Protein AF-A0A2E3LW88-F1 (afdb_monomer)

Sequence (423 aa):
MTIRTNKYLVTWKSWREIVHYTILALYFILPMSLPFSGMEHGIVAFDFDQWRIYFFGVTLVQGLFHLAFLGIILALWGLTVSSRLYSKVFCGWVCPQNIFFEMFASLDKSLKKRYPSYRHSKKMQNTVDLAFALFWGTAIGLGALRYFIGASPVFLVPMFLVLFLWTTYDLHVLKHKFCESACPYAFLQKSLQTENSLHVQWEQRPGNKCGVCTACVKACYVDLDVKKTPFHMDCTMCGACVDACERVYGRRKESSLLSFAFEDKVENHQKQSRWGFNTWDKKVLALSLIIGIVSLVCAFVYRPVASFRLDYGLMEQASAEERLLAEQKGVNSFILKVRNLSADALNCILVSNDDEFFLSLKESISVQAFEKKEQTVSIHYLGDSETFVPMTVELINADTKESLGEQELYFNPFGTTKSQMRQ

Nearest PDB structures (foldseek):
  7sqc-assembly1_2A  TM=7.266E-01  e=4.905E-03  Chlamydomonas reinhardtii
  8jmw-assembly1_A  TM=6.684E-01  e=2.745E-03  Bacillus amyloliquefaciens
  7e1y-assembly1_H  TM=4.412E-01  e=1.588E-04  Staphylothermus marinus F1
  6tqu-assembly2_B  TM=4.993E-01  e=1.027E-02  Homo sapiens
  7ad7-assembly1_A  TM=2.789E-01  e=9.741E-03  Homo sapiens

Mean predicted aligned error: 12.3 Å

Radius of gyration: 31.6 Å; Cα contacts (8 Å, |Δi|>4): 588; chains: 1; bounding box: 73×43×95 Å

pLDDT: mean 78.75, std 14.48, range [27.66, 97.44]

Structure (mmCIF, N/CA/C/O backbone):
data_AF-A0A2E3LW88-F1
#
_entry.id   AF-A0A2E3LW88-F1
#
loop_
_atom_site.group_PDB
_atom_site.id
_atom_site.type_symbol
_atom_site.label_atom_id
_atom_site.label_alt_id
_atom_site.label_comp_id
_atom_site.label_asym_id
_atom_site.label_entity_id
_atom_site.label_seq_id
_atom_site.pdbx_PDB_ins_code
_atom_site.Cartn_x
_atom_site.Cartn_y
_atom_site.Cartn_z
_atom_site.occupancy
_atom_site.B_iso_or_equiv
_atom_site.auth_seq_id
_atom_site.auth_comp_id
_atom_site.auth_asym_id
_atom_site.auth_atom_id
_atom_site.pdbx_PDB_model_num
ATOM 1 N N . MET A 1 1 ? 17.992 -16.059 -11.051 1.00 31.48 1 MET A N 1
ATOM 2 C CA . MET A 1 1 ? 16.950 -16.997 -11.522 1.00 31.48 1 MET A CA 1
ATOM 3 C C . MET A 1 1 ? 16.860 -16.843 -13.034 1.00 31.48 1 MET A C 1
ATOM 5 O O . MET A 1 1 ? 16.218 -15.923 -13.509 1.00 31.48 1 MET A O 1
ATOM 9 N N . THR A 1 2 ? 17.606 -17.642 -13.793 1.00 27.66 2 THR A N 1
ATOM 10 C CA . THR A 1 2 ? 17.633 -17.582 -15.264 1.00 27.66 2 THR A CA 1
ATOM 11 C C . THR A 1 2 ? 16.941 -18.838 -15.768 1.00 27.66 2 THR A C 1
ATOM 13 O O . THR A 1 2 ? 17.558 -19.892 -15.908 1.00 27.66 2 THR A O 1
ATOM 16 N N . ILE A 1 3 ? 15.622 -18.757 -15.941 1.00 33.81 3 ILE A N 1
ATOM 17 C CA . ILE A 1 3 ? 14.834 -19.854 -16.504 1.00 33.81 3 ILE A CA 1
ATOM 18 C C . ILE A 1 3 ? 15.132 -19.880 -18.006 1.00 33.81 3 ILE A C 1
ATOM 20 O O . ILE A 1 3 ? 14.605 -19.084 -18.778 1.00 33.81 3 ILE A O 1
ATOM 24 N N . ARG A 1 4 ? 16.039 -20.772 -18.420 1.00 41.38 4 ARG A N 1
ATOM 25 C CA . ARG A 1 4 ? 16.229 -21.128 -19.830 1.00 41.38 4 ARG A CA 1
ATOM 26 C C . ARG A 1 4 ? 15.069 -22.024 -20.255 1.00 41.38 4 ARG A C 1
ATOM 28 O O . ARG A 1 4 ? 15.165 -23.243 -20.170 1.00 41.38 4 ARG A O 1
ATOM 35 N N . THR A 1 5 ? 13.989 -21.425 -20.742 1.00 36.22 5 THR A N 1
ATOM 36 C CA . THR A 1 5 ? 12.998 -22.135 -21.558 1.00 36.22 5 THR A CA 1
ATOM 37 C C . THR A 1 5 ? 13.106 -21.661 -22.997 1.00 36.22 5 THR A C 1
ATOM 39 O O . THR A 1 5 ? 12.998 -20.477 -23.312 1.00 36.22 5 THR A O 1
ATOM 42 N N . ASN A 1 6 ? 13.386 -22.623 -23.867 1.00 38.72 6 ASN A N 1
ATOM 43 C CA . ASN A 1 6 ? 13.510 -22.466 -25.304 1.00 38.72 6 ASN A CA 1
ATOM 44 C C . ASN A 1 6 ? 12.190 -21.925 -25.906 1.00 38.72 6 ASN A C 1
ATOM 46 O O . ASN A 1 6 ? 11.107 -22.316 -25.483 1.00 38.72 6 ASN A O 1
ATOM 50 N N . LYS A 1 7 ? 12.307 -21.073 -26.935 1.00 39.19 7 LYS A N 1
ATOM 51 C CA . LYS A 1 7 ? 11.262 -20.535 -27.843 1.00 39.19 7 LYS A CA 1
ATOM 52 C C . LYS A 1 7 ? 10.371 -19.347 -27.442 1.00 39.19 7 LYS A C 1
ATOM 54 O O . LYS A 1 7 ? 9.867 -18.702 -28.356 1.00 39.19 7 LYS A O 1
ATOM 59 N N . TYR A 1 8 ? 10.300 -18.933 -26.181 1.00 41.78 8 TYR A N 1
ATOM 60 C CA . TYR A 1 8 ? 9.835 -17.587 -25.812 1.00 41.78 8 TYR A CA 1
ATOM 61 C C . TYR A 1 8 ? 10.724 -17.095 -24.673 1.00 41.78 8 TYR A C 1
ATOM 63 O O . TYR A 1 8 ? 10.653 -17.626 -23.569 1.00 41.78 8 TYR A O 1
ATOM 71 N N . LEU A 1 9 ? 11.611 -16.128 -24.935 1.00 53.06 9 LEU A N 1
ATOM 72 C CA . LEU A 1 9 ? 12.371 -15.471 -23.868 1.00 53.06 9 LEU A CA 1
ATOM 73 C C . LEU A 1 9 ? 11.356 -14.745 -22.980 1.00 53.06 9 LEU A C 1
ATOM 75 O O . LEU A 1 9 ? 10.922 -13.644 -23.318 1.00 53.06 9 LEU A O 1
ATOM 79 N N . VAL A 1 10 ? 10.934 -15.380 -21.886 1.00 59.84 10 VAL A N 1
ATOM 80 C CA . VAL A 1 10 ? 10.131 -14.717 -20.861 1.00 59.84 10 VAL A CA 1
ATOM 81 C C . VAL A 1 10 ? 11.034 -13.662 -20.235 1.00 59.84 10 VAL A C 1
ATOM 83 O O . VAL A 1 10 ? 11.944 -13.970 -19.470 1.00 59.84 10 VAL A O 1
ATOM 86 N N . THR A 1 11 ? 10.836 -12.418 -20.660 1.00 83.25 11 THR A N 1
ATOM 87 C CA . THR A 1 11 ? 11.625 -11.273 -20.198 1.00 83.25 11 THR A CA 1
ATOM 88 C C . THR A 1 11 ? 11.255 -10.904 -18.767 1.00 83.25 11 THR A C 1
ATOM 90 O O . THR A 1 11 ? 10.132 -11.167 -18.328 1.00 83.25 11 THR A O 1
ATOM 93 N N . TRP A 1 12 ? 12.160 -10.239 -18.049 1.00 85.31 12 TRP A N 1
ATOM 94 C CA . TRP A 1 12 ? 11.845 -9.643 -16.749 1.00 85.31 12 TRP A CA 1
ATOM 95 C C . TRP A 1 12 ? 10.637 -8.716 -16.857 1.00 85.31 12 TRP A C 1
ATOM 97 O O . TRP A 1 12 ? 9.764 -8.737 -15.995 1.00 85.31 12 TRP A O 1
ATOM 107 N N . LYS A 1 13 ? 10.529 -7.979 -17.970 1.00 87.12 13 LYS A N 1
ATOM 108 C CA . LYS A 1 13 ? 9.347 -7.176 -18.289 1.00 87.12 13 LYS A CA 1
ATOM 109 C C . LYS A 1 13 ? 8.038 -7.977 -18.254 1.00 87.12 13 LYS A C 1
ATOM 111 O O . LYS A 1 13 ? 7.081 -7.504 -17.658 1.00 87.12 13 LYS A O 1
ATOM 116 N N . SER A 1 14 ? 7.987 -9.166 -18.852 1.00 86.69 14 SER A N 1
ATOM 117 C CA . SER A 1 14 ? 6.759 -9.977 -18.895 1.00 86.69 14 SER A CA 1
ATOM 118 C C . SER A 1 14 ? 6.314 -10.421 -17.501 1.00 86.69 14 SER A C 1
ATOM 120 O O . SER A 1 14 ? 5.131 -10.371 -17.188 1.00 86.69 14 SER A O 1
ATOM 122 N N . TRP A 1 15 ? 7.262 -10.804 -16.642 1.00 89.12 15 TRP A N 1
ATOM 123 C CA . TRP A 1 15 ? 6.964 -11.127 -15.246 1.00 89.12 15 TRP A CA 1
ATOM 124 C C . TRP A 1 15 ? 6.478 -9.906 -14.462 1.00 89.12 15 TRP A C 1
ATOM 126 O O . TRP A 1 15 ? 5.502 -10.019 -13.724 1.00 89.12 15 TRP A O 1
ATOM 136 N N . ARG A 1 16 ? 7.108 -8.737 -14.649 1.00 89.50 16 ARG A N 1
ATOM 137 C CA . ARG A 1 16 ? 6.643 -7.486 -14.031 1.00 89.50 16 ARG A CA 1
ATOM 138 C C . ARG A 1 16 ? 5.227 -7.140 -14.463 1.00 89.50 16 ARG A C 1
ATOM 140 O O . ARG A 1 16 ? 4.401 -6.861 -13.611 1.00 89.50 16 ARG A O 1
ATOM 147 N N . GLU A 1 17 ? 4.922 -7.225 -15.757 1.00 89.62 17 GLU A N 1
ATOM 148 C CA . GLU A 1 17 ? 3.572 -6.973 -16.275 1.00 89.62 17 GLU A CA 1
ATOM 149 C C . GLU A 1 17 ? 2.533 -7.902 -15.630 1.00 89.62 17 GLU A C 1
ATOM 151 O O . GLU A 1 17 ? 1.477 -7.428 -15.220 1.00 89.62 17 GLU A O 1
ATOM 156 N N . ILE A 1 18 ? 2.842 -9.193 -15.449 1.00 91.75 18 ILE A N 1
ATOM 157 C CA . ILE A 1 18 ? 1.958 -10.127 -14.731 1.00 91.75 18 ILE A CA 1
ATOM 158 C C . ILE A 1 18 ? 1.722 -9.656 -13.292 1.00 91.75 18 ILE A C 1
ATOM 160 O O . ILE A 1 18 ? 0.574 -9.594 -12.854 1.00 91.75 18 ILE A O 1
ATOM 164 N N . VAL A 1 19 ? 2.781 -9.294 -12.561 1.00 92.62 19 VAL A N 1
ATOM 165 C CA . VAL A 1 19 ? 2.668 -8.801 -11.177 1.00 92.62 19 VAL A CA 1
ATOM 166 C C . VAL A 1 19 ? 1.851 -7.508 -11.123 1.00 92.62 19 VAL A C 1
ATOM 168 O O . VAL A 1 19 ? 0.920 -7.407 -10.331 1.00 92.62 19 VAL A O 1
ATOM 171 N N . HIS A 1 20 ? 2.132 -6.555 -12.010 1.00 93.25 20 HIS A N 1
ATOM 172 C CA . HIS A 1 20 ? 1.431 -5.279 -12.107 1.00 93.25 20 HIS A CA 1
ATOM 173 C C . HIS A 1 20 ? -0.071 -5.469 -12.356 1.00 93.25 20 HIS A C 1
ATOM 175 O O . HIS A 1 20 ? -0.897 -4.909 -11.633 1.00 93.25 20 HIS A O 1
ATOM 181 N N . TYR A 1 21 ? -0.437 -6.291 -13.344 1.00 92.62 21 TYR A N 1
ATOM 182 C CA . TYR A 1 21 ? -1.839 -6.583 -13.638 1.00 92.62 21 TYR A CA 1
ATOM 183 C C . TYR A 1 21 ? -2.514 -7.362 -12.514 1.00 92.62 21 TYR A C 1
ATOM 185 O O . TYR A 1 21 ? -3.680 -7.108 -12.234 1.00 92.62 21 TYR A O 1
ATOM 193 N N . THR A 1 22 ? -1.790 -8.250 -11.831 1.00 93.81 22 THR A N 1
ATOM 194 C CA . THR A 1 22 ? -2.314 -8.966 -10.661 1.00 93.81 22 THR A CA 1
ATOM 195 C C . THR A 1 22 ? -2.620 -7.997 -9.519 1.00 93.81 22 THR A C 1
ATOM 197 O O . THR A 1 22 ? -3.700 -8.070 -8.946 1.00 93.81 22 THR A O 1
ATOM 200 N N . ILE A 1 23 ? -1.727 -7.049 -9.217 1.00 93.31 23 ILE A N 1
ATOM 201 C CA . ILE A 1 23 ? -1.940 -6.039 -8.166 1.00 93.31 23 ILE A CA 1
ATOM 202 C C . ILE A 1 23 ? -3.129 -5.137 -8.504 1.00 93.31 23 ILE A C 1
ATOM 204 O O . ILE A 1 23 ? -3.991 -4.920 -7.654 1.00 93.31 23 ILE A O 1
ATOM 208 N N . LEU A 1 24 ? -3.212 -4.644 -9.745 1.00 93.19 24 LEU A N 1
ATOM 209 C CA . LEU A 1 24 ? -4.353 -3.839 -10.187 1.00 93.19 24 LEU A CA 1
ATOM 210 C C . LEU A 1 24 ? -5.661 -4.637 -10.136 1.00 93.19 24 LEU A C 1
ATOM 212 O O . LEU A 1 24 ? -6.674 -4.118 -9.676 1.00 93.19 24 LEU A O 1
ATOM 216 N N . ALA A 1 25 ? -5.644 -5.900 -10.566 1.00 92.19 25 ALA A N 1
ATOM 217 C CA . ALA A 1 25 ? -6.810 -6.771 -10.486 1.00 92.19 25 ALA A CA 1
ATOM 218 C C . ALA A 1 25 ? -7.241 -6.980 -9.031 1.00 92.19 25 ALA A C 1
ATOM 220 O O . ALA A 1 25 ? -8.412 -6.793 -8.726 1.00 92.19 25 ALA A O 1
ATOM 221 N N . LEU A 1 26 ? -6.311 -7.283 -8.120 1.00 90.75 26 LEU A N 1
ATOM 222 C CA . LEU A 1 26 ? -6.602 -7.412 -6.690 1.00 90.75 26 LEU A CA 1
ATOM 223 C C . LEU A 1 26 ? -7.208 -6.126 -6.122 1.00 90.75 26 LEU A C 1
ATOM 225 O O . LEU A 1 26 ? -8.215 -6.196 -5.430 1.00 90.75 26 LEU A O 1
ATOM 229 N N . TYR A 1 27 ? -6.664 -4.959 -6.462 1.00 91.38 27 TYR A N 1
ATOM 230 C CA . TYR A 1 27 ? -7.207 -3.676 -6.014 1.00 91.38 27 TYR A CA 1
ATOM 231 C C . TYR A 1 27 ? -8.679 -3.468 -6.419 1.00 91.38 27 TYR A C 1
ATOM 233 O O . TYR A 1 27 ? -9.489 -3.027 -5.610 1.00 91.38 27 TYR A O 1
ATOM 241 N N . PHE A 1 28 ? -9.063 -3.816 -7.649 1.00 89.56 28 PHE A N 1
ATOM 242 C CA . PHE A 1 28 ? -10.459 -3.668 -8.079 1.00 89.56 28 PHE A CA 1
ATOM 243 C C . PHE A 1 28 ? -11.363 -4.823 -7.636 1.00 89.56 28 PHE A C 1
ATOM 245 O O . PHE A 1 28 ? -12.554 -4.610 -7.422 1.00 89.56 28 PHE A O 1
ATOM 252 N N . ILE A 1 29 ? -10.824 -6.035 -7.492 1.00 87.69 29 ILE A N 1
ATOM 253 C CA . ILE A 1 29 ? -11.596 -7.243 -7.171 1.00 87.69 29 ILE A CA 1
ATOM 254 C C . ILE A 1 29 ? -11.825 -7.386 -5.669 1.00 87.69 29 ILE A C 1
ATOM 256 O O . ILE A 1 29 ? -12.905 -7.812 -5.285 1.00 87.69 29 ILE A O 1
ATOM 260 N N . LEU A 1 30 ? -10.869 -7.029 -4.808 1.00 85.19 30 LEU A N 1
ATOM 261 C CA . LEU A 1 30 ? -11.013 -7.173 -3.353 1.00 85.19 30 LEU A CA 1
ATOM 262 C C . LEU A 1 30 ? -12.300 -6.534 -2.795 1.00 85.19 30 LEU A C 1
ATOM 264 O O . LEU A 1 30 ? -13.027 -7.247 -2.103 1.00 85.19 30 LEU A O 1
ATOM 268 N N . PRO A 1 31 ? -12.662 -5.281 -3.134 1.00 78.75 31 PRO A N 1
ATOM 269 C CA . PRO A 1 31 ? -13.918 -4.699 -2.666 1.00 78.75 31 PRO A CA 1
ATOM 270 C C . PRO A 1 31 ? -15.145 -5.243 -3.422 1.00 78.75 31 PRO A C 1
ATOM 272 O O . PRO A 1 31 ? -16.262 -5.127 -2.935 1.00 78.75 31 PRO A O 1
ATOM 275 N N . MET A 1 32 ? -14.961 -5.826 -4.616 1.00 71.62 32 MET A N 1
ATOM 276 C CA . MET A 1 32 ? -16.040 -6.387 -5.450 1.00 71.62 32 MET A CA 1
ATOM 277 C C . MET A 1 32 ? -16.288 -7.883 -5.225 1.00 71.62 32 MET A C 1
ATOM 279 O O . MET A 1 32 ? -17.237 -8.435 -5.781 1.00 71.62 32 MET A O 1
ATOM 283 N N . SER A 1 33 ? -15.414 -8.559 -4.482 1.00 65.38 33 SER A N 1
ATOM 284 C CA . SER A 1 33 ? -15.502 -9.993 -4.245 1.00 65.38 33 SER A CA 1
ATOM 285 C C . SER A 1 33 ? -16.828 -10.318 -3.558 1.00 65.38 33 SER A C 1
ATOM 287 O O . SER A 1 33 ? -17.165 -9.744 -2.524 1.00 65.38 33 SER A O 1
ATOM 289 N N . LEU A 1 34 ? -17.604 -11.194 -4.208 1.00 53.84 34 LEU A N 1
ATOM 290 C CA . LEU A 1 34 ? -18.913 -11.647 -3.744 1.00 53.84 34 LEU A CA 1
ATOM 291 C C . LEU A 1 34 ? -18.808 -12.146 -2.296 1.00 53.84 34 LEU A C 1
ATOM 293 O O . LEU A 1 34 ? -17.797 -12.772 -1.963 1.00 53.84 34 LEU A O 1
ATOM 297 N N . PRO A 1 35 ? -19.832 -11.907 -1.459 1.00 56.09 35 PRO A N 1
ATOM 298 C CA . PRO A 1 35 ? -19.826 -12.323 -0.065 1.00 56.09 35 PRO A CA 1
ATOM 299 C C . PRO A 1 35 ? -19.610 -13.836 0.024 1.00 56.09 35 PRO A C 1
ATOM 301 O O . PRO A 1 35 ? -20.490 -14.636 -0.291 1.00 56.09 35 PRO A O 1
ATOM 304 N N . PHE A 1 36 ? -18.401 -14.237 0.412 1.00 44.31 36 PHE A N 1
ATOM 305 C CA . PHE A 1 36 ? -18.099 -15.622 0.734 1.00 44.31 36 PHE A CA 1
ATOM 306 C C . PHE A 1 36 ? -18.541 -15.831 2.184 1.00 44.31 36 PHE A C 1
ATOM 308 O O . PHE A 1 36 ? -18.087 -15.116 3.074 1.00 44.31 36 PHE A O 1
ATOM 315 N N . SER A 1 37 ? -19.456 -16.780 2.402 1.00 44.03 37 SER A N 1
ATOM 316 C CA . SER A 1 37 ? -19.879 -17.264 3.726 1.00 44.03 37 SER A CA 1
ATOM 317 C C . SER A 1 37 ? -20.326 -16.184 4.731 1.00 44.03 37 SER A C 1
ATOM 319 O O . SER A 1 37 ? -19.617 -15.896 5.689 1.00 44.03 37 SER A O 1
ATOM 321 N N . GLY A 1 38 ? -21.526 -15.623 4.553 1.00 50.09 38 GLY A N 1
ATOM 322 C CA . GLY A 1 38 ? -22.242 -14.927 5.638 1.00 50.09 38 GLY A CA 1
ATOM 323 C C . GLY A 1 38 ? -21.764 -13.516 6.005 1.00 50.09 38 GLY A C 1
ATOM 324 O O . GLY A 1 38 ? -22.293 -12.941 6.948 1.00 50.09 38 GLY A O 1
ATOM 325 N N . MET A 1 39 ? -20.810 -12.934 5.275 1.00 54.41 39 MET A N 1
ATOM 326 C CA . MET A 1 39 ? -20.481 -11.510 5.401 1.00 54.41 39 MET A CA 1
ATOM 327 C C . MET A 1 39 ? -21.410 -10.691 4.495 1.00 54.41 39 MET A C 1
ATOM 329 O O . MET A 1 39 ? -21.464 -10.955 3.300 1.00 54.41 39 MET A O 1
ATOM 333 N N . GLU A 1 40 ? -22.106 -9.674 5.009 1.00 55.88 40 GLU A N 1
ATOM 334 C CA . GLU A 1 40 ? -22.848 -8.713 4.161 1.00 55.88 40 GLU A CA 1
ATOM 335 C C . GLU A 1 40 ? -21.905 -7.804 3.338 1.00 55.88 40 GLU A C 1
ATOM 337 O O . GLU A 1 40 ? -22.334 -7.075 2.441 1.00 55.88 40 GLU A O 1
ATOM 342 N N . HIS A 1 41 ? -20.598 -7.860 3.616 1.00 56.66 41 HIS A N 1
ATOM 343 C CA . HIS A 1 41 ? -19.569 -6.957 3.105 1.00 56.66 41 HIS A CA 1
ATOM 344 C C . HIS A 1 41 ? -18.385 -7.738 2.488 1.00 56.66 41 HIS A C 1
ATOM 346 O O . HIS A 1 41 ? -18.137 -8.886 2.853 1.00 56.66 41 HIS A O 1
ATOM 352 N N . GLY A 1 42 ? -17.676 -7.143 1.514 1.00 62.12 42 GLY A N 1
ATOM 353 C CA . GLY A 1 42 ? -16.580 -7.789 0.762 1.00 62.12 42 GLY A CA 1
ATOM 354 C C . GLY A 1 42 ? -15.359 -8.195 1.612 1.00 62.12 42 GLY A C 1
ATOM 355 O O . GLY A 1 42 ? -15.259 -7.837 2.781 1.00 62.12 42 GLY A O 1
ATOM 356 N N . ILE A 1 43 ? -14.391 -8.921 1.020 1.00 74.56 43 ILE A N 1
ATOM 357 C CA . ILE A 1 43 ? -13.219 -9.497 1.734 1.00 74.56 43 ILE A CA 1
ATOM 358 C C . ILE A 1 43 ? -12.391 -8.441 2.487 1.00 74.56 43 ILE A C 1
ATOM 360 O O . ILE A 1 43 ? -11.847 -8.727 3.558 1.00 74.56 43 ILE A O 1
ATOM 364 N N . VAL A 1 44 ? -12.260 -7.242 1.913 1.00 83.25 44 VAL A N 1
ATOM 365 C CA . VAL A 1 44 ? -11.606 -6.095 2.550 1.00 83.25 44 VAL A CA 1
ATOM 366 C C . VAL A 1 44 ? -12.489 -4.869 2.379 1.00 83.25 44 VAL A C 1
ATOM 368 O O . VAL A 1 44 ? -12.681 -4.409 1.253 1.00 83.25 44 VAL A O 1
ATOM 371 N N . ALA A 1 45 ? -12.998 -4.330 3.483 1.00 84.12 45 ALA A N 1
ATOM 372 C CA . ALA A 1 45 ? -13.829 -3.132 3.479 1.00 84.12 45 ALA A CA 1
ATOM 373 C C . ALA A 1 45 ? -13.771 -2.399 4.825 1.00 84.12 45 ALA A C 1
ATOM 375 O O . ALA A 1 45 ? -13.515 -2.998 5.866 1.00 84.12 45 ALA A O 1
ATOM 376 N N . PHE A 1 46 ? -14.022 -1.097 4.796 1.00 86.44 46 PHE A N 1
ATOM 377 C CA . PHE A 1 46 ? -14.175 -0.239 5.959 1.00 86.44 46 PHE A CA 1
ATOM 378 C C . PHE A 1 46 ? -15.634 0.189 6.084 1.00 86.44 46 PHE A C 1
ATOM 380 O O . PHE A 1 46 ? -16.157 0.886 5.217 1.00 86.44 46 PHE A O 1
ATOM 387 N N . ASP A 1 47 ? -16.277 -0.221 7.166 1.00 84.69 47 ASP A N 1
ATOM 388 C CA . ASP A 1 47 ? -17.579 0.270 7.591 1.00 84.69 47 ASP A CA 1
ATOM 389 C C . ASP A 1 47 ? -17.397 1.607 8.310 1.00 84.69 47 ASP A C 1
ATOM 391 O O . ASP A 1 47 ? -16.821 1.675 9.404 1.00 84.69 47 ASP A O 1
ATOM 395 N N . PHE A 1 48 ? -17.857 2.674 7.663 1.00 81.56 48 PHE A N 1
ATOM 396 C CA . PHE A 1 48 ? -17.714 4.034 8.162 1.00 81.56 48 PHE A CA 1
ATOM 397 C C . PHE A 1 48 ? -18.685 4.346 9.306 1.00 81.56 48 PHE A C 1
ATOM 399 O O . PHE A 1 48 ? -18.334 5.113 10.201 1.00 81.56 48 PHE A O 1
ATOM 406 N N . ASP A 1 49 ? -19.872 3.737 9.312 1.00 80.38 49 ASP A N 1
ATOM 407 C CA . ASP A 1 49 ? -20.901 4.022 10.315 1.00 80.38 49 ASP A CA 1
ATOM 408 C C . ASP A 1 49 ? -20.547 3.361 11.646 1.00 80.38 49 ASP A C 1
ATOM 410 O O . ASP A 1 49 ? -20.606 3.983 12.710 1.00 80.38 49 ASP A O 1
ATOM 414 N N . GLN A 1 50 ? -20.114 2.101 11.587 1.00 76.50 50 GLN A N 1
ATOM 415 C CA . GLN A 1 50 ? -19.803 1.312 12.777 1.00 76.50 50 GLN A CA 1
ATOM 416 C C . GLN A 1 50 ? -18.320 1.351 13.168 1.00 76.50 50 GLN A C 1
ATOM 418 O O . GLN A 1 50 ? -17.946 0.775 14.194 1.00 76.50 50 GLN A O 1
ATOM 423 N N . TRP A 1 51 ? -17.472 2.023 12.379 1.00 82.31 51 TRP A N 1
ATOM 424 C CA . TRP A 1 51 ? -16.015 2.051 12.552 1.00 82.31 51 TRP A CA 1
ATOM 425 C C . TRP A 1 51 ? -15.419 0.639 12.647 1.00 82.31 51 TRP A C 1
ATOM 427 O O . TRP A 1 51 ? -14.703 0.299 13.598 1.00 82.31 51 TRP A O 1
ATOM 437 N N . ARG A 1 52 ? -15.736 -0.201 11.654 1.00 82.81 52 ARG A N 1
ATOM 438 C CA . ARG A 1 52 ? -15.273 -1.595 11.567 1.00 82.81 5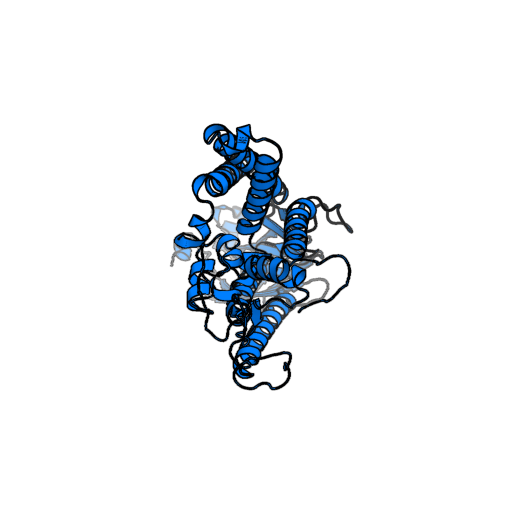2 ARG A CA 1
ATOM 439 C C . ARG A 1 52 ? -14.437 -1.790 10.308 1.00 82.81 52 ARG A C 1
ATOM 441 O O . ARG A 1 52 ? -14.796 -1.323 9.236 1.00 82.81 52 ARG A O 1
ATOM 448 N N . ILE A 1 53 ? -13.318 -2.496 10.422 1.00 85.62 53 ILE A N 1
ATOM 449 C CA . ILE A 1 53 ? -12.536 -2.951 9.269 1.00 85.62 53 ILE A CA 1
ATOM 450 C C . ILE A 1 53 ? -12.799 -4.444 9.099 1.00 85.62 53 ILE A C 1
ATOM 452 O O . ILE A 1 53 ? -12.481 -5.232 9.986 1.00 85.62 53 ILE A O 1
ATOM 456 N N . TYR A 1 54 ? -13.337 -4.835 7.953 1.00 82.88 54 TYR A N 1
ATOM 457 C CA . TYR A 1 54 ? -13.405 -6.226 7.525 1.00 82.88 54 TYR A CA 1
ATOM 458 C C . TYR A 1 54 ? -12.108 -6.572 6.796 1.00 82.88 54 TYR A C 1
ATOM 460 O O . TYR A 1 54 ? -11.722 -5.888 5.846 1.00 82.88 54 TYR A O 1
ATOM 468 N N . PHE A 1 55 ? -11.411 -7.609 7.254 1.00 82.19 55 PHE A N 1
ATOM 469 C CA . PHE A 1 55 ? -10.159 -8.069 6.664 1.00 82.19 55 PHE A CA 1
ATOM 470 C C . PHE A 1 55 ? -10.103 -9.598 6.664 1.00 82.19 55 PHE A C 1
ATOM 472 O O . PHE A 1 55 ? -9.856 -10.210 7.699 1.00 82.19 55 PHE A O 1
ATOM 479 N N . PHE A 1 56 ? -10.328 -10.221 5.502 1.00 79.62 56 PHE A N 1
ATOM 480 C CA . PHE A 1 56 ? -10.226 -11.676 5.306 1.00 79.62 56 PHE A CA 1
ATOM 481 C C . PHE A 1 56 ? -10.965 -12.496 6.386 1.00 79.62 56 PHE A C 1
ATOM 483 O O . PHE A 1 56 ? -10.393 -13.392 7.001 1.00 79.62 56 PHE A O 1
ATOM 490 N N . GLY A 1 57 ? -12.237 -12.164 6.637 1.00 72.00 57 GLY A N 1
ATOM 491 C CA . GLY A 1 57 ? -13.078 -12.839 7.638 1.00 72.00 57 GLY A CA 1
ATOM 492 C C . GLY A 1 57 ? -12.852 -12.391 9.087 1.00 72.00 57 GLY A C 1
ATOM 493 O O . GLY A 1 57 ? -13.585 -12.814 9.976 1.00 72.00 57 GLY A O 1
ATOM 494 N N . VAL A 1 58 ? -11.876 -11.515 9.344 1.00 77.06 58 VAL A N 1
ATOM 495 C CA . VAL A 1 58 ? -11.662 -10.888 10.652 1.00 77.06 58 VAL A CA 1
ATOM 496 C C . VAL A 1 58 ? -12.317 -9.510 10.673 1.00 77.06 58 VAL A C 1
ATOM 498 O O . VAL A 1 58 ? -11.996 -8.653 9.850 1.00 77.06 58 VAL A O 1
ATOM 501 N N . THR A 1 59 ? -13.186 -9.275 11.654 1.00 80.62 59 THR A N 1
ATOM 502 C CA . THR A 1 59 ? -13.775 -7.957 11.923 1.00 80.62 59 THR A CA 1
ATOM 503 C C . THR A 1 59 ? -12.957 -7.243 12.993 1.00 80.62 59 THR A C 1
ATOM 505 O O . THR A 1 59 ? -12.909 -7.662 14.149 1.00 80.62 59 THR A O 1
ATOM 508 N N . LEU A 1 60 ? -12.290 -6.158 12.612 1.00 81.50 60 LEU A N 1
ATOM 509 C CA . LEU A 1 60 ? -11.537 -5.300 13.519 1.00 81.50 60 LEU A CA 1
ATOM 510 C C . LEU A 1 60 ? -12.401 -4.096 13.882 1.00 81.50 60 LEU A C 1
ATOM 512 O O . LEU A 1 60 ? -12.585 -3.174 13.090 1.00 81.50 60 LEU A O 1
ATOM 516 N N . VAL A 1 61 ? -12.933 -4.113 15.096 1.00 82.06 61 VAL A N 1
ATOM 517 C CA . VAL A 1 61 ? -13.636 -2.974 15.698 1.00 82.06 61 VAL A CA 1
ATOM 518 C C . VAL A 1 61 ? -12.647 -1.937 16.230 1.00 82.06 61 VAL A C 1
ATOM 520 O O . VAL A 1 61 ? -11.476 -2.247 16.444 1.00 82.06 61 VAL A O 1
ATOM 523 N N . GLN A 1 62 ? -13.125 -0.728 16.534 1.00 78.56 62 GLN A N 1
ATOM 524 C CA . GLN A 1 62 ? -12.319 0.372 17.086 1.00 78.56 62 GLN A CA 1
ATOM 525 C C . GLN A 1 62 ? -11.372 -0.046 18.233 1.00 78.56 62 GLN A C 1
ATOM 527 O O . GLN A 1 62 ? -10.223 0.387 18.277 1.00 78.56 62 GLN A O 1
ATOM 532 N N . GLY A 1 63 ? -11.824 -0.915 19.150 1.00 73.75 63 GLY A N 1
ATOM 533 C CA . GLY A 1 6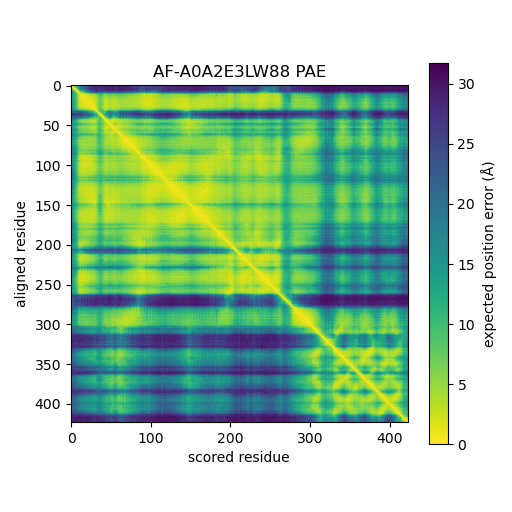3 ? -11.000 -1.415 20.263 1.00 73.75 63 GLY A CA 1
ATOM 534 C C . GLY A 1 63 ? -9.797 -2.264 19.828 1.00 73.75 63 GLY A C 1
ATOM 535 O O . GLY A 1 63 ? -8.798 -2.323 20.537 1.00 73.75 63 GLY A O 1
ATOM 536 N N . LEU A 1 64 ? -9.857 -2.862 18.636 1.00 80.38 64 LEU A N 1
ATOM 537 C CA . LEU A 1 64 ? -8.837 -3.736 18.052 1.00 80.38 64 LEU A CA 1
ATOM 538 C C . LEU A 1 64 ? -7.978 -3.036 16.983 1.00 80.38 64 LEU A C 1
ATOM 540 O O . LEU A 1 64 ? -7.132 -3.675 16.360 1.00 80.38 64 LEU A O 1
ATOM 544 N N . PHE A 1 65 ? -8.136 -1.723 16.769 1.00 83.75 65 PHE A N 1
ATOM 545 C CA . PHE A 1 65 ? -7.354 -0.981 15.765 1.00 83.75 65 PHE A CA 1
ATOM 546 C C . PHE A 1 65 ? -5.842 -1.005 16.025 1.00 83.75 65 PHE A C 1
ATOM 548 O O . PHE A 1 65 ? -5.057 -0.896 15.084 1.00 83.75 65 PHE A O 1
ATOM 555 N N . HIS A 1 66 ? -5.416 -1.216 17.273 1.00 83.31 66 HIS A N 1
ATOM 556 C CA . HIS A 1 66 ? -4.007 -1.415 17.612 1.00 83.31 66 HIS A CA 1
ATOM 557 C C . HIS A 1 66 ? -3.396 -2.626 16.882 1.00 83.31 66 HIS A C 1
ATOM 559 O O . HIS A 1 66 ? -2.235 -2.563 16.483 1.00 83.31 66 HIS A O 1
ATOM 565 N N . LEU A 1 67 ? -4.177 -3.684 16.616 1.00 84.12 67 LEU A N 1
ATOM 566 C CA . LEU A 1 67 ? -3.738 -4.841 15.826 1.00 84.12 67 LEU A CA 1
ATOM 567 C C . LEU A 1 67 ? -3.540 -4.477 14.353 1.00 84.12 67 LEU A C 1
ATOM 569 O O . LEU A 1 67 ? -2.533 -4.857 13.757 1.00 84.12 67 LEU A O 1
ATOM 573 N N . ALA A 1 68 ? -4.465 -3.702 13.775 1.00 84.44 68 ALA A N 1
ATOM 574 C CA . ALA A 1 68 ? -4.328 -3.201 12.407 1.00 84.44 68 ALA A CA 1
ATOM 575 C C . ALA A 1 68 ? -3.072 -2.328 12.270 1.00 84.44 68 ALA A C 1
ATOM 577 O O . ALA A 1 68 ? -2.284 -2.500 11.341 1.00 84.44 68 ALA A O 1
ATOM 578 N N . PHE A 1 69 ? -2.857 -1.425 13.228 1.00 86.81 69 PHE A N 1
ATOM 579 C CA . PHE A 1 69 ? -1.707 -0.528 13.243 1.00 86.81 69 PHE A CA 1
ATOM 580 C C . PHE A 1 69 ? -0.384 -1.283 13.409 1.00 86.81 69 PHE A C 1
ATOM 582 O O . PHE A 1 69 ? 0.553 -1.045 12.645 1.00 86.81 69 PHE A O 1
ATOM 589 N N . LEU A 1 70 ? -0.323 -2.245 14.336 1.00 87.56 70 LEU A N 1
ATOM 590 C CA . LEU A 1 70 ? 0.830 -3.130 14.495 1.00 87.56 70 LEU A CA 1
ATOM 591 C C . LEU A 1 70 ? 1.110 -3.904 13.201 1.00 87.56 70 LEU A C 1
ATOM 593 O O . LEU A 1 70 ? 2.252 -3.949 12.752 1.00 87.56 70 LEU A O 1
ATOM 597 N N . GLY A 1 71 ? 0.074 -4.446 12.556 1.00 87.75 71 GLY A N 1
ATOM 598 C CA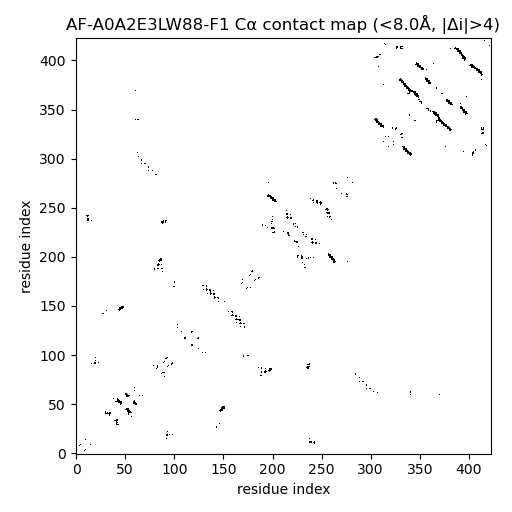 . GLY A 1 71 ? 0.194 -5.127 11.268 1.00 87.75 71 GLY A CA 1
ATOM 599 C C . GLY A 1 71 ? 0.785 -4.234 10.172 1.00 87.75 71 GLY A C 1
ATOM 600 O O . GLY A 1 71 ? 1.708 -4.651 9.472 1.00 87.75 71 GLY A O 1
ATOM 601 N N . ILE A 1 72 ? 0.319 -2.985 10.055 1.00 88.31 72 ILE A N 1
ATOM 602 C CA . ILE A 1 72 ? 0.855 -2.004 9.096 1.00 88.31 72 ILE A CA 1
ATOM 603 C C . ILE A 1 72 ? 2.317 -1.676 9.409 1.00 88.31 72 ILE A C 1
ATOM 605 O O . ILE A 1 72 ? 3.146 -1.674 8.499 1.00 88.31 72 ILE A O 1
ATOM 609 N N . ILE A 1 73 ? 2.660 -1.437 10.678 1.00 88.44 73 ILE A N 1
ATOM 610 C CA . ILE A 1 73 ? 4.045 -1.173 11.093 1.00 88.44 73 ILE A CA 1
ATOM 611 C C . ILE A 1 73 ? 4.945 -2.350 10.728 1.00 88.44 73 ILE A C 1
ATOM 613 O O . ILE A 1 73 ? 6.004 -2.142 10.142 1.00 88.44 73 ILE A O 1
ATOM 617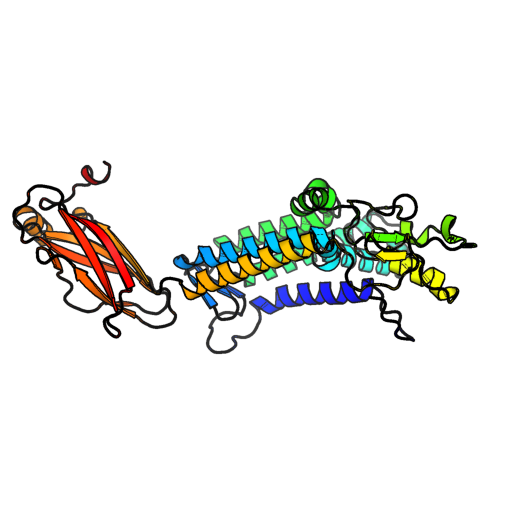 N N . LEU A 1 74 ? 4.525 -3.580 11.021 1.00 89.31 74 LEU A N 1
ATOM 618 C CA . LEU A 1 74 ? 5.285 -4.783 10.691 1.00 89.31 74 LEU A CA 1
ATOM 619 C C . LEU A 1 74 ? 5.439 -4.970 9.182 1.00 89.31 74 LEU A C 1
ATOM 621 O O . LEU A 1 74 ? 6.517 -5.352 8.728 1.00 89.31 74 LEU A O 1
ATOM 625 N N . ALA A 1 75 ? 4.408 -4.655 8.395 1.00 87.12 75 ALA A N 1
ATOM 626 C CA . ALA A 1 75 ? 4.486 -4.682 6.940 1.00 87.12 75 ALA A CA 1
ATOM 627 C C . ALA A 1 75 ? 5.486 -3.640 6.408 1.00 87.12 75 ALA A C 1
ATOM 629 O O . ALA A 1 75 ? 6.357 -3.976 5.606 1.00 87.12 75 ALA A O 1
ATOM 630 N N . LEU A 1 76 ? 5.421 -2.393 6.888 1.00 85.31 76 LEU A N 1
ATOM 631 C CA . LEU A 1 76 ? 6.356 -1.326 6.510 1.00 85.31 76 LEU A CA 1
ATOM 632 C C . LEU A 1 76 ? 7.790 -1.642 6.944 1.00 85.31 76 LEU A C 1
ATOM 634 O O . LEU A 1 76 ? 8.735 -1.451 6.172 1.00 85.31 76 LEU A O 1
ATOM 638 N N . TRP A 1 77 ? 7.959 -2.161 8.157 1.00 84.94 77 TRP A N 1
ATOM 639 C CA . TRP A 1 77 ? 9.244 -2.593 8.685 1.00 84.94 77 TRP A CA 1
ATOM 640 C C . TRP A 1 77 ? 9.798 -3.762 7.859 1.00 84.94 77 TRP A C 1
ATOM 642 O O . TRP A 1 77 ? 10.942 -3.698 7.416 1.00 84.94 77 TRP A O 1
ATOM 652 N N . GLY A 1 78 ? 8.972 -4.758 7.524 1.00 84.25 78 GLY A N 1
ATOM 653 C CA . GLY A 1 78 ? 9.336 -5.878 6.654 1.00 84.25 78 GLY A CA 1
ATOM 654 C C . GLY A 1 78 ? 9.731 -5.436 5.243 1.00 84.25 78 GLY A C 1
ATOM 655 O O . GLY A 1 78 ? 10.746 -5.891 4.718 1.00 84.25 78 GLY A O 1
ATOM 656 N N . LEU A 1 79 ? 9.005 -4.488 4.643 1.00 83.19 79 LEU A N 1
ATOM 657 C CA . LEU A 1 79 ? 9.369 -3.885 3.356 1.00 83.19 79 LEU A CA 1
ATOM 658 C C . LEU A 1 79 ? 10.714 -3.152 3.438 1.00 83.19 79 LEU A C 1
ATOM 660 O O . LEU A 1 79 ? 11.564 -3.307 2.559 1.00 83.19 79 LEU A O 1
ATOM 664 N N . THR A 1 80 ? 10.935 -2.386 4.500 1.00 80.38 80 THR A N 1
ATOM 665 C CA . THR A 1 80 ? 12.168 -1.621 4.732 1.00 80.38 80 THR A CA 1
ATOM 666 C C . THR A 1 80 ? 13.368 -2.551 4.923 1.00 80.38 80 THR A C 1
ATOM 668 O O . THR A 1 80 ? 14.386 -2.421 4.244 1.00 80.38 80 THR A O 1
ATOM 671 N N . VAL A 1 81 ? 13.213 -3.572 5.761 1.00 79.31 81 VAL A N 1
ATOM 672 C CA . VAL A 1 81 ? 14.212 -4.613 6.017 1.00 79.31 81 VAL A CA 1
ATOM 673 C C . VAL A 1 81 ? 14.495 -5.461 4.783 1.00 79.31 81 VAL A C 1
ATOM 675 O O . VAL A 1 81 ? 15.655 -5.721 4.469 1.00 79.31 81 VAL A O 1
ATOM 678 N N . SER A 1 82 ? 13.471 -5.852 4.024 1.00 79.00 82 SER A N 1
ATOM 679 C CA . SER A 1 82 ? 13.667 -6.614 2.786 1.00 79.00 82 SER A CA 1
ATOM 680 C C . SER A 1 82 ? 14.492 -5.835 1.761 1.00 79.00 82 SER A C 1
ATOM 682 O O . SER A 1 82 ? 15.257 -6.435 1.008 1.00 79.00 82 SER A O 1
ATOM 684 N N . SER A 1 83 ? 14.412 -4.501 1.791 1.00 80.69 83 SER A N 1
ATOM 685 C CA . SER A 1 83 ? 15.167 -3.617 0.901 1.00 80.69 83 SER A CA 1
ATOM 686 C C . SER A 1 83 ? 16.665 -3.611 1.208 1.00 80.69 83 SER A C 1
ATOM 688 O O . SER A 1 83 ? 17.470 -3.361 0.315 1.00 80.69 83 SER A O 1
ATOM 690 N N . ARG A 1 84 ? 17.072 -3.968 2.434 1.00 81.12 84 ARG A N 1
ATOM 691 C CA . ARG A 1 84 ? 18.487 -4.186 2.771 1.00 81.12 84 ARG A CA 1
ATOM 692 C C . ARG A 1 84 ? 19.094 -5.310 1.930 1.00 81.12 84 ARG A C 1
ATOM 694 O O . ARG A 1 84 ? 20.260 -5.225 1.549 1.00 81.12 84 ARG A O 1
ATOM 701 N N . LEU A 1 85 ? 18.296 -6.347 1.655 1.00 78.56 85 LEU A N 1
ATOM 702 C CA . LEU A 1 85 ? 18.712 -7.539 0.918 1.00 78.56 85 LEU A CA 1
ATOM 703 C C . LEU A 1 85 ? 18.430 -7.402 -0.579 1.00 78.56 85 LEU A C 1
ATOM 705 O O . LEU A 1 85 ? 19.319 -7.540 -1.413 1.00 78.56 85 LEU A O 1
ATOM 709 N N . TYR A 1 86 ? 17.181 -7.116 -0.925 1.00 81.44 86 TYR A N 1
ATOM 710 C CA . TYR A 1 86 ? 16.693 -7.091 -2.300 1.00 81.44 86 TYR A CA 1
ATOM 711 C C . TYR A 1 86 ? 16.698 -5.685 -2.903 1.00 81.44 86 TYR A C 1
ATOM 713 O O . TYR A 1 86 ? 16.122 -5.476 -3.968 1.00 81.44 86 TYR A O 1
ATOM 721 N N . SER A 1 87 ? 17.370 -4.723 -2.264 1.00 82.75 87 SER A N 1
ATOM 722 C CA . SER A 1 87 ? 17.504 -3.359 -2.772 1.00 82.75 87 SER A CA 1
ATOM 723 C C . SER A 1 87 ? 16.120 -2.756 -3.091 1.00 82.75 87 SER A C 1
ATOM 725 O O . SER A 1 87 ? 15.158 -2.953 -2.351 1.00 82.75 87 SER A O 1
ATOM 727 N N . LYS A 1 88 ? 15.977 -2.041 -4.208 1.00 86.62 88 LYS A N 1
ATOM 728 C CA . LYS A 1 88 ? 14.736 -1.372 -4.636 1.00 86.62 88 LYS A CA 1
ATOM 729 C C . LYS A 1 88 ? 13.761 -2.254 -5.428 1.00 86.62 88 LYS A C 1
ATOM 731 O O . LYS A 1 88 ? 12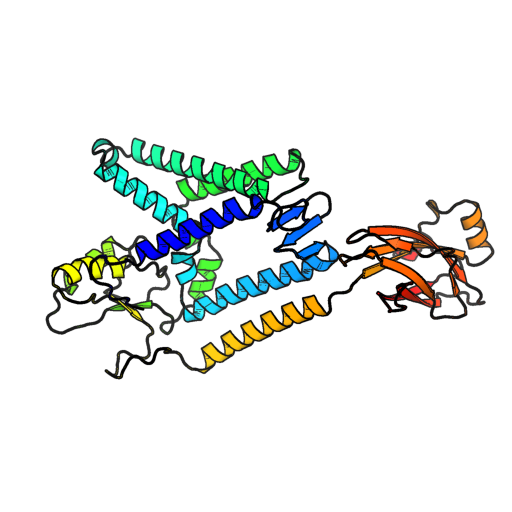.925 -1.723 -6.156 1.00 86.62 88 LYS A O 1
ATOM 736 N N . VAL A 1 89 ? 13.807 -3.583 -5.282 1.00 87.94 89 VAL A N 1
ATOM 737 C CA . VAL A 1 89 ? 12.914 -4.505 -6.024 1.00 87.94 89 VAL A CA 1
ATOM 738 C C . VAL A 1 89 ? 11.432 -4.159 -5.839 1.00 87.94 89 VAL A C 1
ATOM 740 O O . VAL A 1 89 ? 10.696 -4.166 -6.822 1.00 87.94 89 VAL A O 1
ATOM 743 N N . PHE A 1 90 ? 10.991 -3.756 -4.641 1.00 88.31 90 PHE A N 1
ATOM 744 C CA . PHE A 1 90 ? 9.608 -3.302 -4.434 1.00 88.31 90 PHE A CA 1
ATOM 745 C C . PHE A 1 90 ? 9.231 -2.133 -5.361 1.00 88.31 90 PHE A C 1
ATOM 747 O O . PHE A 1 90 ? 8.178 -2.158 -5.999 1.00 88.31 90 PHE A O 1
ATOM 754 N N . CYS A 1 91 ? 10.114 -1.137 -5.487 1.00 88.06 91 CYS A N 1
ATOM 755 C CA . CYS A 1 91 ? 9.904 0.041 -6.329 1.00 88.06 91 CYS A CA 1
ATOM 756 C C . CYS A 1 91 ? 9.792 -0.311 -7.818 1.00 88.06 91 CYS A C 1
ATOM 758 O O . CYS A 1 91 ? 9.030 0.334 -8.530 1.00 88.06 91 CYS A O 1
ATOM 760 N N . GLY A 1 92 ? 10.513 -1.336 -8.283 1.00 87.31 92 GLY A N 1
ATOM 761 C CA . GLY A 1 92 ? 10.432 -1.803 -9.668 1.00 87.31 92 GLY A CA 1
ATOM 762 C C . GLY A 1 92 ? 9.266 -2.752 -9.967 1.00 87.31 92 GLY A C 1
ATOM 763 O O . GLY A 1 92 ? 8.832 -2.803 -11.111 1.00 87.31 92 GLY A O 1
ATOM 764 N N . TRP A 1 93 ? 8.774 -3.513 -8.984 1.00 89.19 93 TRP A N 1
ATOM 765 C CA . TRP A 1 93 ? 7.872 -4.654 -9.232 1.00 89.19 93 TRP A CA 1
ATOM 766 C C . TRP A 1 93 ? 6.471 -4.524 -8.639 1.00 89.19 93 TRP A C 1
ATOM 768 O O . TRP A 1 93 ? 5.537 -5.124 -9.159 1.00 89.19 93 TRP A O 1
ATOM 778 N N . VAL A 1 94 ? 6.328 -3.811 -7.524 1.00 90.12 94 VAL A N 1
ATOM 779 C CA . VAL A 1 94 ? 5.079 -3.777 -6.744 1.00 90.12 94 VAL A CA 1
ATOM 780 C C . VAL A 1 94 ? 4.541 -2.356 -6.617 1.00 90.12 94 VAL A C 1
ATOM 782 O O . VAL A 1 94 ? 3.331 -2.160 -6.553 1.00 90.12 94 VAL A O 1
ATOM 785 N N . CYS A 1 95 ? 5.424 -1.356 -6.598 1.00 89.88 95 CYS A N 1
ATOM 786 C CA . CYS A 1 95 ? 5.046 0.035 -6.400 1.00 89.88 95 CYS A CA 1
ATOM 787 C C . CYS A 1 95 ? 4.016 0.498 -7.449 1.00 89.88 95 CYS A C 1
ATOM 789 O O . CYS A 1 95 ? 4.325 0.468 -8.646 1.00 89.88 95 CYS A O 1
ATOM 791 N N . PRO A 1 96 ? 2.831 0.988 -7.025 1.00 88.25 96 PRO A N 1
ATOM 792 C CA . PRO A 1 96 ? 1.763 1.387 -7.943 1.00 88.25 96 PRO A CA 1
ATOM 793 C C . PRO A 1 96 ? 2.213 2.495 -8.896 1.00 88.25 96 PRO A C 1
ATOM 795 O O . PRO A 1 96 ? 1.825 2.517 -10.060 1.00 88.25 96 PRO A O 1
ATOM 798 N N . GLN A 1 97 ? 3.124 3.351 -8.436 1.00 88.25 97 GLN A N 1
ATOM 799 C CA . GLN A 1 97 ? 3.726 4.399 -9.244 1.00 88.25 97 GLN A CA 1
ATOM 800 C C . GLN A 1 97 ? 4.422 3.849 -10.497 1.00 88.25 97 GLN A C 1
ATOM 802 O O . GLN A 1 97 ? 4.232 4.348 -11.606 1.00 88.25 97 GLN A O 1
ATOM 807 N N . ASN A 1 98 ? 5.209 2.781 -10.339 1.00 88.19 98 ASN A N 1
ATOM 808 C CA . ASN A 1 98 ? 5.935 2.184 -11.455 1.00 88.19 98 ASN A CA 1
ATOM 809 C C . ASN A 1 98 ? 4.999 1.435 -12.415 1.00 88.19 98 ASN A C 1
ATOM 811 O O . ASN A 1 98 ? 5.246 1.431 -13.621 1.00 88.19 98 ASN A O 1
ATOM 815 N N . ILE A 1 99 ? 3.902 0.863 -11.900 1.00 91.94 99 ILE A N 1
ATOM 816 C CA . ILE A 1 99 ? 2.874 0.199 -12.713 1.00 91.94 99 ILE A CA 1
ATOM 817 C C . ILE A 1 99 ? 2.358 1.156 -13.791 1.00 91.94 99 ILE A C 1
ATOM 819 O O . ILE A 1 99 ? 2.432 0.847 -14.984 1.00 91.94 99 ILE A O 1
ATOM 823 N N . PHE A 1 100 ? 1.894 2.343 -13.391 1.00 92.19 100 PHE A N 1
ATOM 824 C CA . PHE A 1 100 ? 1.322 3.308 -14.329 1.00 92.19 100 PHE A CA 1
ATOM 825 C C . PHE A 1 100 ? 2.359 3.869 -15.304 1.00 92.19 100 PHE A C 1
ATOM 827 O O . PHE A 1 100 ? 2.044 4.029 -16.486 1.00 92.19 100 PHE A O 1
ATOM 834 N N . PHE A 1 101 ? 3.607 4.087 -14.874 1.00 88.12 101 PHE A N 1
ATOM 835 C CA . PHE A 1 101 ? 4.669 4.525 -15.785 1.00 88.12 101 PHE A CA 1
ATOM 836 C C . PHE A 1 101 ? 5.033 3.483 -16.833 1.00 88.12 101 PHE A C 1
ATOM 838 O O . PHE A 1 101 ? 5.148 3.823 -18.011 1.00 88.12 101 PHE A O 1
ATOM 845 N N . GLU A 1 102 ? 5.177 2.214 -16.454 1.00 87.94 102 GLU A N 1
ATOM 846 C CA . GLU A 1 102 ? 5.473 1.158 -17.424 1.00 87.94 102 GLU A CA 1
ATOM 847 C C . GLU A 1 102 ? 4.311 0.934 -18.402 1.00 87.94 102 GLU A C 1
ATOM 849 O O . GLU A 1 102 ? 4.539 0.693 -19.598 1.00 87.94 102 GLU A O 1
ATOM 854 N N . MET A 1 103 ? 3.070 1.067 -17.923 1.00 91.25 103 MET A N 1
ATOM 855 C CA . MET A 1 103 ? 1.871 1.025 -18.761 1.00 91.25 103 MET A CA 1
ATOM 856 C C . MET A 1 103 ? 1.839 2.190 -19.751 1.00 91.25 103 MET A C 1
ATOM 858 O O . MET A 1 103 ? 1.685 1.958 -20.954 1.00 91.25 103 MET A O 1
ATOM 862 N N . PHE A 1 104 ? 2.055 3.422 -19.283 1.00 91.81 104 PHE A N 1
ATOM 863 C CA . PHE A 1 104 ? 2.100 4.600 -20.145 1.00 91.81 104 PHE A CA 1
ATOM 864 C C . PHE A 1 104 ? 3.246 4.516 -21.160 1.00 91.81 104 PHE A C 1
ATOM 866 O O . PHE A 1 104 ? 3.030 4.734 -22.348 1.00 91.81 104 PHE A O 1
ATOM 873 N N . ALA A 1 105 ? 4.449 4.112 -20.745 1.00 88.12 105 ALA A N 1
ATOM 874 C CA . ALA A 1 105 ? 5.588 3.946 -21.648 1.00 88.12 105 ALA A CA 1
ATOM 875 C C . ALA A 1 105 ? 5.319 2.887 -22.733 1.00 88.12 105 ALA A C 1
ATOM 877 O O . ALA A 1 105 ? 5.711 3.048 -23.895 1.00 88.12 105 ALA A O 1
ATOM 878 N N . SER A 1 106 ? 4.627 1.800 -22.379 1.00 89.19 106 SER A N 1
ATOM 879 C CA . SER A 1 106 ? 4.223 0.759 -23.331 1.00 89.19 106 SER A CA 1
ATOM 880 C C . SER A 1 106 ? 3.146 1.254 -24.305 1.00 89.19 106 SER A C 1
ATOM 882 O O . SER A 1 106 ? 3.224 0.953 -25.504 1.00 89.19 106 SER A O 1
ATOM 884 N N . LEU A 1 107 ? 2.193 2.058 -23.825 1.00 92.00 107 LEU A N 1
ATOM 885 C CA . LEU A 1 107 ? 1.179 2.728 -24.640 1.00 92.00 107 LEU A CA 1
ATOM 886 C C . LEU A 1 107 ? 1.816 3.738 -25.605 1.00 92.00 107 LEU A C 1
ATOM 888 O O . LEU A 1 107 ? 1.624 3.633 -26.816 1.00 92.00 107 LEU A O 1
ATOM 892 N N . ASP A 1 108 ? 2.631 4.660 -25.095 1.00 91.25 108 ASP A N 1
ATOM 893 C CA . ASP A 1 108 ? 3.311 5.708 -25.861 1.00 91.25 108 ASP A CA 1
ATOM 894 C C . ASP A 1 108 ? 4.186 5.116 -26.975 1.00 91.25 108 ASP A C 1
ATOM 896 O O . ASP A 1 108 ? 4.107 5.531 -28.135 1.00 91.25 108 ASP A O 1
ATOM 900 N N . LYS A 1 109 ? 4.953 4.063 -26.669 1.00 89.62 109 LYS A N 1
ATOM 901 C CA . LYS A 1 109 ? 5.745 3.338 -27.670 1.00 89.62 109 LYS A CA 1
ATOM 902 C C . LYS A 1 109 ? 4.872 2.706 -28.757 1.00 89.62 109 LYS A C 1
ATOM 904 O O . LYS A 1 109 ? 5.243 2.733 -29.934 1.00 89.62 109 LYS A O 1
ATOM 909 N N . SER A 1 110 ? 3.734 2.129 -28.378 1.00 91.38 110 SER A N 1
ATOM 910 C CA . SER A 1 110 ? 2.796 1.505 -29.319 1.00 91.38 110 SER A CA 1
ATOM 911 C C . SER A 1 110 ? 2.142 2.545 -30.230 1.00 91.38 110 SER A C 1
ATOM 913 O O . SER A 1 110 ? 2.066 2.336 -31.443 1.00 91.38 110 SER A O 1
ATOM 915 N N . LEU A 1 111 ? 1.764 3.702 -29.679 1.00 92.56 111 LEU A N 1
ATOM 916 C CA . LEU A 1 111 ? 1.212 4.829 -30.431 1.00 92.56 111 LEU A CA 1
ATOM 917 C C . LEU A 1 111 ? 2.244 5.452 -31.375 1.00 92.56 111 LEU A C 1
ATOM 919 O O . LEU A 1 111 ? 1.938 5.647 -32.548 1.00 92.56 111 LEU A O 1
ATOM 923 N N . LYS A 1 112 ? 3.490 5.667 -30.927 1.00 92.12 112 LYS A N 1
ATOM 924 C CA . LYS A 1 112 ? 4.597 6.153 -31.780 1.00 92.12 112 LYS A CA 1
ATOM 925 C C . LYS A 1 112 ? 4.891 5.224 -32.954 1.00 92.12 112 LYS A C 1
ATOM 927 O O . LYS A 1 112 ? 5.302 5.697 -34.011 1.00 92.12 112 LYS A O 1
ATOM 932 N N . LYS A 1 113 ? 4.707 3.911 -32.774 1.00 92.06 113 LYS A N 1
ATOM 933 C CA . LYS A 1 113 ? 4.882 2.915 -33.840 1.00 92.06 113 LYS A CA 1
ATOM 934 C C . LYS A 1 113 ? 3.711 2.914 -34.826 1.00 92.06 113 LYS A C 1
ATOM 936 O O . LYS A 1 113 ? 3.944 2.752 -36.018 1.00 92.06 113 LYS A O 1
ATOM 941 N N . ARG A 1 114 ? 2.474 3.042 -34.337 1.00 92.88 114 ARG A N 1
ATOM 942 C CA . ARG A 1 114 ? 1.256 2.938 -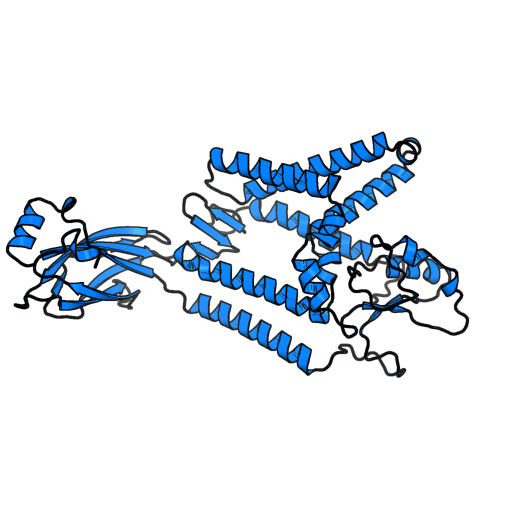35.158 1.00 92.88 114 ARG A CA 1
ATOM 943 C C . ARG A 1 114 ? 0.917 4.238 -35.892 1.00 92.88 114 ARG A C 1
ATOM 945 O O . ARG A 1 114 ? 0.446 4.176 -37.020 1.00 92.88 114 ARG A O 1
ATOM 952 N N . TYR A 1 115 ? 1.178 5.390 -35.278 1.00 92.38 115 TYR A N 1
ATOM 953 C CA . TYR A 1 115 ? 0.787 6.701 -35.792 1.00 92.38 115 TYR A CA 1
ATOM 954 C C . TYR A 1 115 ? 2.003 7.639 -35.892 1.00 92.38 115 TYR A C 1
ATOM 956 O O . TYR A 1 115 ? 2.399 8.247 -34.895 1.00 92.38 115 TYR A O 1
ATOM 964 N N . PRO A 1 116 ? 2.593 7.825 -37.088 1.00 90.31 116 PRO A N 1
ATOM 965 C CA . PRO A 1 116 ? 3.717 8.746 -37.281 1.00 90.31 116 PRO A CA 1
ATOM 966 C C . PRO A 1 116 ? 3.409 10.185 -36.836 1.00 90.31 116 PRO A C 1
ATOM 968 O O . PRO A 1 116 ? 4.253 10.829 -36.216 1.00 90.31 116 PRO A O 1
ATOM 971 N N . SER A 1 117 ? 2.176 10.663 -37.042 1.00 90.38 117 SER A N 1
ATOM 972 C CA . SER A 1 117 ? 1.728 11.995 -36.601 1.00 90.38 117 SER A CA 1
ATOM 973 C C . SER A 1 117 ? 1.823 12.187 -35.080 1.00 90.38 117 SER A C 1
ATOM 975 O O . SER A 1 117 ? 2.119 13.284 -34.608 1.00 90.38 117 SER A O 1
ATOM 977 N N . TYR A 1 118 ? 1.641 11.115 -34.296 1.00 91.69 118 TYR A N 1
ATOM 978 C CA . TYR A 1 118 ? 1.809 11.128 -32.836 1.00 91.69 118 TYR A CA 1
ATOM 979 C C . TYR A 1 118 ? 3.255 11.360 -32.432 1.00 91.69 118 TYR A C 1
ATOM 981 O O . TYR A 1 118 ? 3.537 12.142 -31.527 1.00 91.69 118 TYR A O 1
ATOM 989 N N . ARG A 1 119 ? 4.191 10.743 -33.151 1.00 89.50 119 ARG A N 1
ATOM 990 C CA . ARG A 1 119 ? 5.621 10.849 -32.861 1.00 89.50 119 ARG A CA 1
ATOM 991 C C . ARG A 1 119 ? 6.147 12.283 -32.960 1.00 89.50 119 ARG A C 1
ATOM 993 O O . ARG A 1 119 ? 7.051 12.633 -32.205 1.00 89.50 119 ARG A O 1
ATOM 1000 N N . HIS A 1 120 ? 5.587 13.095 -33.856 1.00 90.75 120 HIS A N 1
ATOM 1001 C CA . HIS A 1 120 ? 6.061 14.459 -34.118 1.00 90.75 120 HIS A CA 1
ATOM 1002 C C . HIS A 1 120 ? 5.224 15.555 -33.442 1.00 90.75 120 HIS A C 1
ATOM 1004 O O . HIS A 1 120 ? 5.708 16.672 -33.273 1.00 90.75 120 HIS A O 1
ATOM 1010 N N . SER A 1 121 ? 3.999 15.255 -33.000 1.00 94.38 121 SER A N 1
ATOM 1011 C CA . SER A 1 121 ? 3.129 16.233 -32.341 1.00 94.38 121 SER A CA 1
ATOM 1012 C C . SER A 1 121 ? 3.252 16.178 -30.816 1.00 94.38 121 SER A C 1
ATOM 1014 O O . SER A 1 121 ? 2.650 15.322 -30.164 1.00 94.38 121 SER A O 1
ATOM 1016 N N . LYS A 1 122 ? 3.977 17.141 -30.224 1.00 92.62 122 LYS A N 1
ATOM 1017 C CA . LYS A 1 122 ? 4.050 17.306 -28.756 1.00 92.62 122 LYS A CA 1
ATOM 1018 C C . LYS A 1 122 ? 2.671 17.531 -28.131 1.00 92.62 122 LYS A C 1
ATOM 1020 O O . LYS A 1 122 ? 2.393 16.994 -27.066 1.00 92.62 122 LYS A O 1
ATOM 1025 N N . LYS A 1 123 ? 1.794 18.278 -28.815 1.00 94.88 123 LYS A N 1
ATOM 1026 C CA . LYS A 1 123 ? 0.417 18.518 -28.362 1.00 94.88 123 LYS A CA 1
ATOM 1027 C C . LYS A 1 123 ? -0.345 17.201 -28.228 1.00 94.88 123 LYS A C 1
ATOM 1029 O O . LYS A 1 123 ? -0.952 16.964 -27.195 1.00 94.88 123 LYS A O 1
ATOM 1034 N N . MET A 1 124 ? -0.252 16.322 -29.229 1.00 93.19 124 MET A N 1
ATOM 1035 C CA . MET A 1 124 ? -0.962 15.041 -29.203 1.00 93.19 124 MET A CA 1
ATOM 1036 C C . MET A 1 124 ? -0.397 14.083 -28.149 1.00 93.19 124 MET A C 1
ATOM 1038 O O . MET A 1 124 ? -1.169 13.400 -27.483 1.00 93.19 124 MET A O 1
ATOM 1042 N N . GLN A 1 125 ? 0.925 14.080 -27.946 1.00 92.62 125 GLN A N 1
ATOM 1043 C CA . GLN A 1 125 ? 1.560 13.345 -26.844 1.00 92.62 125 GLN A CA 1
ATOM 1044 C C . GLN A 1 125 ? 1.043 13.821 -25.484 1.00 92.62 125 GLN A C 1
ATOM 1046 O O . GLN A 1 125 ? 0.626 13.000 -24.674 1.00 92.62 125 GLN A O 1
ATOM 1051 N N . ASN A 1 126 ? 0.986 15.138 -25.267 1.00 94.12 126 ASN A N 1
ATOM 1052 C CA . ASN A 1 126 ? 0.482 15.704 -24.018 1.00 94.12 126 ASN A CA 1
ATOM 1053 C C . ASN A 1 126 ? -1.012 15.420 -23.798 1.00 94.12 126 ASN A C 1
ATOM 1055 O O . ASN A 1 126 ? -1.427 15.157 -22.677 1.00 94.12 126 ASN A O 1
ATOM 1059 N N . THR A 1 127 ? -1.829 15.445 -24.856 1.00 94.69 127 THR A N 1
ATOM 1060 C CA . THR A 1 127 ? -3.258 15.109 -24.763 1.00 94.69 127 THR A CA 1
ATOM 1061 C C . THR A 1 127 ? -3.478 13.647 -24.387 1.00 94.69 127 THR A C 1
ATOM 1063 O O . THR A 1 127 ? -4.325 13.366 -23.546 1.00 94.69 127 THR A O 1
ATOM 1066 N N . VAL A 1 128 ? -2.723 12.715 -24.977 1.00 95.56 128 VAL A N 1
ATOM 1067 C CA . VAL A 1 128 ? -2.815 11.287 -24.629 1.00 95.56 128 VAL A CA 1
ATOM 1068 C C . VAL A 1 128 ? -2.341 11.036 -23.200 1.00 95.56 128 VAL A C 1
ATOM 1070 O O . VAL A 1 128 ? -2.976 10.275 -22.479 1.00 95.56 128 VAL A O 1
ATOM 1073 N N . ASP A 1 129 ? -1.256 11.686 -22.789 1.00 94.44 129 ASP A N 1
ATOM 1074 C CA . ASP A 1 129 ? -0.732 11.627 -21.424 1.00 94.44 129 ASP A CA 1
ATOM 1075 C C . ASP A 1 129 ? -1.752 12.126 -20.391 1.00 94.44 129 ASP A C 1
ATOM 1077 O O . ASP A 1 129 ? -2.066 11.418 -19.437 1.00 94.44 129 ASP A O 1
ATOM 1081 N N . LEU A 1 130 ? -2.361 13.291 -20.634 1.00 95.88 130 LEU A N 1
ATOM 1082 C CA . LEU A 1 130 ? -3.423 13.818 -19.778 1.00 95.88 130 LEU A CA 1
ATOM 1083 C C . LEU A 1 130 ? -4.657 12.905 -19.768 1.00 95.88 130 LEU A C 1
ATOM 1085 O O . LEU A 1 130 ? -5.214 12.644 -18.708 1.00 95.88 130 LEU A O 1
ATOM 1089 N N . ALA A 1 131 ? -5.083 12.390 -20.924 1.00 97.00 131 ALA A N 1
ATOM 1090 C CA . ALA A 1 131 ? -6.221 11.475 -21.004 1.00 97.00 131 ALA A CA 1
ATOM 1091 C C . ALA A 1 131 ? -5.963 10.168 -20.235 1.00 97.00 131 ALA A C 1
ATOM 1093 O O . ALA A 1 131 ? -6.855 9.669 -19.552 1.00 97.00 131 ALA A O 1
ATOM 1094 N N . PHE A 1 132 ? -4.740 9.637 -20.308 1.00 96.38 132 PHE A N 1
ATOM 1095 C CA . PHE A 1 132 ? -4.319 8.472 -19.535 1.00 96.38 132 PHE A CA 1
ATOM 1096 C C . PHE A 1 132 ? -4.359 8.755 -18.029 1.00 96.38 132 PHE A C 1
ATOM 1098 O O . PHE A 1 132 ? -4.909 7.952 -17.275 1.00 96.38 132 PHE A O 1
ATOM 1105 N N . ALA A 1 133 ? -3.828 9.905 -17.602 1.00 96.06 133 ALA A N 1
ATOM 1106 C CA . ALA A 1 133 ? -3.836 10.324 -16.205 1.00 96.06 133 ALA A CA 1
ATOM 1107 C C . ALA A 1 133 ? -5.264 10.528 -15.670 1.00 96.06 133 ALA A C 1
ATOM 1109 O O . ALA A 1 133 ? -5.583 10.018 -14.603 1.00 96.06 133 ALA A O 1
ATOM 1110 N N . LEU A 1 134 ? -6.145 11.186 -16.432 1.00 97.44 134 LEU A N 1
ATOM 1111 C CA . LEU A 1 134 ? -7.553 11.388 -16.065 1.00 97.44 134 LEU A CA 1
ATOM 1112 C C . LEU A 1 134 ? -8.313 10.062 -15.944 1.00 97.44 134 LEU A C 1
ATOM 1114 O O . LEU A 1 134 ? -9.070 9.864 -14.990 1.00 97.44 134 LEU A O 1
ATOM 1118 N N . PHE A 1 135 ? -8.104 9.150 -16.900 1.00 97.00 135 PHE A N 1
ATOM 1119 C CA . PHE A 1 135 ? -8.725 7.828 -16.892 1.00 97.00 135 PHE A CA 1
ATOM 1120 C C . PHE A 1 135 ? -8.326 7.038 -15.644 1.00 97.00 135 PHE A C 1
ATOM 1122 O O . PHE A 1 135 ? -9.195 6.584 -14.899 1.00 97.00 135 PHE A O 1
ATOM 1129 N N . TRP A 1 136 ? -7.022 6.908 -15.384 1.00 95.75 136 TRP A N 1
ATOM 1130 C CA . TRP A 1 136 ? -6.542 6.153 -14.228 1.00 95.75 136 TRP A CA 1
ATOM 1131 C C . TRP A 1 136 ? -6.827 6.856 -12.909 1.00 95.75 136 TRP A C 1
ATOM 1133 O O . TRP A 1 136 ? -7.184 6.181 -11.948 1.00 95.75 136 TRP A O 1
ATOM 1143 N N . GLY A 1 137 ? -6.774 8.186 -12.866 1.00 96.06 137 GLY A N 1
ATOM 1144 C CA . GLY A 1 137 ? -7.157 8.936 -11.678 1.00 96.06 137 GLY A CA 1
ATOM 1145 C C . GLY A 1 137 ? -8.624 8.728 -11.315 1.00 96.06 137 GLY A C 1
ATOM 1146 O O . GLY A 1 137 ? -8.953 8.525 -10.148 1.00 96.06 137 GLY A O 1
ATOM 1147 N N . THR A 1 138 ? -9.514 8.686 -12.312 1.00 96.62 138 THR A N 1
ATOM 1148 C CA . THR A 1 138 ? -10.936 8.383 -12.085 1.00 96.62 138 THR A CA 1
ATOM 1149 C C . THR A 1 138 ? -11.123 6.926 -11.670 1.00 96.62 138 THR A C 1
ATOM 1151 O O . THR A 1 138 ? -11.849 6.654 -10.717 1.00 96.62 138 THR A O 1
ATOM 1154 N N . ALA A 1 139 ? -10.449 5.985 -12.339 1.00 95.44 139 ALA A N 1
ATOM 1155 C CA . ALA A 1 139 ? -10.547 4.564 -12.023 1.00 95.44 139 ALA A CA 1
ATOM 1156 C C . ALA A 1 139 ? -10.087 4.260 -10.587 1.00 95.44 139 ALA A C 1
ATOM 1158 O O . ALA A 1 139 ? -10.810 3.595 -9.851 1.00 95.44 139 ALA A O 1
ATOM 1159 N N . ILE A 1 140 ? -8.931 4.783 -10.166 1.00 94.56 140 ILE A N 1
ATOM 1160 C CA . ILE A 1 140 ? -8.415 4.628 -8.797 1.00 94.56 140 ILE A CA 1
ATOM 1161 C C . ILE A 1 140 ? -9.328 5.348 -7.803 1.00 94.56 140 ILE A C 1
ATOM 1163 O O . ILE A 1 140 ? -9.701 4.768 -6.792 1.00 94.56 140 ILE A O 1
ATOM 1167 N N . GLY A 1 141 ? -9.747 6.583 -8.093 1.00 94.00 141 GLY A N 1
ATOM 1168 C CA . GLY A 1 141 ? -10.665 7.316 -7.221 1.00 94.00 141 GLY A CA 1
ATOM 1169 C C . GLY A 1 141 ? -11.946 6.524 -6.945 1.00 94.00 141 GLY A C 1
ATOM 1170 O O . GLY A 1 141 ? -12.279 6.284 -5.789 1.00 94.00 141 GLY A O 1
ATOM 1171 N N . LEU A 1 142 ? -12.625 6.051 -7.996 1.00 92.06 142 LEU A N 1
ATOM 1172 C CA . LEU A 1 142 ? -13.855 5.258 -7.876 1.00 92.06 142 LEU A CA 1
ATOM 1173 C C . LEU A 1 142 ? -13.619 3.879 -7.247 1.00 92.06 142 LEU A C 1
ATOM 1175 O O . LEU A 1 142 ? -14.457 3.409 -6.480 1.00 92.06 142 LEU A O 1
ATOM 1179 N N . GLY A 1 143 ? -12.493 3.231 -7.557 1.00 90.62 143 GLY A N 1
ATOM 1180 C CA . GLY A 1 143 ? -12.095 1.970 -6.932 1.00 90.62 143 GLY A CA 1
ATOM 1181 C C . GLY A 1 143 ? -11.925 2.116 -5.421 1.00 90.62 143 GLY A C 1
ATOM 1182 O O . GLY A 1 143 ? -12.431 1.288 -4.670 1.00 90.62 143 GLY A O 1
ATOM 1183 N N . ALA A 1 144 ? -11.303 3.210 -4.975 1.00 90.94 144 ALA A N 1
ATOM 1184 C CA . ALA A 1 144 ? -11.082 3.498 -3.564 1.00 90.94 144 ALA A CA 1
ATOM 1185 C C . ALA A 1 144 ? -12.400 3.709 -2.814 1.00 90.94 144 ALA A C 1
ATOM 1187 O O . ALA A 1 144 ? -12.541 3.197 -1.709 1.00 90.94 144 ALA A O 1
ATOM 1188 N N . LEU A 1 145 ? -13.382 4.392 -3.419 1.00 90.06 145 LEU A N 1
ATOM 1189 C CA . LEU A 1 145 ? -14.692 4.603 -2.788 1.00 90.06 145 LEU A CA 1
ATOM 1190 C C . LEU A 1 145 ? -15.384 3.287 -2.421 1.00 90.06 145 LEU A C 1
ATOM 1192 O O . LEU A 1 145 ? -16.057 3.223 -1.401 1.00 90.06 145 LEU A O 1
ATOM 1196 N N . ARG A 1 146 ? -15.195 2.228 -3.219 1.00 87.31 146 ARG A N 1
ATOM 1197 C CA . ARG A 1 146 ? -15.820 0.918 -2.966 1.00 87.31 146 ARG A CA 1
ATOM 1198 C C . ARG A 1 146 ? -15.323 0.232 -1.699 1.00 87.31 146 ARG A C 1
ATOM 1200 O O . ARG A 1 146 ? -16.000 -0.662 -1.208 1.00 87.31 146 ARG A O 1
ATOM 1207 N N . TYR A 1 147 ? -14.167 0.633 -1.179 1.00 88.06 147 TYR A N 1
ATOM 1208 C CA . TYR A 1 147 ? -13.677 0.128 0.098 1.00 88.06 147 TYR A CA 1
ATOM 1209 C C . TYR A 1 147 ? -14.410 0.739 1.297 1.00 88.06 147 TYR A C 1
ATOM 1211 O O . TYR A 1 147 ? -14.273 0.201 2.387 1.00 88.06 147 TYR A O 1
ATOM 1219 N N . PHE A 1 148 ? -15.172 1.824 1.127 1.00 87.88 148 PHE A N 1
ATOM 1220 C CA . PHE A 1 148 ? -15.884 2.505 2.210 1.00 87.88 148 PHE A CA 1
ATOM 1221 C C . PHE A 1 148 ? -17.387 2.218 2.121 1.00 87.88 148 PHE A C 1
ATOM 1223 O O . PHE A 1 148 ? -18.073 2.700 1.221 1.00 87.88 148 PHE A O 1
ATOM 1230 N N . ILE A 1 149 ? -17.895 1.435 3.068 1.00 82.94 149 ILE A N 1
ATOM 1231 C CA . ILE A 1 149 ? -19.303 1.041 3.194 1.00 82.94 149 ILE A CA 1
ATOM 1232 C C . ILE A 1 149 ? -19.976 1.950 4.231 1.00 82.94 149 ILE A C 1
ATOM 1234 O O . ILE A 1 149 ? -19.330 2.376 5.186 1.00 82.94 149 ILE A O 1
ATOM 1238 N N . GLY A 1 150 ? -21.246 2.311 4.021 1.00 79.88 150 GLY A N 1
ATOM 1239 C CA . GLY A 1 150 ? -22.007 3.201 4.919 1.00 79.88 150 GLY A CA 1
ATOM 1240 C C . GLY A 1 150 ? -21.625 4.687 4.829 1.00 79.88 150 GLY A C 1
ATOM 1241 O O . GLY A 1 150 ? -22.372 5.561 5.250 1.00 79.88 150 GLY A O 1
ATOM 1242 N N . ALA A 1 151 ? -20.500 5.019 4.191 1.00 85.44 151 ALA A N 1
ATOM 1243 C CA . ALA A 1 151 ? -20.040 6.397 4.079 1.00 85.44 151 ALA A CA 1
ATOM 1244 C C . ALA A 1 151 ? -21.020 7.284 3.286 1.00 85.44 151 ALA A C 1
ATOM 1246 O O . ALA A 1 151 ? -21.394 6.993 2.147 1.00 85.44 151 ALA A O 1
ATOM 1247 N N . SER A 1 152 ? -21.385 8.426 3.872 1.00 89.25 152 SER A N 1
ATOM 1248 C CA . SER A 1 152 ? -22.264 9.397 3.217 1.00 89.25 152 SER A CA 1
ATOM 1249 C C . SER A 1 152 ? -21.596 10.066 1.997 1.00 89.25 152 SER A C 1
ATOM 1251 O O . SER A 1 152 ? -20.369 10.234 1.961 1.00 89.25 152 SER A O 1
ATOM 1253 N N . PRO A 1 153 ? -22.380 10.553 1.012 1.00 90.88 153 PRO A N 1
ATOM 1254 C CA . PRO A 1 153 ? -21.845 11.296 -0.134 1.00 90.88 153 PRO A CA 1
ATOM 1255 C C . PRO A 1 153 ? -21.021 12.532 0.253 1.00 90.88 153 PRO A C 1
ATOM 1257 O O . PRO A 1 153 ? -20.101 12.908 -0.472 1.00 90.88 153 PRO A O 1
ATOM 1260 N N . VAL A 1 154 ? -21.315 13.135 1.412 1.00 91.81 154 VAL A N 1
ATOM 1261 C CA . VAL A 1 154 ? -20.583 14.290 1.959 1.00 91.81 154 VAL A CA 1
ATOM 1262 C C . VAL A 1 154 ? -19.116 13.948 2.230 1.00 91.81 154 VAL A C 1
ATOM 1264 O O . VAL A 1 154 ? -18.259 14.814 2.091 1.00 91.81 154 VAL A O 1
ATOM 1267 N N . PHE A 1 155 ? -18.809 12.693 2.561 1.00 89.88 155 PHE A N 1
ATOM 1268 C CA . PHE A 1 155 ? -17.437 12.220 2.746 1.00 89.88 155 PHE A CA 1
ATOM 1269 C C . PHE A 1 155 ? -16.836 11.657 1.450 1.00 89.88 155 PHE A C 1
ATOM 1271 O O . PHE A 1 155 ? -15.694 11.963 1.097 1.00 89.88 155 PHE A O 1
ATOM 1278 N N . LEU A 1 156 ? -17.614 10.868 0.704 1.00 90.88 156 LEU A N 1
ATOM 1279 C CA . LEU A 1 156 ? -17.127 10.174 -0.491 1.00 90.88 156 LEU A CA 1
ATOM 1280 C C . LEU A 1 156 ? -16.761 11.126 -1.637 1.00 90.88 156 LEU A C 1
ATOM 1282 O O . LEU A 1 156 ? -15.764 10.890 -2.317 1.00 90.88 156 LEU A O 1
ATOM 1286 N N . VAL A 1 157 ? -17.524 12.204 -1.857 1.00 94.75 157 VAL A N 1
ATOM 1287 C CA . VAL A 1 157 ? -17.263 13.142 -2.963 1.00 94.75 157 VAL A CA 1
ATOM 1288 C C . VAL A 1 157 ? -15.944 13.905 -2.765 1.00 94.75 157 VAL A C 1
ATOM 1290 O O . VAL A 1 157 ? -15.112 13.861 -3.674 1.00 94.75 157 VAL A O 1
ATOM 1293 N N . PRO A 1 158 ? -15.671 14.551 -1.611 1.00 95.75 158 PRO A N 1
ATOM 1294 C CA . PRO A 1 158 ? -14.368 15.169 -1.368 1.00 95.75 158 PRO A CA 1
ATOM 1295 C C . PRO A 1 158 ? -13.216 14.167 -1.428 1.00 95.75 158 PRO A C 1
ATOM 1297 O O . PRO A 1 158 ? -12.183 14.469 -2.021 1.00 95.75 158 PRO A O 1
ATOM 1300 N N . MET A 1 159 ? -13.393 12.962 -0.875 1.00 94.00 159 MET A N 1
ATOM 1301 C CA . MET A 1 159 ? -12.369 11.917 -0.930 1.00 94.00 159 MET A CA 1
ATOM 1302 C C . MET A 1 159 ? -12.052 11.516 -2.376 1.00 94.00 159 MET A C 1
ATOM 1304 O O . MET A 1 159 ? -10.881 11.454 -2.750 1.00 94.00 159 MET A O 1
ATOM 1308 N N . PHE A 1 160 ? -13.078 11.309 -3.207 1.00 96.19 160 PHE A N 1
ATOM 1309 C CA . PHE A 1 160 ? -12.906 11.065 -4.637 1.00 96.19 160 PHE A CA 1
ATOM 1310 C C . PHE A 1 160 ? -12.138 12.199 -5.304 1.00 96.19 160 PHE A C 1
ATOM 1312 O O . PHE A 1 160 ? -11.171 11.928 -6.004 1.00 96.19 160 PHE A O 1
ATOM 1319 N N . LEU A 1 161 ? -12.540 13.454 -5.079 1.00 97.25 161 LEU A N 1
ATOM 1320 C CA . LEU A 1 161 ? -11.899 14.615 -5.695 1.00 97.25 161 LEU A CA 1
ATOM 1321 C C . LEU A 1 161 ? -10.426 14.717 -5.300 1.00 97.25 161 LEU A C 1
ATOM 1323 O O . LEU A 1 161 ? -9.585 14.919 -6.170 1.00 97.25 161 LEU A O 1
ATOM 1327 N N . VAL A 1 162 ? -10.098 14.528 -4.021 1.00 97.00 162 VAL A N 1
ATOM 1328 C CA . VAL A 1 162 ? -8.710 14.540 -3.543 1.00 97.00 162 VAL A CA 1
ATOM 1329 C C . VAL A 1 162 ? -7.901 13.433 -4.214 1.00 97.00 162 VAL A C 1
ATOM 1331 O O . VAL A 1 162 ? -6.844 13.713 -4.776 1.00 97.00 162 VAL A O 1
ATOM 1334 N N . LEU A 1 163 ? -8.403 12.195 -4.218 1.00 95.31 163 LEU A N 1
ATOM 1335 C CA . LEU A 1 163 ? -7.708 11.064 -4.836 1.00 95.31 163 LEU A CA 1
ATOM 1336 C C . LEU A 1 163 ? -7.561 11.242 -6.350 1.00 95.31 163 LEU A C 1
ATOM 1338 O O . LEU A 1 163 ? -6.476 11.032 -6.887 1.00 95.31 163 LEU A O 1
ATOM 1342 N N . PHE A 1 164 ? -8.619 11.669 -7.036 1.00 97.19 164 PHE A N 1
ATOM 1343 C CA . PHE A 1 164 ? -8.645 11.922 -8.474 1.00 97.19 164 PHE A CA 1
ATOM 1344 C C . PHE A 1 164 ? -7.665 13.026 -8.878 1.00 97.19 164 PHE A C 1
ATOM 1346 O O . PHE A 1 164 ? -6.857 12.831 -9.788 1.00 97.19 164 PHE A O 1
ATOM 1353 N N . LEU A 1 165 ? -7.708 14.176 -8.199 1.00 97.25 165 LEU A N 1
ATOM 1354 C CA . LEU A 1 165 ? -6.831 15.308 -8.493 1.00 97.25 165 LEU A CA 1
ATOM 1355 C C . LEU A 1 165 ? -5.376 14.959 -8.191 1.00 97.25 165 LEU A C 1
ATOM 1357 O O . LEU A 1 165 ? -4.509 15.231 -9.019 1.00 97.25 165 LEU A O 1
ATOM 1361 N N . TRP A 1 166 ? -5.114 14.313 -7.051 1.00 95.00 166 TRP A N 1
ATOM 1362 C CA . TRP A 1 166 ? -3.768 13.901 -6.664 1.00 95.00 166 TRP A CA 1
ATOM 1363 C C . TRP A 1 166 ? -3.168 12.905 -7.657 1.00 95.00 166 TRP A C 1
ATOM 1365 O O . TRP A 1 166 ? -2.082 13.139 -8.178 1.00 95.00 166 TRP A O 1
ATOM 1375 N N . THR A 1 167 ? -3.884 11.824 -7.970 1.00 93.56 167 THR A N 1
ATOM 1376 C CA . THR A 1 167 ? -3.405 10.796 -8.910 1.00 93.56 167 THR A CA 1
ATOM 1377 C C . THR A 1 167 ? -3.240 11.343 -10.326 1.00 93.56 167 THR A C 1
ATOM 1379 O O . THR A 1 167 ? -2.247 11.048 -10.984 1.00 93.56 167 THR A O 1
ATOM 1382 N N . THR A 1 168 ? -4.156 12.194 -10.794 1.00 95.38 168 THR A N 1
ATOM 1383 C CA . THR A 1 168 ? -4.026 12.837 -12.110 1.00 95.38 168 THR A CA 1
ATOM 1384 C C . THR A 1 168 ? -2.812 13.764 -12.152 1.00 95.38 168 THR A C 1
ATOM 1386 O O . THR A 1 168 ? -2.039 13.728 -13.111 1.00 95.38 168 THR A O 1
ATOM 1389 N N . TYR A 1 169 ? -2.620 14.583 -11.114 1.00 94.56 169 TYR A N 1
ATOM 1390 C CA . TYR A 1 169 ? -1.470 15.477 -11.001 1.00 94.56 169 TYR A CA 1
ATOM 1391 C C . TYR A 1 169 ? -0.155 14.697 -10.965 1.00 94.56 169 TYR A C 1
ATOM 1393 O O . TYR A 1 169 ? 0.792 15.029 -11.678 1.00 94.56 169 TYR A O 1
ATOM 1401 N N . ASP A 1 170 ? -0.107 13.629 -10.181 1.00 92.31 170 ASP A N 1
ATOM 1402 C CA . ASP A 1 170 ? 1.073 12.795 -10.054 1.00 92.31 170 ASP A CA 1
ATOM 1403 C C . ASP A 1 170 ? 1.441 12.102 -11.383 1.00 92.31 170 ASP A C 1
ATOM 1405 O O . ASP A 1 170 ? 2.576 12.231 -11.853 1.00 92.31 170 ASP A O 1
ATOM 1409 N N . LEU A 1 171 ? 0.473 11.480 -12.064 1.00 92.19 171 LEU A N 1
ATOM 1410 C CA . LEU A 1 171 ? 0.712 10.783 -13.332 1.00 92.19 171 LEU A CA 1
ATOM 1411 C C . LEU A 1 171 ? 1.032 11.731 -14.499 1.00 92.19 171 LEU A C 1
ATOM 1413 O O . LEU A 1 171 ? 1.842 11.383 -15.360 1.00 92.19 171 LEU A O 1
ATOM 1417 N N . HIS A 1 172 ? 0.425 12.921 -14.544 1.00 93.88 172 HIS A N 1
ATOM 1418 C CA . HIS A 1 172 ? 0.619 13.867 -15.648 1.00 93.88 172 HIS A CA 1
ATOM 1419 C C . HIS A 1 172 ? 1.791 14.834 -15.429 1.00 93.88 172 HIS A C 1
ATOM 1421 O O . HIS A 1 172 ? 2.506 15.158 -16.378 1.00 93.88 172 HIS A O 1
ATOM 1427 N N . VAL A 1 173 ? 2.004 15.310 -14.199 1.00 91.81 173 VAL A N 1
ATOM 1428 C CA . VAL A 1 173 ? 2.959 16.391 -13.899 1.00 91.81 173 VAL A CA 1
ATOM 1429 C C . VAL A 1 173 ? 4.209 15.869 -13.199 1.00 91.81 173 VAL A C 1
ATOM 1431 O O . VAL A 1 173 ? 5.318 16.124 -13.675 1.00 91.81 173 VAL A O 1
ATOM 1434 N N . LEU A 1 174 ? 4.060 15.148 -12.080 1.00 89.50 174 LEU A N 1
ATOM 1435 C CA . LEU A 1 174 ? 5.211 14.718 -11.273 1.00 89.50 174 LEU A CA 1
ATOM 1436 C C . LEU A 1 174 ? 6.002 13.604 -11.957 1.00 89.50 174 LEU A C 1
ATOM 1438 O O . LEU A 1 174 ? 7.234 13.651 -12.017 1.00 89.50 174 LEU A O 1
ATOM 1442 N N . LYS A 1 175 ? 5.305 12.616 -12.512 1.00 86.00 175 LYS A N 1
ATOM 1443 C CA . LYS A 1 175 ? 5.898 11.445 -13.154 1.00 86.00 175 LYS A CA 1
ATOM 1444 C C . LYS A 1 175 ? 6.987 10.805 -12.271 1.00 86.00 175 LYS A C 1
ATOM 1446 O O . LYS A 1 175 ? 6.820 10.648 -11.061 1.00 86.00 175 LYS A O 1
ATOM 1451 N N . HIS A 1 176 ? 8.137 10.454 -12.849 1.00 79.75 176 HIS A N 1
ATOM 1452 C CA . HIS A 1 176 ? 9.257 9.868 -12.109 1.00 79.75 176 HIS A CA 1
ATOM 1453 C C . HIS A 1 176 ? 9.866 10.794 -11.046 1.00 79.75 176 HIS A C 1
ATOM 1455 O O . HIS A 1 176 ? 10.504 10.285 -10.125 1.00 79.75 176 HIS A O 1
ATOM 1461 N N . LYS A 1 177 ? 9.627 12.114 -11.103 1.00 84.19 177 LYS A N 1
ATOM 1462 C CA . LYS A 1 177 ? 10.168 13.051 -10.107 1.00 84.19 177 LYS A CA 1
ATOM 1463 C C . LYS A 1 177 ? 9.634 12.760 -8.710 1.00 84.19 177 LYS A C 1
ATOM 1465 O O . LYS A 1 177 ? 10.359 12.955 -7.745 1.00 84.19 177 LYS A O 1
ATOM 1470 N N . PHE A 1 178 ? 8.413 12.227 -8.592 1.00 85.88 178 PHE A N 1
ATOM 1471 C CA . PHE A 1 178 ? 7.870 11.823 -7.294 1.00 85.88 178 PHE A CA 1
ATOM 1472 C C . PHE A 1 178 ? 8.779 10.803 -6.590 1.00 85.88 178 PHE A C 1
ATOM 1474 O O . PHE A 1 178 ? 9.111 10.966 -5.417 1.00 85.88 178 PHE A O 1
ATOM 1481 N N . CYS A 1 179 ? 9.241 9.778 -7.314 1.00 81.31 179 CYS A N 1
ATOM 1482 C CA . CYS A 1 179 ? 10.133 8.751 -6.771 1.00 81.31 179 CYS A CA 1
ATOM 1483 C C . CYS A 1 179 ? 11.543 9.270 -6.456 1.00 81.31 179 CYS A C 1
ATOM 1485 O O . CYS A 1 179 ? 12.242 8.662 -5.649 1.00 81.31 179 CYS A O 1
ATOM 1487 N N . GLU A 1 180 ? 11.965 10.354 -7.104 1.00 78.69 180 GLU A N 1
ATOM 1488 C CA . GLU A 1 180 ? 13.287 10.949 -6.922 1.00 78.69 180 GLU A CA 1
ATOM 1489 C C . GLU A 1 180 ? 13.335 11.895 -5.717 1.00 78.69 180 GLU A C 1
ATOM 1491 O O . GLU A 1 180 ? 14.281 11.823 -4.932 1.00 78.69 180 GLU A O 1
ATOM 1496 N N . SER A 1 181 ? 12.320 12.754 -5.558 1.00 78.88 181 SER A N 1
ATOM 1497 C CA . SER A 1 181 ? 12.359 13.876 -4.613 1.00 78.88 181 SER A CA 1
ATOM 1498 C C . SER A 1 181 ? 11.346 13.807 -3.472 1.00 78.88 181 SER A C 1
ATOM 1500 O O . SER A 1 181 ? 11.637 14.299 -2.386 1.00 78.88 181 SER A O 1
ATOM 1502 N N . ALA A 1 182 ? 10.166 13.221 -3.690 1.00 84.25 182 ALA A N 1
ATOM 1503 C CA . ALA A 1 182 ? 9.057 13.304 -2.737 1.00 84.25 182 ALA A CA 1
ATOM 1504 C C . ALA A 1 182 ? 8.798 11.996 -1.979 1.00 84.25 182 ALA A C 1
ATOM 1506 O O . ALA A 1 182 ? 8.257 12.023 -0.878 1.00 84.25 182 ALA A O 1
ATOM 1507 N N . CYS A 1 183 ? 9.162 10.844 -2.550 1.00 88.12 183 CYS A N 1
ATOM 1508 C CA . CYS A 1 183 ? 8.849 9.542 -1.972 1.00 88.12 183 CYS A CA 1
ATOM 1509 C C . CYS A 1 183 ? 9.710 9.253 -0.721 1.00 88.12 183 CYS A C 1
ATOM 1511 O O . CYS A 1 183 ? 10.905 8.962 -0.859 1.00 88.12 183 CYS A O 1
ATOM 1513 N N . PRO A 1 184 ? 9.122 9.225 0.495 1.00 85.81 184 PRO A N 1
ATOM 1514 C CA . PRO A 1 184 ? 9.882 8.985 1.724 1.00 85.81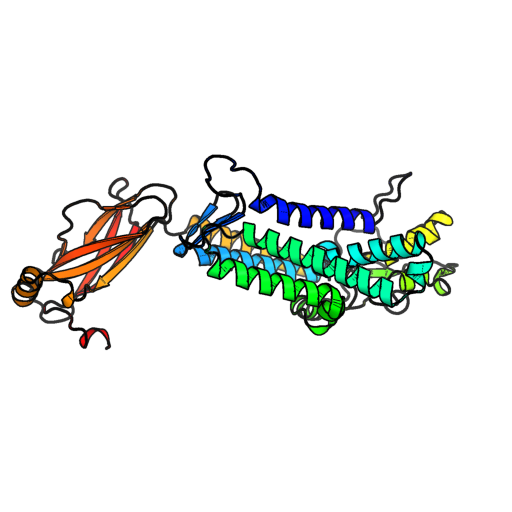 184 PRO A CA 1
ATOM 1515 C C . PRO A 1 184 ? 10.455 7.565 1.768 1.00 85.81 184 PRO A C 1
ATOM 1517 O O . PRO A 1 184 ? 11.531 7.337 2.314 1.00 85.81 184 PRO A O 1
ATOM 1520 N N . TYR A 1 185 ? 9.769 6.608 1.136 1.00 84.25 185 TYR A N 1
ATOM 1521 C CA . TYR A 1 185 ? 10.233 5.228 1.046 1.00 84.25 185 TYR A CA 1
ATOM 1522 C C . TYR A 1 185 ? 11.473 5.097 0.154 1.00 84.25 185 TYR A C 1
ATOM 1524 O O . TYR A 1 185 ? 12.446 4.455 0.545 1.00 84.25 185 TYR A O 1
ATOM 1532 N N . ALA A 1 186 ? 11.488 5.758 -1.009 1.00 83.00 186 ALA A N 1
ATOM 1533 C CA . ALA A 1 186 ? 12.651 5.754 -1.893 1.00 83.00 186 ALA A CA 1
ATOM 1534 C C . ALA A 1 186 ? 13.875 6.393 -1.221 1.00 83.00 186 ALA A C 1
ATOM 1536 O O . ALA A 1 186 ? 14.992 5.910 -1.420 1.00 83.00 186 ALA A O 1
ATOM 1537 N N . PHE A 1 187 ? 13.660 7.437 -0.414 1.00 84.25 187 PHE A N 1
ATOM 1538 C CA . PHE A 1 187 ? 14.694 8.071 0.402 1.00 84.25 187 PHE A CA 1
ATOM 1539 C C . PHE A 1 187 ? 15.224 7.130 1.494 1.00 84.25 187 PHE A C 1
ATOM 1541 O O . PHE A 1 187 ? 16.430 6.895 1.564 1.00 84.25 187 PHE A O 1
ATOM 1548 N N . LEU A 1 188 ? 14.337 6.519 2.288 1.00 83.94 188 LEU A N 1
ATOM 1549 C CA . LEU A 1 188 ? 14.721 5.568 3.337 1.00 83.94 188 LEU A CA 1
ATOM 1550 C C . LEU A 1 188 ? 15.510 4.379 2.769 1.00 83.94 188 LEU A C 1
ATOM 1552 O O . LEU A 1 188 ? 16.526 3.980 3.333 1.00 83.94 188 LEU A O 1
ATOM 1556 N N . GLN A 1 189 ? 15.092 3.849 1.617 1.00 82.81 189 GLN A N 1
ATOM 1557 C CA . GLN A 1 189 ? 15.801 2.761 0.945 1.00 82.81 189 GLN A CA 1
ATOM 1558 C C . GLN A 1 189 ? 17.211 3.152 0.499 1.00 82.81 189 GLN A C 1
ATOM 1560 O O . GLN A 1 189 ? 18.102 2.318 0.615 1.00 82.81 189 GLN A O 1
ATOM 1565 N N . LYS A 1 190 ? 17.440 4.393 0.035 1.00 81.94 190 LYS A N 1
ATOM 1566 C CA . LYS A 1 190 ? 18.801 4.858 -0.295 1.00 81.94 190 LYS A CA 1
ATOM 1567 C C . LYS A 1 190 ? 19.717 4.747 0.924 1.00 81.94 190 LYS A C 1
ATOM 1569 O O . LYS A 1 190 ? 20.838 4.295 0.784 1.00 81.94 190 LYS A O 1
ATOM 1574 N N . SER A 1 191 ? 19.232 5.087 2.118 1.00 83.75 191 SER A N 1
ATOM 1575 C CA . SER A 1 191 ? 20.029 4.996 3.353 1.00 83.75 191 SER A CA 1
ATOM 1576 C C . SER A 1 191 ? 20.376 3.550 3.755 1.00 83.75 191 SER A C 1
ATOM 1578 O O . SER A 1 191 ? 21.413 3.296 4.358 1.00 83.75 191 SER A O 1
ATOM 1580 N N . LEU A 1 192 ? 19.519 2.583 3.409 1.00 82.75 192 LEU A N 1
ATOM 1581 C CA . LEU A 1 192 ? 19.672 1.178 3.810 1.00 82.75 192 LEU A CA 1
ATOM 1582 C C . LEU A 1 192 ? 20.394 0.308 2.778 1.00 82.75 192 LEU A C 1
ATOM 1584 O O . LEU A 1 192 ? 20.844 -0.790 3.106 1.00 82.75 192 LEU A O 1
ATOM 1588 N N . GLN A 1 193 ? 20.461 0.742 1.522 1.00 81.06 193 GLN A N 1
ATOM 1589 C CA . GLN A 1 193 ? 21.143 0.013 0.462 1.00 81.06 193 GLN A CA 1
ATOM 1590 C C . GLN A 1 193 ? 22.657 0.029 0.688 1.00 81.06 193 GLN A C 1
ATOM 1592 O O . GLN A 1 193 ? 23.249 1.055 0.999 1.00 81.06 193 GLN A O 1
ATOM 1597 N N . THR A 1 194 ? 23.296 -1.118 0.474 1.00 79.19 194 THR A N 1
ATOM 1598 C CA . THR A 1 194 ? 24.762 -1.217 0.414 1.00 79.19 194 THR A CA 1
ATOM 1599 C C . THR A 1 194 ? 25.167 -2.008 -0.818 1.00 79.19 194 THR A C 1
ATOM 1601 O O . THR A 1 194 ? 24.331 -2.682 -1.419 1.00 79.19 194 THR A O 1
ATOM 1604 N N . GLU A 1 195 ? 26.454 -2.009 -1.133 1.00 77.25 195 GLU A N 1
ATOM 1605 C CA . GLU A 1 195 ? 27.051 -2.768 -2.242 1.00 77.25 195 GLU A CA 1
ATOM 1606 C C . GLU A 1 195 ? 26.671 -4.263 -2.181 1.00 77.25 195 GLU A C 1
ATOM 1608 O O . GLU A 1 195 ? 26.142 -4.821 -3.137 1.00 77.25 195 GLU A O 1
ATOM 1613 N N . ASN A 1 196 ? 26.692 -4.865 -0.984 1.00 76.94 196 ASN A N 1
ATOM 1614 C CA . ASN A 1 196 ? 26.250 -6.255 -0.760 1.00 76.94 196 ASN A CA 1
ATOM 1615 C C . ASN A 1 196 ? 24.757 -6.551 -1.030 1.00 76.94 196 ASN A C 1
ATOM 1617 O O . ASN A 1 196 ? 24.343 -7.709 -0.959 1.00 76.94 196 ASN A O 1
ATOM 1621 N N . SER A 1 197 ? 23.918 -5.544 -1.289 1.00 80.25 197 SER A N 1
ATOM 1622 C CA . SER A 1 197 ? 22.514 -5.763 -1.667 1.00 80.25 197 SER A CA 1
ATOM 1623 C C . SER A 1 197 ? 22.397 -6.278 -3.105 1.00 80.25 197 SER A C 1
ATOM 1625 O O . SER A 1 197 ? 23.322 -6.151 -3.904 1.00 80.25 197 SER A O 1
ATOM 1627 N N . LEU A 1 198 ? 21.254 -6.872 -3.461 1.00 83.62 198 LEU A N 1
ATOM 1628 C CA . LEU A 1 198 ? 21.010 -7.329 -4.830 1.00 83.62 198 LEU A CA 1
ATOM 1629 C C . LEU A 1 198 ? 21.118 -6.149 -5.802 1.00 83.62 198 LEU A C 1
ATOM 1631 O O . LEU A 1 198 ? 20.329 -5.209 -5.709 1.00 83.62 198 LEU A O 1
ATOM 1635 N N . HIS A 1 199 ? 22.024 -6.224 -6.772 1.00 85.75 199 HIS A N 1
ATOM 1636 C CA . HIS A 1 199 ? 22.154 -5.211 -7.814 1.00 85.75 199 HIS A CA 1
ATOM 1637 C C . HIS A 1 199 ? 22.479 -5.831 -9.176 1.00 85.75 199 HIS A C 1
ATOM 1639 O O . HIS A 1 199 ? 22.677 -7.040 -9.316 1.00 85.75 199 HIS A O 1
ATOM 1645 N N . VAL A 1 200 ? 22.434 -5.008 -10.223 1.00 85.81 200 VAL A N 1
ATOM 1646 C CA . VAL A 1 200 ? 22.760 -5.447 -11.583 1.00 85.81 200 VAL A CA 1
ATOM 1647 C C . VAL A 1 200 ? 24.271 -5.399 -11.747 1.00 85.81 200 VAL A C 1
ATOM 1649 O O . VAL A 1 200 ? 24.858 -4.326 -11.702 1.00 85.81 200 VAL A O 1
ATOM 1652 N N . GLN A 1 201 ? 24.884 -6.550 -11.992 1.00 82.56 201 GLN A N 1
ATOM 1653 C CA . GLN A 1 201 ? 26.318 -6.659 -12.221 1.00 82.56 201 GLN A CA 1
ATOM 1654 C C . GLN A 1 201 ? 26.628 -6.881 -13.694 1.00 82.56 201 GLN A C 1
ATOM 1656 O O . GLN A 1 201 ? 25.864 -7.521 -14.429 1.00 82.56 201 GLN A O 1
ATOM 1661 N N . TRP A 1 202 ? 27.777 -6.352 -14.102 1.00 81.81 202 TRP A N 1
ATOM 1662 C CA . TRP A 1 202 ? 28.340 -6.546 -15.425 1.00 81.81 202 TRP A CA 1
ATOM 1663 C C . TRP A 1 202 ? 29.478 -7.565 -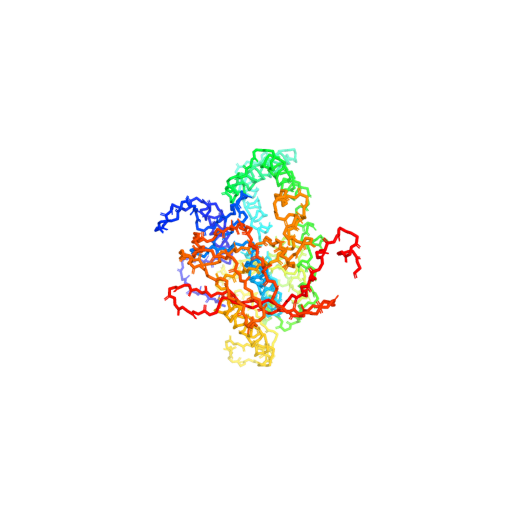15.375 1.00 81.81 202 TRP A C 1
ATOM 1665 O O . TRP A 1 202 ? 30.493 -7.349 -14.722 1.00 81.81 202 TRP A O 1
ATOM 1675 N N . GLU A 1 203 ? 29.313 -8.669 -16.100 1.00 78.19 203 GLU A N 1
ATOM 1676 C CA . GLU A 1 203 ? 30.352 -9.679 -16.261 1.00 78.19 203 GLU A CA 1
ATOM 1677 C C . GLU A 1 203 ? 31.320 -9.265 -17.378 1.00 78.19 203 GLU A C 1
ATOM 1679 O O . GLU A 1 203 ? 30.949 -9.132 -18.556 1.00 78.19 203 GLU A O 1
ATOM 1684 N N . GLN A 1 204 ? 32.587 -9.076 -17.014 1.00 73.81 204 GLN A N 1
ATOM 1685 C CA . GLN A 1 204 ? 33.656 -8.865 -17.981 1.00 73.81 204 GLN A CA 1
ATOM 1686 C C . GLN A 1 204 ? 34.095 -10.215 -18.555 1.00 73.81 204 GLN A C 1
ATOM 1688 O O . GLN A 1 204 ? 34.452 -11.124 -17.812 1.00 73.81 204 GLN A O 1
ATOM 1693 N N . ARG A 1 205 ? 34.091 -10.354 -19.887 1.00 73.69 205 ARG A N 1
ATOM 1694 C CA . ARG A 1 205 ? 34.710 -11.503 -20.569 1.00 73.69 205 ARG A CA 1
ATOM 1695 C C . ARG A 1 205 ? 35.714 -11.010 -21.613 1.00 73.69 205 ARG A C 1
ATOM 1697 O O . ARG A 1 205 ? 35.445 -9.992 -22.267 1.00 73.69 205 ARG A O 1
ATOM 1704 N N . PRO A 1 206 ? 36.848 -11.709 -21.786 1.00 63.81 206 PRO A N 1
ATOM 1705 C CA . PRO A 1 206 ? 37.846 -11.341 -22.780 1.00 63.81 206 PRO A CA 1
ATOM 1706 C C . PRO A 1 206 ? 37.244 -11.359 -24.195 1.00 63.81 206 PRO A C 1
ATOM 1708 O O . PRO A 1 206 ? 36.534 -12.290 -24.560 1.00 63.81 206 PRO A O 1
ATOM 1711 N N . GLY A 1 207 ? 37.508 -10.316 -24.993 1.00 67.06 207 GLY A N 1
ATOM 1712 C CA . GLY A 1 207 ? 37.014 -10.191 -26.377 1.00 67.06 207 GLY A CA 1
ATOM 1713 C C . GLY A 1 207 ? 35.612 -9.576 -26.545 1.00 67.06 207 GLY A C 1
ATOM 1714 O O . GLY A 1 207 ? 35.141 -9.409 -27.673 1.00 67.06 207 GLY A O 1
ATOM 1715 N N . ASN A 1 208 ? 34.938 -9.184 -25.459 1.00 66.50 208 ASN A N 1
ATOM 1716 C CA . ASN A 1 208 ? 33.580 -8.640 -25.526 1.00 66.50 208 ASN A CA 1
ATOM 1717 C C . ASN A 1 208 ? 33.518 -7.208 -26.090 1.00 66.50 208 ASN A C 1
ATOM 1719 O O . ASN A 1 208 ? 34.014 -6.257 -25.491 1.00 66.50 208 ASN A O 1
ATOM 1723 N N . LYS A 1 209 ? 32.745 -7.001 -27.166 1.00 65.88 209 LYS A N 1
ATOM 1724 C CA . LYS A 1 209 ? 32.449 -5.669 -27.750 1.00 65.88 209 LYS A CA 1
ATOM 1725 C C . LYS A 1 209 ? 31.407 -4.852 -26.952 1.00 65.88 209 LYS A C 1
ATOM 1727 O O . LYS A 1 209 ? 30.684 -4.038 -27.528 1.00 65.88 209 LYS A O 1
ATOM 1732 N N . CYS A 1 210 ? 31.278 -5.080 -25.641 1.00 76.62 210 CYS A N 1
ATOM 1733 C CA . CYS A 1 210 ? 30.260 -4.440 -24.794 1.00 76.62 210 CYS A CA 1
ATOM 1734 C C . CYS A 1 210 ? 30.447 -2.915 -24.688 1.00 76.62 210 CYS A C 1
ATOM 1736 O O . CYS A 1 210 ? 29.460 -2.181 -24.681 1.00 76.62 210 CYS A O 1
ATOM 1738 N N . GLY A 1 211 ? 31.697 -2.430 -24.692 1.00 69.00 211 GLY A N 1
ATOM 1739 C CA . GLY A 1 211 ? 32.025 -1.014 -24.477 1.00 69.00 211 GLY A CA 1
ATOM 1740 C C . GLY A 1 211 ? 31.277 -0.036 -25.395 1.00 69.00 211 GLY A C 1
ATOM 1741 O O . GLY A 1 211 ? 30.789 0.990 -24.924 1.00 69.00 211 GLY A O 1
ATOM 1742 N N . VAL A 1 212 ? 31.085 -0.399 -26.671 1.00 77.88 212 VAL A N 1
ATOM 1743 C CA . VAL A 1 212 ? 30.421 0.444 -27.691 1.00 77.88 212 VAL A CA 1
ATOM 1744 C C . VAL A 1 212 ? 28.888 0.365 -27.620 1.00 77.88 212 VAL A C 1
ATOM 1746 O O . VAL A 1 212 ? 28.181 1.284 -28.030 1.00 77.88 212 VAL A O 1
ATOM 1749 N N . CYS A 1 213 ? 28.334 -0.727 -27.091 1.00 86.31 213 CYS A N 1
ATOM 1750 C CA . CYS A 1 213 ? 26.889 -0.919 -27.029 1.00 86.31 213 CYS A CA 1
ATOM 1751 C C . CYS A 1 213 ? 26.248 0.025 -25.997 1.00 86.31 213 CYS A C 1
ATOM 1753 O O . CYS A 1 213 ? 26.707 0.132 -24.860 1.00 86.31 213 CYS A O 1
ATOM 1755 N N . THR A 1 214 ? 25.145 0.677 -26.374 1.00 87.69 214 THR A N 1
ATOM 1756 C CA . THR A 1 214 ? 24.359 1.572 -25.497 1.00 87.69 214 THR A CA 1
ATOM 1757 C C . THR A 1 214 ? 22.938 1.062 -25.248 1.00 87.69 214 THR A C 1
ATOM 1759 O O . THR A 1 214 ? 22.083 1.804 -24.773 1.00 87.69 214 THR A O 1
ATOM 1762 N N . ALA A 1 215 ? 22.657 -0.208 -25.561 1.00 88.75 215 ALA A N 1
ATOM 1763 C CA . ALA A 1 215 ? 21.310 -0.771 -25.450 1.00 88.75 215 ALA A CA 1
ATOM 1764 C C . ALA A 1 215 ? 20.775 -0.782 -24.007 1.00 88.75 215 ALA A C 1
ATOM 1766 O O . ALA A 1 215 ? 19.600 -0.489 -23.811 1.00 88.75 215 ALA A O 1
ATOM 1767 N N . CYS A 1 216 ? 21.619 -1.091 -23.014 1.00 88.81 216 CYS A N 1
ATOM 1768 C CA . CYS A 1 216 ? 21.238 -1.077 -21.599 1.00 88.81 216 CYS A CA 1
ATOM 1769 C C . CYS A 1 216 ? 20.958 0.342 -21.089 1.00 88.81 216 CYS A C 1
ATOM 1771 O O . CYS A 1 216 ? 19.923 0.554 -20.465 1.00 88.81 216 CYS A O 1
ATOM 1773 N N . VAL A 1 217 ? 21.825 1.304 -21.425 1.00 89.12 217 VAL A N 1
ATOM 1774 C CA . VAL A 1 217 ? 21.681 2.722 -21.050 1.00 89.12 217 VAL A CA 1
ATOM 1775 C C . VAL A 1 217 ? 20.380 3.288 -21.619 1.00 89.12 217 VAL A C 1
ATOM 1777 O O . VAL A 1 217 ? 19.565 3.820 -20.884 1.00 89.12 217 VAL A O 1
ATOM 1780 N N . LYS A 1 218 ? 20.103 3.048 -22.909 1.00 88.62 218 LYS A N 1
ATOM 1781 C CA . LYS A 1 218 ? 18.854 3.481 -23.565 1.00 88.62 218 LYS A CA 1
ATOM 1782 C C . LYS A 1 218 ? 17.591 2.784 -23.047 1.00 88.62 218 LYS A C 1
ATOM 1784 O O . LYS A 1 218 ? 16.490 3.219 -23.369 1.00 88.62 218 LYS A O 1
ATOM 1789 N N . ALA A 1 219 ? 17.732 1.656 -22.353 1.00 88.38 219 ALA A N 1
ATOM 1790 C CA . ALA A 1 219 ? 16.609 0.926 -21.775 1.00 88.38 219 ALA A CA 1
ATOM 1791 C C . ALA A 1 219 ? 16.311 1.348 -20.328 1.00 88.38 219 ALA A C 1
ATOM 1793 O O . ALA A 1 219 ? 15.238 1.016 -19.825 1.00 88.38 219 ALA A O 1
ATOM 1794 N N . CYS A 1 220 ? 17.236 2.040 -19.656 1.00 88.06 220 CYS A N 1
ATOM 1795 C CA . CYS A 1 220 ? 17.032 2.552 -18.308 1.00 88.06 220 CYS A CA 1
ATOM 1796 C C . CYS A 1 220 ? 16.188 3.829 -18.364 1.00 88.06 220 CYS A C 1
ATOM 1798 O O . CYS A 1 220 ? 16.563 4.778 -19.036 1.00 88.06 220 CYS A O 1
ATOM 1800 N N . TYR A 1 221 ? 15.064 3.867 -17.649 1.00 80.06 221 TYR A N 1
ATOM 1801 C CA . TYR A 1 221 ? 14.216 5.064 -17.566 1.00 80.06 221 TYR A CA 1
ATOM 1802 C C . TYR A 1 221 ? 14.707 6.091 -16.533 1.00 80.06 221 TYR A C 1
ATOM 1804 O O . TYR A 1 221 ? 14.180 7.195 -16.478 1.00 80.06 221 TYR A O 1
ATOM 1812 N N . VAL A 1 222 ? 15.693 5.712 -15.714 1.00 81.44 222 VAL A N 1
ATOM 1813 C CA . VAL A 1 222 ? 16.393 6.583 -14.752 1.00 81.44 222 VAL A CA 1
ATOM 1814 C C . VAL A 1 222 ? 17.749 7.036 -15.329 1.00 81.44 222 VAL A C 1
ATOM 1816 O O . VAL A 1 222 ? 18.576 7.585 -14.618 1.00 81.44 222 VAL A O 1
ATOM 1819 N N . ASP A 1 223 ? 18.012 6.758 -16.613 1.00 84.44 223 ASP A N 1
ATOM 1820 C CA . ASP A 1 223 ? 19.225 7.173 -17.335 1.00 84.44 223 ASP A CA 1
ATOM 1821 C C . ASP A 1 223 ? 20.561 6.744 -16.683 1.00 84.44 223 ASP A C 1
ATOM 1823 O O . ASP A 1 223 ? 21.585 7.420 -16.787 1.00 84.44 223 ASP A O 1
ATOM 1827 N N . LEU A 1 224 ? 20.581 5.565 -16.048 1.00 87.19 224 LEU A N 1
ATOM 1828 C CA . LEU A 1 224 ? 21.780 5.012 -15.410 1.00 87.19 224 LEU A CA 1
ATOM 1829 C C . LEU A 1 224 ? 22.710 4.309 -16.411 1.00 87.19 224 LEU A C 1
ATOM 1831 O O . LEU A 1 224 ? 22.281 3.479 -17.223 1.00 87.19 224 LEU A O 1
ATOM 1835 N N . ASP A 1 225 ? 24.017 4.555 -16.276 1.00 87.06 225 ASP A N 1
ATOM 1836 C CA . ASP A 1 225 ? 25.059 3.795 -16.974 1.00 87.06 225 ASP A CA 1
ATOM 1837 C C . ASP A 1 225 ? 25.627 2.684 -16.081 1.00 87.06 225 ASP A C 1
ATOM 1839 O O . ASP A 1 225 ? 26.589 2.865 -15.330 1.00 87.06 225 ASP A O 1
ATOM 1843 N N . VAL A 1 226 ? 25.032 1.496 -16.212 1.00 81.00 226 VAL A N 1
ATOM 1844 C CA . VAL A 1 226 ? 25.427 0.271 -15.493 1.00 81.00 226 VAL A CA 1
ATOM 1845 C C . VAL A 1 226 ? 26.831 -0.237 -15.847 1.00 81.00 226 VAL A C 1
ATOM 1847 O O . VAL A 1 226 ? 27.309 -1.176 -15.221 1.00 81.00 226 VAL A O 1
ATOM 1850 N N . LYS A 1 227 ? 27.493 0.328 -16.871 1.00 77.62 227 LYS A N 1
ATOM 1851 C CA . LYS A 1 227 ? 28.852 -0.082 -17.271 1.00 77.62 227 LYS A CA 1
ATOM 1852 C C . LYS A 1 227 ? 29.943 0.625 -16.472 1.00 77.62 227 LYS A C 1
ATOM 1854 O O . LYS A 1 227 ? 31.034 0.082 -16.351 1.00 77.62 227 LYS A O 1
ATOM 1859 N N . LYS A 1 228 ? 29.679 1.849 -16.002 1.00 76.81 228 LYS A N 1
ATOM 1860 C CA . LYS A 1 228 ? 30.673 2.678 -15.300 1.00 76.81 228 LYS A CA 1
ATOM 1861 C C . LYS A 1 228 ? 30.730 2.364 -13.813 1.00 76.81 228 LYS A C 1
ATOM 1863 O O . LYS A 1 228 ? 31.815 2.264 -13.257 1.00 76.81 228 LYS A O 1
ATOM 1868 N N . THR A 1 229 ? 29.562 2.172 -13.210 1.00 71.62 229 THR A N 1
ATOM 1869 C CA . THR A 1 229 ? 29.428 1.851 -11.790 1.00 71.62 229 THR A CA 1
ATOM 1870 C C . THR A 1 229 ? 28.393 0.732 -11.662 1.00 71.62 229 THR A C 1
ATOM 1872 O O . THR A 1 229 ? 27.256 0.928 -12.101 1.00 71.62 229 THR A O 1
ATOM 1875 N N . PRO A 1 230 ? 28.757 -0.451 -11.134 1.00 66.88 230 PRO A N 1
ATOM 1876 C CA . PRO A 1 230 ? 27.818 -1.564 -10.956 1.00 66.88 230 PRO A CA 1
ATOM 1877 C C . PRO A 1 230 ? 26.723 -1.252 -9.925 1.00 66.88 230 PRO A C 1
ATOM 1879 O O . PRO A 1 230 ? 25.563 -1.629 -10.103 1.00 66.88 230 PRO A O 1
ATOM 1882 N N . PHE A 1 231 ? 27.076 -0.511 -8.871 1.00 80.88 231 PHE A N 1
ATOM 1883 C CA . PHE A 1 231 ? 26.163 -0.121 -7.805 1.00 80.88 231 PHE A CA 1
ATOM 1884 C C . PHE A 1 231 ? 25.691 1.330 -7.977 1.00 80.88 231 PHE A C 1
ATOM 1886 O O . PHE A 1 231 ? 26.480 2.270 -7.938 1.00 80.88 231 PHE A O 1
ATOM 1893 N N . HIS A 1 232 ? 24.378 1.503 -8.152 1.00 81.56 232 HIS A N 1
ATOM 1894 C CA . HIS A 1 232 ? 23.702 2.803 -8.167 1.00 81.56 232 HIS A CA 1
ATOM 1895 C C . HIS A 1 232 ? 22.519 2.766 -7.206 1.00 81.56 232 HIS A C 1
ATOM 1897 O O . HIS A 1 232 ? 21.607 1.952 -7.372 1.00 81.56 232 HIS A O 1
ATOM 1903 N N . MET A 1 233 ? 22.488 3.699 -6.256 1.00 82.12 233 MET A N 1
ATOM 1904 C CA . MET A 1 233 ? 21.402 3.846 -5.272 1.00 82.12 233 MET A CA 1
ATOM 1905 C C . MET A 1 233 ? 20.052 4.185 -5.930 1.00 82.12 233 MET A C 1
ATOM 1907 O O . MET A 1 233 ? 18.983 3.944 -5.367 1.00 82.12 233 MET A O 1
ATOM 1911 N N . ASP A 1 234 ? 20.075 4.736 -7.144 1.00 84.06 234 ASP A N 1
ATOM 1912 C CA . ASP A 1 234 ? 18.881 5.109 -7.909 1.00 84.06 234 ASP A CA 1
ATOM 1913 C C . ASP A 1 234 ? 18.311 3.963 -8.758 1.00 84.06 234 ASP A C 1
ATOM 1915 O O . ASP A 1 234 ? 17.211 4.074 -9.299 1.00 84.06 234 ASP A O 1
ATOM 1919 N N . CYS A 1 235 ? 19.012 2.827 -8.852 1.00 87.50 235 CYS A N 1
ATOM 1920 C CA . CYS A 1 235 ? 18.524 1.679 -9.606 1.00 87.50 235 CYS A CA 1
ATOM 1921 C C . CYS A 1 235 ? 17.266 1.088 -8.953 1.00 87.50 235 CYS A C 1
ATOM 1923 O O . CYS A 1 235 ? 17.282 0.671 -7.797 1.00 87.50 235 CYS A O 1
ATOM 1925 N N . THR A 1 236 ? 16.179 0.987 -9.717 1.00 86.25 236 THR A N 1
ATOM 1926 C CA . THR A 1 236 ? 14.884 0.448 -9.262 1.00 86.25 236 THR A CA 1
ATOM 1927 C C . THR A 1 236 ? 14.767 -1.072 -9.367 1.00 86.25 236 THR A C 1
ATOM 1929 O O . THR A 1 236 ? 13.715 -1.636 -9.084 1.00 86.25 236 THR A O 1
ATOM 1932 N N . MET A 1 237 ? 15.823 -1.755 -9.816 1.00 88.00 237 MET A N 1
ATOM 1933 C CA . MET A 1 237 ? 15.844 -3.211 -10.006 1.00 88.00 237 MET A CA 1
ATOM 1934 C C . MET A 1 237 ? 14.720 -3.747 -10.916 1.00 88.00 237 MET A C 1
ATOM 1936 O O . MET A 1 237 ? 14.281 -4.890 -10.785 1.00 88.00 237 MET A O 1
ATOM 1940 N N . CYS A 1 238 ? 14.277 -2.947 -11.893 1.00 89.12 238 CYS A N 1
ATOM 1941 C CA . CYS A 1 238 ? 13.273 -3.381 -12.868 1.00 89.12 238 CYS A CA 1
ATOM 1942 C C . CYS A 1 238 ? 13.808 -4.484 -13.805 1.00 89.12 238 CYS A C 1
ATOM 1944 O O . CYS A 1 238 ? 13.066 -5.374 -14.198 1.00 89.12 238 CYS A O 1
ATOM 1946 N N . GLY A 1 239 ? 15.097 -4.471 -14.163 1.00 89.25 239 GLY A N 1
ATOM 1947 C CA . GLY A 1 239 ? 15.702 -5.470 -15.060 1.00 89.25 239 GLY A CA 1
ATOM 1948 C C . GLY A 1 239 ? 15.575 -5.155 -16.556 1.00 89.25 239 GLY A C 1
ATOM 1949 O O . GLY A 1 239 ? 15.967 -5.968 -17.391 1.00 89.25 239 GLY A O 1
ATOM 1950 N N . ALA A 1 240 ? 15.100 -3.959 -16.924 1.00 89.56 240 ALA A N 1
ATOM 1951 C CA . ALA A 1 240 ? 15.005 -3.531 -18.325 1.00 89.56 240 ALA A CA 1
ATOM 1952 C C . ALA A 1 240 ? 16.364 -3.550 -19.058 1.00 89.56 240 ALA A C 1
ATOM 1954 O O . ALA A 1 240 ? 16.435 -3.902 -20.238 1.00 89.56 240 ALA A O 1
ATOM 1955 N N . CYS A 1 241 ? 17.455 -3.222 -18.358 1.00 90.00 241 CYS A N 1
ATOM 1956 C CA . CYS A 1 241 ? 18.818 -3.290 -18.889 1.00 90.00 241 CYS A CA 1
ATOM 1957 C C . CYS A 1 241 ? 19.278 -4.735 -19.154 1.00 90.00 241 CYS A C 1
ATOM 1959 O O . CYS A 1 241 ? 19.917 -4.989 -20.178 1.00 90.00 241 CYS A O 1
ATOM 1961 N N . VAL A 1 242 ? 18.907 -5.679 -18.281 1.00 90.00 242 VAL A N 1
ATOM 1962 C CA . VAL A 1 242 ? 19.183 -7.116 -18.433 1.00 90.00 242 VAL A CA 1
ATOM 1963 C C . VAL A 1 242 ? 18.438 -7.665 -19.649 1.00 90.00 242 VAL A C 1
ATOM 1965 O O . VAL A 1 242 ? 19.057 -8.272 -20.519 1.00 90.00 242 VAL A O 1
ATOM 1968 N N . ASP A 1 243 ? 17.144 -7.356 -19.784 1.00 91.06 243 ASP A N 1
ATOM 1969 C CA . ASP A 1 243 ? 16.338 -7.739 -20.954 1.00 91.06 243 ASP A CA 1
ATOM 1970 C C . ASP A 1 243 ? 16.904 -7.172 -22.267 1.00 91.06 243 ASP A C 1
ATOM 1972 O O . ASP A 1 243 ? 16.902 -7.834 -23.310 1.00 91.06 243 ASP A O 1
ATOM 1976 N N . ALA A 1 244 ? 17.386 -5.925 -22.244 1.00 90.19 244 ALA A N 1
ATOM 1977 C CA . ALA A 1 244 ? 18.007 -5.298 -23.405 1.00 90.19 244 ALA A CA 1
ATOM 1978 C C . ALA A 1 244 ? 19.329 -5.981 -23.788 1.00 90.19 244 ALA A C 1
ATOM 1980 O O . ALA A 1 244 ? 19.580 -6.189 -24.978 1.00 90.19 244 ALA A O 1
ATOM 1981 N N . CYS A 1 245 ? 20.149 -6.350 -22.799 1.00 88.94 245 CYS A N 1
ATOM 1982 C CA . CYS A 1 245 ? 21.406 -7.063 -23.010 1.00 88.94 245 CYS A CA 1
ATOM 1983 C C . CYS A 1 245 ? 21.162 -8.470 -23.573 1.00 88.94 245 CYS A C 1
ATOM 1985 O O . CYS A 1 245 ? 21.732 -8.815 -24.610 1.00 88.94 245 CYS A O 1
ATOM 1987 N N . GLU A 1 246 ? 20.231 -9.225 -22.983 1.00 89.69 246 GLU A N 1
ATOM 1988 C CA . GLU A 1 246 ? 19.828 -10.556 -23.454 1.00 89.69 246 GLU A CA 1
ATOM 1989 C C . GLU A 1 246 ? 19.287 -10.503 -24.890 1.00 89.69 246 GLU A C 1
ATOM 1991 O O . GLU A 1 246 ? 19.596 -11.363 -25.707 1.00 89.69 246 GLU A O 1
ATOM 1996 N N . ARG A 1 247 ? 18.559 -9.446 -25.274 1.00 88.38 247 ARG A N 1
ATOM 1997 C CA . ARG A 1 247 ? 18.098 -9.280 -26.664 1.00 88.38 247 ARG A CA 1
ATOM 1998 C C . ARG A 1 247 ? 19.248 -9.080 -27.659 1.00 88.38 247 ARG A C 1
ATOM 2000 O O . ARG A 1 247 ? 19.125 -9.496 -28.811 1.00 88.38 247 ARG A O 1
ATOM 2007 N N . VAL A 1 248 ? 20.329 -8.408 -27.262 1.00 87.94 248 VAL A N 1
ATOM 2008 C CA . VAL A 1 248 ? 21.496 -8.162 -28.128 1.00 87.94 248 VAL A CA 1
ATOM 2009 C C . VAL A 1 248 ? 22.381 -9.404 -28.210 1.00 87.94 248 VAL A C 1
ATOM 2011 O O . VAL A 1 248 ? 22.708 -9.838 -29.314 1.00 87.94 248 VAL A O 1
ATOM 2014 N N . TYR A 1 249 ? 22.739 -9.987 -27.065 1.00 85.25 249 TYR A N 1
ATOM 2015 C CA . TYR A 1 249 ? 23.624 -11.154 -26.985 1.00 85.25 249 TYR A CA 1
ATOM 2016 C C . TYR A 1 249 ? 22.919 -12.455 -27.379 1.00 85.25 249 TYR A C 1
ATOM 2018 O O . TYR A 1 249 ? 23.508 -13.285 -28.068 1.00 85.25 249 TYR A O 1
ATOM 2026 N N . GLY A 1 250 ? 21.616 -12.574 -27.121 1.00 85.69 250 GLY A N 1
ATOM 2027 C CA . GLY A 1 250 ? 20.800 -13.693 -27.590 1.00 85.69 250 GLY A CA 1
ATOM 2028 C C . GLY A 1 250 ? 20.769 -13.812 -29.118 1.00 85.69 250 GLY A C 1
ATOM 2029 O O . GLY A 1 250 ? 20.804 -14.920 -29.647 1.00 85.69 250 GLY A O 1
ATOM 2030 N N . ARG A 1 251 ? 20.825 -12.692 -29.864 1.00 85.06 251 ARG A N 1
ATOM 2031 C CA . ARG A 1 251 ? 20.994 -12.717 -31.337 1.00 85.06 251 ARG A CA 1
ATOM 2032 C C . ARG A 1 251 ? 22.351 -13.269 -31.776 1.00 85.06 251 ARG A C 1
ATOM 2034 O O . ARG A 1 251 ? 22.467 -13.759 -32.893 1.00 85.06 251 ARG A O 1
ATOM 2041 N N . ARG A 1 252 ? 23.361 -13.188 -30.909 1.00 83.94 252 ARG A N 1
ATOM 2042 C CA . ARG A 1 252 ? 24.706 -13.746 -31.109 1.00 83.94 252 ARG A CA 1
ATOM 2043 C C . ARG A 1 252 ? 24.844 -15.167 -30.555 1.00 83.94 252 ARG A C 1
ATOM 2045 O O . ARG A 1 252 ? 25.917 -15.740 -30.663 1.00 83.94 252 ARG A O 1
ATOM 2052 N N . LYS A 1 253 ? 23.769 -15.744 -29.998 1.00 84.75 253 LYS A N 1
ATOM 2053 C CA . LYS A 1 253 ? 23.775 -17.028 -29.271 1.00 84.75 253 LYS A CA 1
ATOM 2054 C C . LYS A 1 253 ? 24.715 -17.034 -28.057 1.00 84.75 253 LYS A C 1
ATOM 2056 O O . LYS A 1 253 ? 25.173 -18.085 -27.621 1.00 84.75 253 LYS A O 1
ATOM 2061 N N . GLU A 1 254 ? 24.958 -15.860 -27.490 1.00 83.56 254 GLU A N 1
ATOM 2062 C CA . GLU A 1 254 ? 25.733 -15.659 -26.271 1.00 83.56 254 GLU A CA 1
ATOM 2063 C C . GLU A 1 254 ? 24.780 -15.307 -25.121 1.00 83.56 254 GLU A C 1
ATOM 2065 O O . GLU A 1 254 ? 23.693 -14.770 -25.339 1.00 83.56 254 GLU A O 1
ATOM 2070 N N . SER A 1 255 ? 25.168 -15.605 -23.882 1.00 82.06 255 SER A N 1
ATOM 2071 C CA . SER A 1 255 ? 24.396 -15.177 -22.708 1.00 82.06 255 SER A CA 1
ATOM 2072 C C . SER A 1 255 ? 24.543 -13.672 -22.466 1.00 82.06 255 SER A C 1
ATOM 2074 O O . SER A 1 255 ? 25.620 -13.125 -22.714 1.00 82.06 255 SER A O 1
ATOM 2076 N N . SER A 1 256 ? 23.522 -13.024 -21.893 1.00 84.88 256 SER A N 1
ATOM 2077 C CA . SER A 1 256 ? 23.645 -11.654 -21.377 1.00 84.88 256 SER A CA 1
ATOM 2078 C C . SER A 1 256 ? 24.875 -11.484 -20.480 1.00 84.88 256 SER A C 1
ATOM 2080 O O . SER A 1 256 ? 25.189 -12.346 -19.660 1.00 84.88 256 SER A O 1
ATOM 2082 N N . LEU A 1 257 ? 25.541 -10.337 -20.628 1.00 86.00 257 LEU A N 1
ATOM 2083 C CA . LEU A 1 257 ? 26.624 -9.889 -19.746 1.00 86.00 257 LEU A CA 1
ATOM 2084 C C . LEU A 1 257 ? 26.116 -9.152 -18.503 1.00 86.00 257 LEU A C 1
ATOM 2086 O O . LEU A 1 257 ? 26.905 -8.813 -17.632 1.00 86.00 257 LEU A O 1
ATOM 2090 N N . LEU A 1 258 ? 24.820 -8.836 -18.451 1.00 86.69 258 LEU A N 1
ATOM 2091 C CA . LEU A 1 258 ? 24.182 -8.228 -17.288 1.00 86.69 258 LEU A CA 1
ATOM 2092 C C . LEU A 1 258 ? 23.320 -9.266 -16.582 1.00 86.69 258 LEU A C 1
ATOM 2094 O O . LEU A 1 258 ? 22.523 -9.954 -17.227 1.00 86.69 258 LEU A O 1
ATOM 2098 N N . SER A 1 259 ? 23.440 -9.343 -15.262 1.00 85.00 259 SER A N 1
ATOM 2099 C CA . SER A 1 259 ? 22.587 -10.190 -14.430 1.00 85.00 259 SER A CA 1
ATOM 2100 C C . SER A 1 259 ? 22.405 -9.585 -13.041 1.00 85.00 259 SER A C 1
ATOM 2102 O O . SER A 1 259 ? 23.231 -8.796 -12.594 1.00 85.00 259 SER A O 1
ATOM 2104 N N . PHE A 1 260 ? 21.313 -9.938 -12.366 1.00 85.31 260 PHE A N 1
ATOM 2105 C CA . PHE A 1 260 ? 21.154 -9.622 -10.949 1.00 85.31 260 PHE A CA 1
ATOM 2106 C C . PHE A 1 260 ? 22.034 -10.549 -10.108 1.00 85.31 260 PHE A C 1
ATOM 2108 O O . PHE A 1 260 ? 21.900 -11.773 -10.210 1.00 85.31 260 PHE A O 1
ATOM 2115 N N . ALA A 1 261 ? 22.894 -9.969 -9.277 1.00 79.06 261 ALA A N 1
ATOM 2116 C CA . ALA A 1 261 ? 23.837 -10.688 -8.431 1.00 79.06 261 ALA A CA 1
ATOM 2117 C C . ALA A 1 261 ? 24.105 -9.929 -7.117 1.00 79.06 261 ALA A C 1
ATOM 2119 O O . ALA A 1 261 ? 23.668 -8.793 -6.936 1.00 79.06 261 ALA A O 1
ATOM 2120 N N . PHE A 1 262 ? 24.773 -10.610 -6.187 1.00 77.62 262 PHE A N 1
ATOM 2121 C CA . PHE A 1 262 ? 25.253 -10.065 -4.914 1.00 77.62 262 PHE A CA 1
ATOM 2122 C C . PHE A 1 262 ? 26.788 -9.949 -4.980 1.00 77.62 262 PHE A C 1
ATOM 2124 O O . PHE A 1 262 ? 27.413 -10.785 -5.636 1.00 77.62 262 PHE A O 1
ATOM 2131 N N . GLU A 1 263 ? 27.380 -8.950 -4.315 1.00 64.56 263 GLU A N 1
ATOM 2132 C CA . GLU A 1 263 ? 28.817 -8.585 -4.385 1.00 64.56 263 GLU A CA 1
ATOM 2133 C C . GLU A 1 263 ? 29.784 -9.761 -4.085 1.00 64.56 263 GLU A C 1
ATOM 2135 O O . GLU A 1 263 ? 30.719 -10.005 -4.841 1.00 64.56 263 GLU A O 1
ATOM 2140 N N . ASP A 1 264 ? 29.511 -10.573 -3.057 1.00 52.12 264 ASP A N 1
ATOM 2141 C CA . ASP A 1 264 ? 30.477 -11.500 -2.423 1.00 52.12 264 ASP A CA 1
ATOM 2142 C C . ASP A 1 264 ? 31.043 -12.675 -3.269 1.00 52.12 264 ASP A C 1
ATOM 2144 O O . ASP A 1 264 ? 31.720 -13.542 -2.714 1.00 52.12 264 ASP A O 1
ATOM 2148 N N . LYS A 1 265 ? 30.741 -12.832 -4.569 1.00 49.50 265 LYS A N 1
ATOM 2149 C CA . LYS A 1 265 ? 31.012 -14.119 -5.271 1.00 49.50 265 LYS A CA 1
ATOM 2150 C C . LYS A 1 265 ? 31.572 -14.068 -6.689 1.00 49.50 265 LYS A C 1
ATOM 2152 O O . LYS A 1 265 ? 31.509 -15.085 -7.377 1.00 49.50 265 LYS A O 1
ATOM 2157 N N . VAL A 1 266 ? 32.127 -12.945 -7.140 1.00 49.22 266 VAL A N 1
ATOM 2158 C CA . VAL A 1 266 ? 32.718 -12.876 -8.495 1.00 49.22 266 VAL A CA 1
ATOM 2159 C C . VAL A 1 266 ? 34.250 -12.931 -8.486 1.00 49.22 266 VAL A C 1
ATOM 2161 O O . VAL A 1 266 ? 34.837 -13.338 -9.483 1.00 49.22 266 VAL A O 1
ATOM 2164 N N . GLU A 1 267 ? 34.915 -12.645 -7.363 1.00 45.75 267 GLU A N 1
ATOM 2165 C CA . GLU A 1 267 ? 36.388 -12.634 -7.309 1.00 45.75 267 GLU A CA 1
ATOM 2166 C C . GLU A 1 267 ? 37.026 -14.040 -7.290 1.00 45.75 267 GLU A C 1
ATOM 2168 O O . GLU A 1 267 ? 38.192 -14.212 -7.624 1.00 45.75 267 GLU A O 1
ATOM 2173 N N . ASN A 1 268 ? 36.244 -15.082 -6.995 1.00 38.69 268 ASN A N 1
ATOM 2174 C CA . ASN A 1 268 ? 36.660 -16.477 -7.112 1.00 38.69 268 ASN A CA 1
ATOM 2175 C C . ASN A 1 268 ? 35.618 -17.231 -7.935 1.00 38.69 268 ASN A C 1
ATOM 2177 O O . ASN A 1 268 ? 34.461 -17.292 -7.531 1.00 38.69 268 ASN A O 1
ATOM 2181 N N . HIS A 1 269 ? 36.023 -17.858 -9.046 1.00 43.06 269 HIS A N 1
ATOM 2182 C CA . HIS A 1 269 ? 35.216 -18.717 -9.934 1.00 43.06 269 HIS A CA 1
ATOM 2183 C C . HIS A 1 269 ? 34.601 -19.973 -9.254 1.00 43.06 269 HIS A C 1
ATOM 2185 O O . HIS A 1 269 ? 34.438 -21.026 -9.874 1.00 43.06 269 HIS A O 1
ATOM 2191 N N . GLN A 1 270 ? 34.254 -19.913 -7.969 1.00 37.50 270 GLN A N 1
ATOM 2192 C CA . GLN A 1 270 ? 33.587 -20.972 -7.235 1.00 37.50 270 GLN A CA 1
ATOM 2193 C C . GLN A 1 270 ? 32.066 -20.902 -7.409 1.00 37.50 270 GLN A C 1
ATOM 2195 O O . GLN A 1 270 ? 31.439 -19.846 -7.369 1.00 37.50 270 GLN A O 1
ATOM 2200 N N . LYS A 1 271 ? 31.485 -22.090 -7.616 1.00 38.19 271 LYS A N 1
ATOM 2201 C CA . LYS A 1 271 ? 30.060 -22.371 -7.836 1.00 38.19 271 LYS A CA 1
ATOM 2202 C C . LYS A 1 271 ? 29.130 -21.432 -7.063 1.00 38.19 271 LYS A C 1
ATOM 2204 O O . LYS A 1 271 ? 29.247 -21.295 -5.847 1.00 38.19 271 LYS A O 1
ATOM 2209 N N . GLN A 1 272 ? 28.130 -20.910 -7.782 1.00 40.56 272 GLN A N 1
ATOM 2210 C CA . GLN A 1 272 ? 26.950 -20.212 -7.263 1.00 40.56 272 GLN A CA 1
ATOM 2211 C C . GLN A 1 272 ? 26.376 -20.908 -6.018 1.00 40.56 272 GLN A C 1
ATOM 2213 O O . GLN A 1 272 ? 25.504 -21.774 -6.100 1.00 40.56 272 GLN A O 1
ATOM 2218 N N . SER A 1 273 ? 26.823 -20.509 -4.832 1.00 38.78 273 SER A N 1
ATOM 2219 C CA . SER A 1 273 ? 26.112 -20.838 -3.606 1.00 38.78 273 SER A CA 1
ATOM 2220 C C . SER A 1 273 ? 24.881 -19.924 -3.559 1.00 38.78 273 SER A C 1
ATOM 2222 O O . SER A 1 273 ? 25.011 -18.697 -3.544 1.00 38.78 273 SER A O 1
ATOM 2224 N N . ARG A 1 274 ? 23.692 -20.548 -3.601 1.00 44.53 274 ARG A N 1
ATOM 2225 C CA . ARG A 1 274 ? 22.351 -19.967 -3.854 1.00 44.53 274 ARG A CA 1
ATOM 2226 C C . ARG A 1 274 ? 21.949 -18.792 -2.944 1.00 44.53 274 ARG A C 1
ATOM 2228 O O . ARG A 1 274 ? 20.924 -18.173 -3.196 1.00 44.53 274 ARG A O 1
ATOM 2235 N N . TRP A 1 275 ? 22.733 -18.475 -1.913 1.00 38.16 275 TRP A N 1
ATOM 2236 C CA . TRP A 1 275 ? 22.410 -17.485 -0.888 1.00 38.16 275 TRP A CA 1
ATOM 2237 C C . TRP A 1 275 ? 23.682 -16.751 -0.414 1.00 38.16 275 TRP A C 1
ATOM 2239 O O . TRP A 1 275 ? 24.221 -17.068 0.639 1.00 38.16 275 TRP A O 1
ATOM 2249 N N . GLY A 1 276 ? 24.181 -15.765 -1.167 1.00 42.94 276 GLY A N 1
ATOM 2250 C CA . GLY A 1 276 ? 25.343 -14.934 -0.791 1.00 42.94 276 GLY A CA 1
ATOM 2251 C C . GLY A 1 276 ? 24.964 -13.718 0.057 1.00 42.94 276 GLY A C 1
ATOM 2252 O O . GLY A 1 276 ? 24.520 -12.730 -0.496 1.00 42.94 276 GLY A O 1
ATOM 2253 N N . PHE A 1 277 ? 25.069 -13.844 1.381 1.00 54.28 277 PHE A N 1
ATOM 2254 C CA . PHE A 1 277 ? 25.171 -12.741 2.353 1.00 54.28 277 PHE A CA 1
ATOM 2255 C C . PHE A 1 277 ? 25.955 -13.272 3.559 1.00 54.28 277 PHE A C 1
ATOM 2257 O O . PHE A 1 277 ? 25.921 -14.488 3.799 1.00 54.28 277 PHE A O 1
ATOM 2264 N N . ASN A 1 278 ? 26.525 -12.381 4.373 1.00 56.31 278 ASN A N 1
ATOM 2265 C CA . ASN A 1 278 ? 26.916 -12.701 5.742 1.00 56.31 278 ASN A CA 1
ATOM 2266 C C . ASN A 1 278 ? 25.714 -13.340 6.462 1.00 56.31 278 ASN A C 1
ATOM 2268 O O . ASN A 1 278 ? 24.610 -12.792 6.467 1.00 56.31 278 ASN A O 1
ATOM 2272 N N . THR A 1 279 ? 25.886 -14.542 7.019 1.00 61.25 279 THR A N 1
ATOM 2273 C CA . THR A 1 279 ? 24.759 -15.300 7.601 1.00 61.25 279 THR A CA 1
ATOM 2274 C C . THR A 1 279 ? 24.050 -14.534 8.720 1.00 61.25 279 THR A C 1
ATOM 2276 O O . THR A 1 279 ? 22.876 -14.786 8.972 1.00 61.25 279 THR A O 1
ATOM 2279 N N . TRP A 1 280 ? 24.742 -13.578 9.341 1.00 63.00 280 TRP A N 1
ATOM 2280 C CA . TRP A 1 280 ? 24.247 -12.723 10.411 1.00 63.00 280 TRP A CA 1
ATOM 2281 C C . TRP A 1 280 ? 23.127 -11.772 9.985 1.00 63.00 280 TRP A C 1
ATOM 2283 O O . TRP A 1 280 ? 22.062 -11.842 10.585 1.00 63.00 280 TRP A O 1
ATOM 2293 N N . ASP A 1 281 ? 23.285 -10.972 8.927 1.00 70.12 281 ASP A N 1
ATOM 2294 C CA . ASP A 1 281 ? 22.244 -10.010 8.520 1.00 70.12 281 ASP A CA 1
ATOM 2295 C C . ASP A 1 281 ? 20.940 -10.721 8.148 1.00 70.12 281 ASP A C 1
ATOM 2297 O O . ASP A 1 281 ? 19.860 -10.342 8.586 1.00 70.12 281 ASP A O 1
ATOM 2301 N N . LYS A 1 282 ? 21.027 -11.838 7.417 1.00 70.19 282 LYS A N 1
ATOM 2302 C CA . LYS A 1 282 ? 19.851 -12.670 7.115 1.00 70.19 282 LYS A CA 1
ATOM 2303 C C . LYS A 1 282 ? 19.187 -13.219 8.370 1.00 70.19 282 LYS A C 1
ATOM 2305 O O . LYS A 1 282 ? 17.963 -13.234 8.438 1.00 70.19 282 LYS A O 1
ATOM 2310 N N . LYS A 1 283 ? 19.982 -13.700 9.330 1.00 76.69 283 LYS A N 1
ATOM 2311 C CA . LYS A 1 283 ? 19.476 -14.258 10.588 1.00 76.69 283 LYS A CA 1
ATOM 2312 C C . LYS A 1 283 ? 18.807 -13.184 11.430 1.00 76.69 283 LYS A C 1
ATOM 2314 O O . LYS A 1 283 ? 17.716 -13.434 11.914 1.00 76.69 283 LYS A O 1
ATOM 2319 N N . VAL A 1 284 ? 19.414 -12.005 11.557 1.00 78.38 284 VAL A N 1
ATOM 2320 C CA . VAL A 1 284 ? 18.851 -10.881 12.314 1.00 78.38 284 VAL A CA 1
ATOM 2321 C C . VAL A 1 284 ? 17.550 -10.415 11.673 1.00 78.38 284 VAL A C 1
ATOM 2323 O O . VAL A 1 284 ? 16.544 -10.349 12.363 1.00 78.38 284 VAL A O 1
ATOM 2326 N N . LEU A 1 285 ? 17.533 -10.190 10.355 1.00 78.19 285 LEU A N 1
ATOM 2327 C CA . LEU A 1 285 ? 16.337 -9.726 9.645 1.00 78.19 285 LEU A CA 1
ATOM 2328 C C . LEU A 1 285 ? 15.207 -10.767 9.662 1.00 78.19 285 LEU A C 1
ATOM 2330 O O . LEU A 1 285 ? 14.043 -10.411 9.842 1.00 78.19 285 LEU A O 1
ATOM 2334 N N . ALA A 1 286 ? 15.539 -12.051 9.495 1.00 81.31 286 ALA A N 1
ATOM 2335 C CA . ALA A 1 286 ? 14.564 -13.130 9.613 1.00 81.31 286 ALA A CA 1
ATOM 2336 C C . ALA A 1 286 ? 14.038 -13.244 11.048 1.00 81.31 286 ALA A C 1
ATOM 2338 O O . ALA A 1 286 ? 12.834 -13.372 11.240 1.00 81.31 286 ALA A O 1
ATOM 2339 N N . LEU A 1 287 ? 14.916 -13.149 12.051 1.00 86.31 287 LEU A N 1
ATOM 2340 C CA . LEU A 1 287 ? 14.544 -13.206 13.460 1.00 86.31 287 LEU A CA 1
ATOM 2341 C C . LEU A 1 287 ? 13.613 -12.056 13.835 1.00 86.31 287 LEU A C 1
ATOM 2343 O O . LEU A 1 287 ? 12.592 -12.299 14.461 1.00 86.31 287 LEU A O 1
ATOM 2347 N N . SER A 1 288 ? 13.905 -10.822 13.428 1.00 85.31 288 SER A N 1
ATOM 2348 C CA . SER A 1 288 ? 13.042 -9.687 13.749 1.00 85.31 288 SER A CA 1
ATOM 2349 C C . SER A 1 288 ? 11.702 -9.730 13.002 1.00 85.31 288 SER A C 1
ATOM 2351 O O . SER A 1 288 ? 10.692 -9.316 13.566 1.00 85.31 288 SER A O 1
ATOM 2353 N N . LEU A 1 289 ? 11.639 -10.322 11.799 1.00 85.75 289 LEU A N 1
ATOM 2354 C CA . LEU A 1 289 ? 10.365 -10.605 11.123 1.00 85.75 289 LEU A CA 1
ATOM 2355 C C . LEU A 1 289 ? 9.566 -11.684 11.861 1.00 85.75 289 LEU A C 1
ATOM 2357 O O . LEU A 1 289 ? 8.363 -11.530 12.045 1.00 85.75 289 LEU A O 1
ATOM 2361 N N . ILE A 1 290 ? 10.234 -12.742 12.328 1.00 88.69 290 ILE A N 1
ATOM 2362 C CA . ILE A 1 290 ? 9.610 -13.794 13.138 1.00 88.69 290 ILE A CA 1
ATOM 2363 C C . ILE A 1 290 ? 9.086 -13.210 14.450 1.00 88.69 290 ILE A C 1
ATOM 2365 O O . ILE A 1 290 ? 7.929 -13.436 14.774 1.00 88.69 290 ILE A O 1
ATOM 2369 N N . ILE A 1 291 ? 9.885 -12.420 15.173 1.00 89.25 291 ILE A N 1
ATOM 2370 C CA . ILE A 1 291 ? 9.467 -11.752 16.414 1.00 89.25 291 ILE A CA 1
ATOM 2371 C C . ILE A 1 291 ? 8.264 -10.844 16.150 1.00 89.25 291 ILE A C 1
ATOM 2373 O O . ILE A 1 291 ? 7.310 -10.869 16.919 1.00 89.25 291 ILE A O 1
ATOM 2377 N N . GLY A 1 292 ? 8.274 -10.088 15.051 1.00 88.12 292 GLY A N 1
ATOM 2378 C CA . GLY A 1 292 ? 7.143 -9.260 14.649 1.00 88.12 292 GLY A CA 1
ATOM 2379 C C . GLY A 1 292 ? 5.869 -10.071 14.405 1.00 88.12 292 GLY A C 1
ATOM 2380 O O . GLY A 1 292 ? 4.819 -9.754 14.955 1.00 88.12 292 GLY A O 1
ATOM 2381 N N . ILE A 1 293 ? 5.964 -11.158 13.634 1.00 88.44 293 ILE A N 1
ATOM 2382 C CA . ILE A 1 293 ? 4.830 -12.053 13.359 1.00 88.44 293 ILE A CA 1
ATOM 2383 C C . ILE A 1 293 ? 4.330 -12.708 14.648 1.00 88.44 293 ILE A C 1
ATOM 2385 O O . ILE A 1 293 ? 3.129 -12.723 14.891 1.00 88.44 293 ILE A O 1
ATOM 2389 N N . VAL A 1 294 ? 5.230 -13.209 15.496 1.00 91.62 294 VAL A N 1
ATOM 2390 C CA . VAL A 1 294 ? 4.879 -13.806 16.791 1.00 91.62 294 VAL A CA 1
ATOM 2391 C C . VAL A 1 294 ? 4.209 -12.771 17.688 1.00 91.62 294 VAL A C 1
ATOM 2393 O O . VAL A 1 294 ? 3.183 -13.073 18.278 1.00 91.62 294 VAL A O 1
ATOM 2396 N N . SER A 1 295 ? 4.717 -11.539 17.744 1.00 88.06 295 SER A N 1
ATOM 2397 C CA . SER A 1 295 ? 4.096 -10.446 18.497 1.00 88.06 295 SER A CA 1
ATOM 2398 C C . SER A 1 295 ? 2.685 -10.141 17.994 1.00 88.06 295 SER A C 1
ATOM 2400 O O . SER A 1 295 ? 1.781 -9.994 18.812 1.00 88.06 295 SER A O 1
ATOM 2402 N N . LEU A 1 296 ? 2.469 -10.115 16.675 1.00 87.94 296 LEU A N 1
ATOM 2403 C CA . LEU A 1 296 ? 1.144 -9.916 16.086 1.00 87.94 296 LEU A CA 1
ATOM 2404 C C . LEU A 1 296 ? 0.192 -11.076 16.408 1.00 87.94 296 LEU A C 1
ATOM 2406 O O . LEU A 1 296 ? -0.957 -10.836 16.768 1.00 87.94 296 LEU A O 1
ATOM 2410 N N . VAL A 1 297 ? 0.667 -12.321 16.306 1.00 88.56 297 VAL A N 1
ATOM 2411 C CA . VAL A 1 297 ? -0.116 -13.518 16.644 1.00 88.56 297 VAL A CA 1
ATOM 2412 C C . VAL A 1 297 ? -0.457 -13.528 18.130 1.00 88.56 297 VAL A C 1
ATOM 2414 O O . VAL A 1 297 ? -1.616 -13.721 18.472 1.00 88.56 297 VAL A O 1
ATOM 2417 N N . CYS A 1 298 ? 0.502 -13.251 19.012 1.00 89.00 298 CYS A N 1
ATOM 2418 C CA . CYS A 1 298 ? 0.255 -13.125 20.445 1.00 89.00 298 CYS A CA 1
ATOM 2419 C C . CYS A 1 298 ? -0.755 -12.011 20.731 1.00 89.00 298 CYS A C 1
ATOM 2421 O O . CYS A 1 298 ? -1.723 -12.251 21.437 1.00 89.00 298 CYS A O 1
ATOM 2423 N N . ALA A 1 299 ? -0.593 -10.823 20.145 1.00 85.94 299 ALA A N 1
ATOM 2424 C CA . ALA A 1 299 ? -1.541 -9.726 20.331 1.00 85.94 299 ALA A CA 1
ATOM 2425 C C . ALA A 1 299 ? -2.953 -10.093 19.841 1.00 85.94 299 ALA A C 1
ATOM 2427 O O . ALA A 1 299 ? -3.941 -9.684 20.442 1.00 85.94 299 ALA A O 1
ATOM 2428 N N . PHE A 1 300 ? -3.058 -10.892 18.777 1.00 85.31 300 PHE A N 1
ATOM 2429 C CA . PHE A 1 300 ? -4.335 -11.395 18.281 1.00 85.31 300 PHE A CA 1
ATOM 2430 C C . PHE A 1 300 ? -4.947 -12.470 19.191 1.00 85.31 300 PHE A C 1
ATOM 2432 O O . PHE A 1 300 ? -6.151 -12.442 19.427 1.00 85.31 300 PHE A O 1
ATOM 2439 N N . VAL A 1 301 ? -4.142 -13.406 19.700 1.00 85.50 301 VAL A N 1
ATOM 2440 C CA . VAL A 1 301 ? -4.591 -14.506 20.573 1.00 85.50 301 VAL A CA 1
ATOM 2441 C C . VAL A 1 301 ? -4.977 -13.993 21.961 1.00 85.50 301 VAL A C 1
ATOM 2443 O O . VAL A 1 301 ? -6.009 -14.389 22.486 1.00 85.50 301 VAL A O 1
ATOM 2446 N N . TYR A 1 302 ? -4.189 -13.078 22.527 1.00 83.06 302 TYR A N 1
ATOM 2447 C CA . TYR A 1 302 ? -4.419 -12.475 23.845 1.00 83.06 302 TYR A CA 1
ATOM 2448 C C . TYR A 1 302 ? -5.284 -11.212 23.787 1.00 83.06 302 TYR A C 1
ATOM 2450 O O . TYR A 1 302 ? -5.309 -10.430 24.739 1.00 83.06 302 TYR A O 1
ATOM 2458 N N . ARG A 1 303 ? -5.978 -10.970 22.670 1.00 80.81 303 ARG A N 1
ATOM 2459 C CA . ARG A 1 303 ? -6.879 -9.822 22.578 1.00 80.81 303 ARG A CA 1
ATOM 2460 C C . ARG A 1 303 ? -8.019 -9.983 23.596 1.00 80.81 303 ARG A C 1
ATOM 2462 O O . ARG A 1 303 ? -8.565 -11.081 23.716 1.00 80.81 303 ARG A O 1
ATOM 2469 N N . PRO A 1 304 ? -8.421 -8.908 24.289 1.00 77.44 304 PRO A N 1
ATOM 2470 C CA . PRO A 1 304 ? -9.556 -8.975 25.195 1.00 77.44 304 PRO A CA 1
ATOM 2471 C C . PRO A 1 304 ? -10.839 -9.299 24.418 1.00 77.44 304 PRO A C 1
ATOM 2473 O O . PRO A 1 304 ? -11.067 -8.781 23.322 1.00 77.44 304 PRO A O 1
ATOM 2476 N N . VAL A 1 305 ? -11.672 -10.164 24.998 1.00 77.25 305 VAL A N 1
ATOM 2477 C CA . VAL A 1 305 ? -12.964 -10.599 24.433 1.00 77.25 305 VAL A CA 1
ATOM 2478 C C . VAL A 1 305 ? -14.034 -9.517 24.596 1.00 77.25 305 VAL A C 1
ATOM 2480 O O . VAL A 1 305 ? -14.889 -9.341 23.729 1.00 77.25 305 VAL A O 1
ATOM 2483 N N . ALA A 1 306 ? -13.944 -8.735 25.669 1.00 76.50 306 ALA A N 1
ATOM 2484 C CA . ALA A 1 306 ? -14.766 -7.563 25.906 1.00 76.50 306 ALA A CA 1
ATOM 2485 C C . ALA A 1 306 ? -13.906 -6.436 26.476 1.00 76.50 306 ALA A C 1
ATOM 2487 O O . ALA A 1 306 ? -12.862 -6.662 27.081 1.00 76.50 306 ALA A O 1
ATOM 2488 N N . SER A 1 307 ? -14.355 -5.203 26.287 1.00 76.31 307 SER A N 1
ATOM 2489 C CA . SER A 1 307 ? -13.840 -4.062 27.038 1.00 76.31 307 SER A CA 1
ATOM 2490 C C . SER A 1 307 ? -15.002 -3.414 27.762 1.00 76.31 307 SER A C 1
ATOM 2492 O O . SER A 1 307 ? -16.016 -3.126 27.119 1.00 76.31 307 SER A O 1
ATOM 2494 N N . PHE A 1 308 ? -14.851 -3.132 29.051 1.00 77.94 308 PHE A N 1
ATOM 2495 C CA . PHE A 1 308 ? -15.825 -2.342 29.789 1.00 77.94 308 PHE A CA 1
ATOM 2496 C C . PHE A 1 308 ? -15.174 -1.143 30.458 1.00 77.94 308 PHE A C 1
ATOM 2498 O O . PHE A 1 308 ? -13.964 -1.113 30.684 1.00 77.94 308 PHE A O 1
ATOM 2505 N N . ARG A 1 309 ? -15.995 -0.127 30.709 1.00 76.81 309 ARG A N 1
ATOM 2506 C CA . ARG A 1 309 ? -15.659 0.993 31.579 1.00 76.81 309 ARG A CA 1
ATOM 2507 C C . ARG A 1 309 ? -16.870 1.384 32.399 1.00 76.81 309 ARG A C 1
ATOM 2509 O O . ARG A 1 309 ? -17.966 1.500 31.851 1.00 76.81 309 ARG A O 1
ATOM 2516 N N . LEU A 1 310 ? -16.644 1.639 33.677 1.00 70.62 310 LEU A N 1
ATOM 2517 C CA . LEU A 1 310 ? -17.551 2.401 34.517 1.00 70.62 310 LEU A CA 1
ATOM 2518 C C . LEU A 1 310 ? -17.148 3.876 34.465 1.00 70.62 310 LEU A C 1
ATOM 2520 O O . LEU A 1 310 ? -16.056 4.233 34.908 1.00 70.62 310 LEU A O 1
ATOM 2524 N N . ASP A 1 311 ? -18.028 4.717 33.928 1.00 74.56 311 ASP A N 1
ATOM 2525 C CA . ASP A 1 311 ? -17.906 6.172 34.026 1.00 74.56 311 ASP A CA 1
ATOM 2526 C C . ASP A 1 311 ? -18.896 6.686 35.081 1.00 74.56 311 ASP A C 1
ATOM 2528 O O . ASP A 1 311 ? -19.997 6.152 35.217 1.00 74.56 311 ASP A O 1
ATOM 2532 N N . TYR A 1 312 ? -18.549 7.744 35.814 1.00 66.94 312 TYR A N 1
ATOM 2533 C CA . TYR A 1 312 ? -19.496 8.388 36.727 1.00 66.94 312 TYR A CA 1
ATOM 2534 C C . TYR A 1 312 ? -20.713 8.926 35.967 1.00 66.94 312 TYR A C 1
ATOM 2536 O O . TYR A 1 312 ? -20.572 9.674 34.994 1.00 66.94 312 TYR A O 1
ATOM 2544 N N . GLY A 1 313 ? -21.914 8.575 36.429 1.00 60.81 313 GLY A N 1
ATOM 2545 C CA . GLY A 1 313 ? -23.146 9.183 35.950 1.00 60.81 313 GLY A CA 1
ATOM 2546 C C . GLY A 1 313 ? -23.212 10.628 36.430 1.00 60.81 313 GLY A C 1
ATOM 2547 O O . GLY A 1 313 ? -23.026 10.915 37.611 1.00 60.81 313 GLY A O 1
ATOM 2548 N N . LEU A 1 314 ? -23.461 11.575 35.524 1.00 56.16 314 LEU A N 1
ATOM 2549 C CA . LEU A 1 314 ? -23.752 12.942 35.948 1.00 56.16 314 LEU A CA 1
ATOM 2550 C C . LEU A 1 314 ? -25.049 12.913 36.765 1.00 56.16 314 LEU A C 1
ATOM 2552 O O . LEU A 1 314 ? -26.087 12.529 36.231 1.00 56.16 314 LEU A O 1
ATOM 2556 N N . MET A 1 315 ? -25.025 13.394 38.016 1.00 52.66 315 MET A N 1
ATOM 2557 C CA . MET A 1 315 ? -26.241 13.506 38.844 1.00 52.66 315 MET A CA 1
ATOM 2558 C C . MET A 1 315 ? -27.355 14.310 38.153 1.00 52.66 315 MET A C 1
ATOM 2560 O O . MET A 1 315 ? -28.533 14.138 38.446 1.00 52.66 315 MET A O 1
ATOM 2564 N N . GLU A 1 316 ? -27.000 15.159 37.185 1.00 51.47 316 GLU A N 1
ATOM 2565 C CA . GLU A 1 316 ? -27.930 15.908 36.338 1.00 51.47 316 GLU A CA 1
ATOM 2566 C C . GLU A 1 316 ? -28.875 15.000 35.518 1.00 51.47 316 GLU A C 1
ATOM 2568 O O . GLU A 1 316 ? -30.010 15.386 35.252 1.00 51.47 316 GLU A O 1
ATOM 2573 N N . GLN A 1 317 ? -28.446 13.776 35.195 1.00 50.03 317 GLN A N 1
ATOM 2574 C CA . GLN A 1 317 ? -29.248 12.743 34.525 1.00 50.03 317 GLN A CA 1
ATOM 2575 C C . GLN A 1 317 ? -29.893 11.745 35.499 1.00 50.03 317 GLN A C 1
ATOM 2577 O O . GLN A 1 317 ? -30.761 10.981 35.085 1.00 50.03 317 GLN A O 1
ATOM 2582 N N . ALA A 1 318 ? -29.493 11.761 36.774 1.00 56.03 318 ALA A N 1
ATOM 2583 C CA . ALA A 1 318 ? -30.111 10.949 37.813 1.00 56.03 318 ALA A CA 1
ATOM 2584 C C . ALA A 1 318 ? -31.518 11.476 38.131 1.00 56.03 318 ALA A C 1
ATOM 2586 O O . ALA A 1 318 ? -31.752 12.692 38.179 1.00 56.03 318 ALA A O 1
ATOM 2587 N N . SER A 1 319 ? -32.451 10.554 38.346 1.00 60.34 319 SER A N 1
ATOM 2588 C CA . SER A 1 319 ? -33.816 10.858 38.766 1.00 60.34 319 SER A CA 1
ATOM 2589 C C . SER A 1 319 ? -33.829 11.630 40.093 1.00 60.34 319 SER A C 1
ATOM 2591 O O . SER A 1 319 ? -32.894 11.560 40.893 1.00 60.34 319 SER A O 1
ATOM 2593 N N . ALA A 1 320 ? -34.899 12.388 40.351 1.00 61.53 320 ALA A N 1
ATOM 2594 C CA . ALA A 1 320 ? -35.036 13.140 41.604 1.00 61.53 320 ALA A CA 1
ATOM 2595 C C . ALA A 1 320 ? -34.959 12.225 42.844 1.00 61.53 320 ALA A C 1
ATOM 2597 O O . ALA A 1 320 ? -34.426 12.630 43.874 1.00 61.53 320 ALA A O 1
ATOM 2598 N N . GLU A 1 321 ? -35.433 10.985 42.716 1.00 63.38 321 GLU A N 1
ATOM 2599 C CA . GLU A 1 321 ? -35.361 9.947 43.747 1.00 63.38 321 GLU A CA 1
ATOM 2600 C C . GLU A 1 321 ? -33.920 9.464 43.984 1.00 63.38 321 GLU A C 1
ATOM 2602 O O . GLU A 1 321 ? -33.485 9.376 45.129 1.00 63.38 321 GLU A O 1
ATOM 2607 N N . GLU A 1 322 ? -33.136 9.245 42.923 1.00 60.12 322 GLU A N 1
ATOM 2608 C CA . GLU A 1 322 ? -31.715 8.878 43.025 1.00 60.12 322 GLU A CA 1
ATOM 2609 C C . GLU A 1 322 ? -30.861 9.993 43.636 1.00 60.12 322 GLU A C 1
ATOM 2611 O O . GLU A 1 322 ? -29.939 9.704 44.393 1.00 60.12 322 GLU A O 1
ATOM 2616 N N . ARG A 1 323 ? -31.178 11.268 43.366 1.00 60.50 323 ARG A N 1
ATOM 2617 C CA . ARG A 1 323 ? -30.498 12.405 44.016 1.00 60.50 323 ARG A CA 1
ATOM 2618 C C . ARG A 1 323 ? -30.765 12.446 45.520 1.00 60.50 323 ARG A C 1
ATOM 2620 O O . ARG A 1 323 ? -29.834 12.626 46.295 1.00 60.50 323 ARG A O 1
ATOM 2627 N N . LEU A 1 324 ? -32.016 12.225 45.924 1.00 59.81 324 LEU A N 1
ATOM 2628 C CA . LEU A 1 324 ? -32.410 12.133 47.333 1.00 59.81 324 LEU A CA 1
ATOM 2629 C C . LEU A 1 324 ? -31.755 10.935 48.042 1.00 59.81 324 LEU A C 1
ATOM 2631 O O . LEU A 1 324 ? -31.334 11.051 49.190 1.00 59.81 324 LEU A O 1
ATOM 2635 N N . LEU A 1 325 ? -31.634 9.793 47.359 1.00 62.12 325 LEU A N 1
ATOM 2636 C CA . LEU A 1 325 ? -30.961 8.596 47.877 1.00 62.12 325 LEU A CA 1
ATOM 2637 C C . LEU A 1 325 ? -29.441 8.762 47.982 1.00 62.12 325 LEU A C 1
ATOM 2639 O O . LEU A 1 325 ? -28.851 8.248 48.929 1.00 62.12 325 LEU A O 1
ATOM 2643 N N . ALA A 1 326 ? -28.813 9.486 47.057 1.00 58.69 326 ALA A N 1
ATOM 2644 C CA . ALA A 1 326 ? -27.398 9.835 47.146 1.00 58.69 326 ALA A CA 1
ATOM 2645 C C . ALA A 1 326 ? -27.114 10.718 48.371 1.00 58.69 326 ALA A C 1
ATOM 2647 O O . ALA A 1 326 ? -26.174 10.449 49.112 1.00 58.69 326 ALA A O 1
ATOM 2648 N N . GLU A 1 327 ? -27.971 11.713 48.631 1.00 58.38 327 GLU A N 1
ATOM 2649 C CA . GLU A 1 327 ? -27.844 12.614 49.786 1.00 58.38 327 GLU A CA 1
ATOM 2650 C C . GLU A 1 327 ? -28.131 11.932 51.136 1.00 58.38 327 GLU A C 1
ATOM 2652 O O . GLU A 1 327 ? -27.616 12.378 52.159 1.00 58.38 327 GLU A O 1
ATOM 2657 N N . GLN A 1 328 ? -28.941 10.864 51.167 1.00 56.19 328 GLN A N 1
ATOM 2658 C CA . GLN A 1 328 ? -29.363 10.211 52.419 1.00 56.19 328 GLN A CA 1
ATOM 2659 C C . GLN A 1 328 ? -28.745 8.828 52.690 1.00 56.19 328 GLN A C 1
ATOM 2661 O O . GLN A 1 328 ? -28.802 8.378 53.833 1.00 56.19 328 GLN A O 1
ATOM 2666 N N . LYS A 1 329 ? -28.231 8.111 51.677 1.00 60.44 329 LYS A N 1
ATOM 2667 C CA . LYS A 1 329 ? -27.868 6.678 51.785 1.00 60.44 329 LYS A CA 1
ATOM 2668 C C . LYS A 1 329 ? -26.611 6.245 51.011 1.00 60.44 329 LYS A C 1
ATOM 2670 O O . LYS A 1 329 ? -26.429 5.047 50.815 1.00 60.44 329 LYS A O 1
ATOM 2675 N N . GLY A 1 330 ? -25.770 7.166 50.534 1.00 65.75 330 GLY A N 1
ATOM 2676 C CA . GLY A 1 330 ? -24.509 6.799 49.872 1.00 65.75 330 GLY A CA 1
ATOM 2677 C C . GLY A 1 330 ? -24.688 5.980 48.590 1.00 65.75 330 GLY A C 1
ATOM 2678 O O . GLY A 1 330 ? -23.985 4.995 48.363 1.00 65.75 330 GLY A O 1
ATOM 2679 N N . VAL A 1 331 ? -25.668 6.354 47.761 1.00 70.94 331 VAL A N 1
ATOM 2680 C CA . VAL A 1 331 ? -25.968 5.686 46.485 1.00 70.94 331 VAL A CA 1
ATOM 2681 C C . VAL A 1 331 ? -25.505 6.552 45.321 1.00 70.94 331 VAL A C 1
ATOM 2683 O O . VAL A 1 331 ? -26.038 7.639 45.120 1.00 70.94 331 VAL A O 1
ATOM 2686 N N . ASN A 1 332 ? -24.574 6.054 44.506 1.00 73.81 332 ASN A N 1
ATOM 2687 C CA . ASN A 1 332 ? -24.126 6.754 43.298 1.00 73.81 332 ASN A CA 1
ATOM 2688 C C . ASN A 1 332 ? -24.545 6.014 42.031 1.00 73.81 332 ASN A C 1
ATOM 2690 O O . ASN A 1 332 ? -24.527 4.783 41.974 1.00 73.81 332 ASN A O 1
ATOM 2694 N N . SER A 1 333 ? -24.872 6.784 40.992 1.00 72.75 333 SER A N 1
ATOM 2695 C CA . SER A 1 333 ? -25.138 6.257 39.655 1.00 72.75 333 SER A CA 1
ATOM 2696 C C . SER A 1 333 ? -23.869 6.272 38.804 1.00 72.75 333 SER A C 1
ATOM 2698 O O . SER A 1 333 ? -23.127 7.255 38.747 1.00 72.75 333 SER A O 1
ATOM 2700 N N . PHE A 1 334 ? -23.632 5.167 38.112 1.00 77.44 334 PHE A N 1
ATOM 2701 C CA . PHE A 1 334 ? -22.546 4.988 37.162 1.00 77.44 334 PHE A CA 1
ATOM 2702 C C . PHE A 1 334 ? -23.112 4.554 35.817 1.00 77.44 334 PHE A C 1
ATOM 2704 O O . PHE A 1 334 ? -24.134 3.877 35.739 1.00 77.44 334 PHE A O 1
ATOM 2711 N N . ILE A 1 335 ? -22.437 4.931 34.740 1.00 78.94 335 ILE A N 1
ATOM 2712 C CA . ILE A 1 335 ? -22.740 4.473 33.391 1.00 78.94 335 ILE A CA 1
ATOM 2713 C C . ILE A 1 335 ? -21.752 3.356 33.073 1.00 78.94 335 ILE A C 1
ATOM 2715 O O . ILE A 1 335 ? -20.575 3.604 32.799 1.00 78.94 335 ILE A O 1
ATOM 2719 N N . LEU A 1 336 ? -22.240 2.119 33.103 1.00 81.56 336 LEU A N 1
ATOM 2720 C CA . LEU A 1 336 ? -21.502 0.956 32.638 1.00 81.56 336 LEU A CA 1
ATOM 2721 C C . LEU A 1 336 ? -21.553 0.931 31.109 1.00 81.56 336 LEU A C 1
ATOM 2723 O O . LEU A 1 336 ? -22.608 0.751 30.501 1.00 81.56 336 LEU A O 1
ATOM 2727 N N . LYS A 1 337 ? -20.393 1.091 30.480 1.00 83.38 337 LYS A N 1
ATOM 2728 C CA . LYS A 1 337 ? -20.208 0.968 29.035 1.00 83.38 337 LYS A CA 1
ATOM 2729 C C . LYS A 1 337 ? -19.539 -0.365 28.756 1.00 83.38 337 LYS A C 1
ATOM 2731 O O . LYS A 1 337 ? -18.337 -0.498 28.974 1.00 83.38 337 LYS A O 1
ATOM 2736 N N . VAL A 1 338 ? -20.294 -1.336 28.252 1.00 82.81 338 VAL A N 1
ATOM 2737 C CA . VAL A 1 338 ? -19.763 -2.635 27.821 1.00 82.81 338 VAL A CA 1
ATOM 2738 C C . VAL A 1 338 ? -19.652 -2.641 26.306 1.00 82.81 338 VAL A C 1
ATOM 2740 O O . VAL A 1 338 ? -20.584 -2.272 25.592 1.00 82.81 338 VAL A O 1
ATOM 2743 N N . ARG A 1 339 ? -18.504 -3.069 25.793 1.00 81.88 339 ARG A N 1
ATOM 2744 C CA . ARG A 1 339 ? -18.297 -3.306 24.369 1.00 81.88 339 ARG A CA 1
ATOM 2745 C C . ARG A 1 339 ? -17.849 -4.742 24.170 1.00 81.88 339 ARG A C 1
ATOM 2747 O O . ARG A 1 339 ? -16.792 -5.136 24.662 1.00 81.88 339 ARG A O 1
ATOM 2754 N N . ASN A 1 340 ? -18.642 -5.482 23.412 1.00 82.88 340 ASN A N 1
ATOM 2755 C CA . ASN A 1 340 ? -18.296 -6.818 22.970 1.00 82.88 340 ASN A CA 1
ATOM 2756 C C . ASN A 1 340 ? -17.283 -6.718 21.816 1.00 82.88 340 ASN A C 1
ATOM 2758 O O . ASN A 1 340 ? -17.473 -5.929 20.889 1.00 82.88 340 ASN A O 1
ATOM 2762 N N . LEU A 1 341 ? -16.175 -7.457 21.896 1.00 79.81 341 LEU A N 1
ATOM 2763 C CA . LEU A 1 341 ? -15.130 -7.508 20.867 1.00 79.81 341 LEU A CA 1
ATOM 2764 C C . LEU A 1 341 ? -15.075 -8.878 20.167 1.00 79.81 341 LEU A C 1
ATOM 2766 O O . LEU A 1 341 ? -14.237 -9.063 19.281 1.00 79.81 341 LEU A O 1
ATOM 2770 N N . SER A 1 342 ? -15.936 -9.827 20.544 1.00 77.81 342 SER A N 1
ATOM 2771 C CA . SER A 1 342 ? -16.050 -11.146 19.925 1.00 77.81 342 SER A CA 1
ATOM 2772 C C . SER A 1 342 ? -17.174 -11.214 18.889 1.00 77.81 342 SER A C 1
ATOM 2774 O O . SER A 1 342 ? -17.998 -10.307 18.743 1.00 77.81 342 SER A O 1
ATOM 2776 N N . ALA A 1 343 ? -17.158 -12.318 18.138 1.00 76.06 343 ALA A N 1
ATOM 2777 C CA . ALA A 1 343 ? -18.174 -12.655 17.148 1.00 76.06 343 ALA A CA 1
ATOM 2778 C C . ALA A 1 343 ? -19.426 -13.304 17.763 1.00 76.06 343 ALA A C 1
ATOM 2780 O O . ALA A 1 343 ? -20.417 -13.474 17.058 1.00 76.06 343 ALA A O 1
ATOM 2781 N N . ASP A 1 344 ? -19.389 -13.630 19.056 1.00 81.25 344 ASP A N 1
ATOM 2782 C CA . ASP A 1 344 ? -20.473 -14.288 19.779 1.00 81.25 344 ASP A CA 1
ATOM 2783 C C . ASP A 1 344 ? -21.178 -13.282 20.693 1.00 81.25 344 ASP A C 1
ATOM 2785 O O . ASP A 1 344 ? -20.566 -12.326 21.170 1.00 81.25 344 ASP A O 1
ATOM 2789 N N . ALA A 1 345 ? -22.471 -13.478 20.950 1.00 83.38 345 ALA A N 1
ATOM 2790 C CA . ALA A 1 345 ? -23.181 -12.672 21.938 1.00 83.38 345 ALA A CA 1
ATOM 2791 C C . ALA A 1 345 ? -22.626 -12.953 23.344 1.00 83.38 345 ALA A C 1
ATOM 2793 O O . ALA A 1 345 ? -22.356 -14.101 23.694 1.00 83.38 345 ALA A O 1
ATOM 2794 N N . LEU A 1 346 ? -22.462 -11.900 24.145 1.00 83.88 346 LEU A N 1
ATOM 2795 C CA . LEU A 1 346 ? -21.976 -11.994 25.518 1.00 83.88 346 LEU A CA 1
ATOM 2796 C C . LEU A 1 346 ? -23.090 -11.622 26.488 1.00 83.88 346 LEU A C 1
ATOM 2798 O O . LEU A 1 346 ? -23.716 -10.572 26.345 1.00 83.88 346 LEU A O 1
ATOM 2802 N N . ASN A 1 347 ? -23.288 -12.454 27.505 1.00 85.50 347 ASN A N 1
ATOM 2803 C CA . ASN A 1 347 ? -24.119 -12.132 28.655 1.00 85.50 347 ASN A CA 1
ATOM 2804 C C . ASN A 1 347 ? -23.199 -11.758 29.815 1.00 85.50 347 ASN A C 1
ATOM 2806 O O . ASN A 1 347 ? -22.424 -12.588 30.280 1.00 85.50 347 ASN A O 1
ATOM 2810 N N . CYS A 1 348 ? -23.257 -10.512 30.275 1.00 82.94 348 CYS A N 1
ATOM 2811 C CA . CYS A 1 348 ? -22.330 -9.997 31.278 1.00 82.94 348 CYS A CA 1
ATOM 2812 C C . CYS A 1 348 ? -23.040 -9.689 32.600 1.00 82.94 348 CYS A C 1
ATOM 2814 O O . CYS A 1 348 ? -24.148 -9.146 32.609 1.00 82.94 348 CYS A O 1
ATOM 2816 N N . ILE A 1 349 ? -22.373 -9.983 33.715 1.00 83.81 349 ILE A N 1
ATOM 2817 C CA . ILE A 1 349 ? -22.783 -9.609 35.072 1.00 83.81 349 ILE A CA 1
ATOM 2818 C C . ILE A 1 349 ? -21.644 -8.807 35.694 1.00 83.81 349 ILE A C 1
ATOM 2820 O O . ILE A 1 349 ? -20.474 -9.134 35.509 1.00 83.81 349 ILE A O 1
ATOM 2824 N N . LEU A 1 350 ? -21.992 -7.741 36.406 1.00 82.25 350 LEU A N 1
ATOM 2825 C CA . LEU A 1 350 ? -21.040 -6.926 37.149 1.00 82.25 350 LEU A CA 1
ATOM 2826 C C . LEU A 1 350 ? -21.043 -7.383 38.609 1.00 82.25 350 LEU A C 1
ATOM 2828 O O . LEU A 1 350 ? -22.111 -7.453 39.219 1.00 82.25 350 LEU A O 1
ATOM 2832 N N . VAL A 1 351 ? -19.871 -7.686 39.153 1.00 83.62 351 VAL A N 1
ATOM 2833 C CA . VAL A 1 351 ? -19.685 -8.144 40.534 1.00 83.62 351 VAL A CA 1
ATOM 2834 C C . VAL A 1 351 ? -18.693 -7.213 41.227 1.00 83.62 351 VAL A C 1
ATOM 2836 O O . VAL A 1 351 ? -17.765 -6.711 40.596 1.00 83.62 351 VAL A O 1
ATOM 2839 N N . SER A 1 352 ? -18.917 -6.926 42.508 1.00 81.12 352 SER A N 1
ATOM 2840 C CA . SER A 1 352 ? -17.934 -6.231 43.341 1.00 81.12 352 SER A CA 1
ATOM 2841 C C . SER A 1 352 ? -17.167 -7.266 44.149 1.00 81.12 352 SER A C 1
ATOM 2843 O O . SER A 1 352 ? -17.773 -8.204 44.664 1.00 81.12 352 SER A O 1
ATOM 2845 N N . ASN A 1 353 ? -15.851 -7.086 44.247 1.00 77.38 353 ASN A N 1
ATOM 2846 C CA . ASN A 1 353 ? -14.987 -7.952 45.049 1.00 77.38 353 ASN A CA 1
ATOM 2847 C C . ASN A 1 353 ? -15.016 -7.594 46.547 1.00 77.38 353 ASN A C 1
ATOM 2849 O O . ASN A 1 353 ? -14.454 -8.326 47.358 1.00 77.38 353 ASN A O 1
ATOM 2853 N N . ASP A 1 354 ? -15.697 -6.503 46.905 1.00 76.62 354 ASP A N 1
ATOM 2854 C CA . ASP A 1 354 ? -15.747 -5.940 48.249 1.00 76.62 354 ASP A CA 1
ATOM 2855 C C . ASP A 1 354 ? -17.161 -6.087 48.843 1.00 76.62 354 ASP A C 1
ATOM 2857 O O . ASP A 1 354 ? -18.139 -5.578 48.291 1.00 76.62 354 ASP A O 1
ATOM 2861 N N . ASP A 1 355 ? -17.274 -6.736 50.007 1.00 72.50 355 ASP A N 1
ATOM 2862 C CA . ASP A 1 355 ? -18.561 -7.010 50.677 1.00 72.50 355 ASP A CA 1
ATOM 2863 C C . ASP A 1 355 ? -19.308 -5.735 51.136 1.00 72.50 355 ASP A C 1
ATOM 2865 O O . ASP A 1 355 ? -20.505 -5.775 51.430 1.00 72.50 355 ASP A O 1
ATOM 2869 N N . GLU A 1 356 ? -18.621 -4.588 51.192 1.00 72.38 356 GLU A N 1
ATOM 2870 C CA . GLU A 1 356 ? -19.195 -3.288 51.577 1.00 72.38 356 GLU A CA 1
ATOM 2871 C C . GLU A 1 356 ? -20.012 -2.619 50.458 1.00 72.38 356 GLU A C 1
ATOM 2873 O O . GLU A 1 356 ? -20.715 -1.634 50.713 1.00 72.38 356 GLU A O 1
ATOM 2878 N N . PHE A 1 357 ? -19.943 -3.131 49.223 1.00 73.56 357 PHE A N 1
ATOM 2879 C CA . PHE A 1 357 ? -20.607 -2.543 48.062 1.00 73.56 357 PHE A CA 1
ATOM 2880 C C . PHE A 1 357 ? -21.669 -3.475 47.480 1.00 73.56 357 PHE A C 1
ATOM 2882 O O . PHE A 1 357 ? -21.393 -4.594 47.054 1.00 73.56 357 PHE A O 1
ATOM 2889 N N . PHE A 1 358 ? -22.903 -2.979 47.372 1.00 70.88 358 PHE A N 1
ATOM 2890 C CA . PHE A 1 358 ? -23.994 -3.700 46.722 1.00 70.88 358 PHE A CA 1
ATOM 2891 C C . PHE A 1 358 ? -24.339 -3.073 45.367 1.00 70.88 358 PHE A C 1
ATOM 2893 O O . PHE A 1 358 ? -24.649 -1.884 45.264 1.00 70.88 358 PHE A O 1
ATOM 2900 N N . LEU A 1 359 ? -24.308 -3.885 44.309 1.00 70.88 359 LEU A N 1
ATOM 2901 C CA . LEU A 1 359 ? -24.623 -3.472 42.941 1.00 70.88 359 LEU A CA 1
ATOM 2902 C C . LEU A 1 359 ? -26.101 -3.748 42.627 1.00 70.88 359 LEU A C 1
ATOM 2904 O O . LEU A 1 359 ? -26.568 -4.877 42.734 1.00 70.88 359 LEU A O 1
ATOM 2908 N N . SER A 1 360 ? -26.840 -2.734 42.171 1.00 63.22 360 SER A N 1
ATOM 2909 C CA . SER A 1 360 ? -28.277 -2.832 41.838 1.00 63.22 360 SER A CA 1
ATOM 2910 C C . SER A 1 360 ? -28.568 -3.480 40.466 1.00 63.22 360 SER A C 1
ATOM 2912 O O . SER A 1 360 ? -29.651 -3.325 39.894 1.00 63.22 360 SER A O 1
ATOM 2914 N N . LEU A 1 361 ? -27.612 -4.203 39.875 1.00 62.38 361 LEU A N 1
ATOM 2915 C CA . LEU A 1 361 ? -27.818 -4.856 38.578 1.00 62.38 361 LEU A CA 1
ATOM 2916 C C . LEU A 1 361 ? -28.783 -6.041 38.732 1.00 62.38 361 LEU A C 1
ATOM 2918 O O . LEU A 1 361 ? -28.393 -7.146 39.089 1.00 62.38 361 LEU A O 1
ATOM 2922 N N . LYS A 1 362 ? -30.071 -5.786 38.472 1.00 52.81 362 LYS A N 1
ATOM 2923 C CA . LYS A 1 362 ? -31.154 -6.773 38.607 1.00 52.81 362 LYS A CA 1
ATOM 2924 C C . LYS A 1 362 ? -31.093 -7.916 37.584 1.00 52.81 362 LYS A C 1
ATOM 2926 O O . LYS A 1 362 ? -31.627 -8.980 37.878 1.00 52.81 362 LYS A O 1
ATOM 2931 N N . GLU A 1 363 ? -30.476 -7.720 36.414 1.00 64.12 363 GLU A N 1
ATOM 2932 C CA . GLU A 1 363 ? -30.462 -8.699 35.311 1.00 64.12 363 GLU A CA 1
ATOM 2933 C C . GLU A 1 363 ? -29.143 -8.684 34.516 1.00 64.12 363 GLU A C 1
ATOM 2935 O O . GLU A 1 363 ? -28.482 -7.649 34.398 1.00 64.12 363 GLU A O 1
ATOM 2940 N N . SER A 1 364 ? -28.770 -9.843 33.954 1.00 73.31 364 SER A N 1
ATOM 2941 C CA . SER A 1 364 ? -27.601 -10.006 33.079 1.00 73.31 364 SER A CA 1
ATOM 2942 C C . SER A 1 364 ? -27.724 -9.154 31.817 1.00 73.31 364 SER A C 1
ATOM 2944 O O . SER A 1 364 ? -28.749 -9.174 31.132 1.00 73.31 364 SER A O 1
ATOM 2946 N N . ILE A 1 365 ? -26.655 -8.450 31.456 1.00 80.81 365 ILE A N 1
ATOM 2947 C CA . ILE A 1 365 ? -26.629 -7.592 30.275 1.00 80.81 365 ILE A CA 1
ATOM 2948 C C . ILE A 1 365 ? -26.245 -8.429 29.062 1.00 80.81 365 ILE A C 1
ATOM 2950 O O . ILE A 1 365 ? -25.081 -8.785 28.901 1.00 80.81 365 ILE A O 1
ATOM 2954 N N . SER A 1 366 ? -27.203 -8.694 28.175 1.00 83.19 366 SER A N 1
ATOM 2955 C CA . SER A 1 366 ? -26.891 -9.274 26.865 1.00 83.19 366 SER A CA 1
ATOM 2956 C C . SER A 1 366 ? -26.391 -8.193 25.900 1.00 83.19 366 SER A C 1
ATOM 2958 O O . SER A 1 366 ? -27.068 -7.172 25.699 1.00 83.19 366 SER A O 1
ATOM 2960 N N . VAL A 1 367 ? -25.198 -8.406 25.343 1.00 81.25 367 VAL A N 1
ATOM 2961 C CA . VAL A 1 367 ? -24.507 -7.538 24.380 1.00 81.25 367 VAL A CA 1
ATOM 2962 C C . VAL A 1 367 ? -24.217 -8.346 23.117 1.00 81.25 367 VAL A C 1
ATOM 2964 O O . VAL A 1 367 ? -23.490 -9.344 23.162 1.00 81.25 367 VAL A O 1
ATOM 2967 N N . GLN A 1 368 ? -24.764 -7.920 21.977 1.00 83.75 368 GLN A N 1
ATOM 2968 C CA . GLN A 1 368 ? -24.567 -8.627 20.711 1.00 83.75 368 GLN A CA 1
ATOM 2969 C C . GLN A 1 368 ? -23.112 -8.538 20.234 1.00 83.75 368 GLN A C 1
ATOM 2971 O O . GLN A 1 368 ? -22.322 -7.716 20.707 1.00 83.75 368 GLN A O 1
ATOM 2976 N N . ALA A 1 369 ? -22.751 -9.399 19.283 1.00 78.69 369 ALA A N 1
ATOM 2977 C CA . ALA A 1 369 ? -21.421 -9.432 18.684 1.00 78.69 369 ALA A CA 1
ATOM 2978 C C . ALA A 1 369 ? -20.989 -8.043 18.183 1.00 78.69 369 ALA A C 1
ATOM 2980 O O . ALA A 1 369 ? -21.712 -7.372 17.439 1.00 78.69 369 ALA A O 1
ATOM 2981 N N . PHE A 1 370 ? -19.792 -7.610 18.585 1.00 74.69 370 PHE A N 1
ATOM 2982 C CA . PHE A 1 370 ? -19.212 -6.311 18.214 1.00 74.69 370 PHE A CA 1
ATOM 2983 C C . PHE A 1 370 ? -20.040 -5.064 18.608 1.00 74.69 370 PHE A C 1
ATOM 2985 O O . PHE A 1 370 ? -19.762 -3.958 18.123 1.00 74.69 370 PHE A O 1
ATOM 2992 N N . GLU A 1 371 ? -21.068 -5.210 19.449 1.00 80.69 371 GLU A N 1
ATOM 2993 C CA . GLU A 1 371 ? -21.943 -4.124 19.894 1.00 80.69 371 GLU A CA 1
ATOM 2994 C C . GLU A 1 371 ? -21.342 -3.370 21.092 1.00 80.69 371 GLU A C 1
ATOM 2996 O O . GLU A 1 371 ? -20.602 -3.920 21.914 1.00 80.69 371 GLU A O 1
ATOM 3001 N N . LYS A 1 372 ? -21.674 -2.080 21.201 1.00 81.12 372 LYS A N 1
ATOM 3002 C CA . LYS A 1 372 ? -21.444 -1.278 22.402 1.00 81.12 372 LYS A CA 1
ATOM 3003 C C . LYS A 1 372 ? -22.791 -0.978 23.053 1.00 81.12 372 LYS A C 1
ATOM 3005 O O . LYS A 1 372 ? -23.645 -0.373 22.414 1.00 81.12 372 LYS A O 1
ATOM 3010 N N . LYS A 1 373 ? -22.931 -1.323 24.329 1.00 82.12 373 LYS A N 1
ATOM 3011 C CA . LYS A 1 373 ? -24.125 -1.069 25.134 1.00 82.12 373 LYS A CA 1
ATOM 3012 C C . LYS A 1 373 ? -23.765 -0.220 26.348 1.00 82.12 373 LYS A C 1
ATOM 3014 O O . LYS A 1 373 ? -22.718 -0.418 26.965 1.00 82.12 373 LYS A O 1
ATOM 3019 N N . GLU A 1 374 ? -24.619 0.744 26.662 1.00 82.69 374 GLU A N 1
ATOM 3020 C CA . GLU A 1 374 ? -24.489 1.588 27.850 1.00 82.69 374 GLU A CA 1
ATOM 3021 C C . GLU A 1 374 ? -25.689 1.331 28.759 1.00 82.69 374 GLU A C 1
ATOM 3023 O O . GLU A 1 374 ? -26.826 1.288 28.287 1.00 82.69 374 GLU A O 1
ATOM 3028 N N . GLN A 1 375 ? -25.435 1.123 30.047 1.00 81.81 375 GLN A N 1
ATOM 3029 C CA . GLN A 1 375 ? -26.470 0.878 31.040 1.00 81.81 375 GLN A CA 1
ATOM 3030 C C . GLN A 1 375 ? -26.123 1.596 32.338 1.00 81.81 375 GLN A C 1
ATOM 3032 O O . GLN A 1 375 ? -24.988 1.541 32.808 1.00 81.81 375 GLN A O 1
ATOM 3037 N N . THR A 1 376 ? -27.108 2.271 32.921 1.00 76.44 376 THR A N 1
ATOM 3038 C CA . THR A 1 376 ? -26.953 2.901 34.230 1.00 76.44 376 THR A CA 1
ATOM 3039 C C . THR A 1 376 ? -26.996 1.834 35.320 1.00 76.44 376 THR A C 1
ATOM 3041 O O . THR A 1 376 ? -27.885 0.981 35.327 1.00 76.44 376 THR A O 1
ATOM 3044 N N . VAL A 1 377 ? -26.029 1.880 36.230 1.00 78.62 377 VAL A N 1
ATOM 3045 C CA . VAL A 1 377 ? -25.888 0.979 37.374 1.00 78.62 377 VAL A CA 1
ATOM 3046 C C . VAL A 1 377 ? -25.764 1.827 38.629 1.00 78.62 377 VAL A C 1
ATOM 3048 O O . VAL A 1 377 ? -24.956 2.754 38.675 1.00 78.62 377 VAL A O 1
ATOM 3051 N N . SER A 1 378 ? -26.548 1.501 39.650 1.00 76.31 378 SER A N 1
ATOM 3052 C CA . SER A 1 378 ? -26.459 2.153 40.956 1.00 76.31 378 SER A CA 1
ATOM 3053 C C . SER A 1 378 ? -25.638 1.289 41.902 1.00 76.31 378 SER A C 1
ATOM 3055 O O . SER A 1 378 ? -25.873 0.080 42.008 1.00 76.31 378 SER A O 1
ATOM 3057 N N . ILE A 1 379 ? -24.674 1.914 42.570 1.00 78.12 379 ILE A N 1
ATOM 3058 C CA . ILE A 1 379 ? -23.810 1.279 43.563 1.00 78.12 379 ILE A CA 1
ATOM 3059 C C . ILE A 1 379 ? -24.200 1.820 44.932 1.00 78.12 379 ILE A C 1
ATOM 3061 O O . ILE A 1 379 ? -24.256 3.036 45.127 1.00 78.12 379 ILE A O 1
ATOM 3065 N N . HIS A 1 380 ? -24.479 0.907 45.854 1.00 77.62 380 HIS A N 1
ATOM 3066 C CA . HIS A 1 380 ? -24.822 1.196 47.237 1.00 77.62 380 HIS A CA 1
ATOM 3067 C C . HIS A 1 380 ? -23.609 0.912 48.118 1.00 77.62 380 HIS A C 1
ATOM 3069 O O . HIS A 1 380 ? -23.086 -0.202 48.082 1.00 77.62 380 HIS A O 1
ATOM 3075 N N . TYR A 1 381 ? -23.186 1.896 48.905 1.00 78.75 381 TYR A N 1
ATOM 3076 C CA . TYR A 1 381 ? -22.147 1.716 49.913 1.00 78.75 381 TYR A CA 1
ATOM 3077 C C . TYR A 1 381 ? -22.782 1.467 51.285 1.00 78.75 381 TYR A C 1
ATOM 3079 O O . TYR A 1 381 ? -23.670 2.210 51.699 1.00 78.75 381 TYR A O 1
ATOM 3087 N N . LEU A 1 382 ? -22.365 0.390 51.956 1.00 73.75 382 LEU A N 1
ATOM 3088 C CA . LEU A 1 382 ? -22.877 -0.034 53.266 1.00 73.75 382 LEU A CA 1
ATOM 3089 C C . LEU A 1 382 ? -21.925 0.301 54.426 1.00 73.75 382 LEU A C 1
ATOM 3091 O O . LEU A 1 382 ? -22.268 0.023 55.574 1.00 73.75 382 LEU A O 1
ATOM 3095 N N . GLY A 1 383 ? -20.742 0.848 54.140 1.00 71.44 383 GLY A N 1
ATOM 3096 C CA . GLY A 1 383 ? -19.765 1.227 55.160 1.00 71.44 383 GLY A CA 1
ATOM 3097 C C . GLY A 1 383 ? -19.957 2.648 55.701 1.00 71.44 383 GLY A C 1
ATOM 3098 O O . GLY A 1 383 ? -20.725 3.446 55.166 1.00 71.44 383 GLY A O 1
ATOM 3099 N N . ASP A 1 384 ? -19.207 2.966 56.757 1.00 68.00 384 ASP A N 1
ATOM 3100 C CA . ASP A 1 384 ? -19.298 4.233 57.503 1.00 68.00 384 ASP A CA 1
ATOM 3101 C C . ASP A 1 384 ? -18.166 5.229 57.162 1.00 68.00 384 ASP A C 1
ATOM 3103 O O . ASP A 1 384 ? -17.966 6.222 57.863 1.00 68.00 384 ASP A O 1
ATOM 3107 N N . SER A 1 385 ? -17.368 4.970 56.118 1.00 67.00 385 SER A N 1
ATOM 3108 C CA . SER A 1 385 ? -16.257 5.858 55.747 1.00 67.00 385 SER A CA 1
ATOM 3109 C C . SER A 1 385 ? -16.752 7.185 55.160 1.00 67.00 385 SER A C 1
ATOM 3111 O O . SER A 1 385 ? -17.632 7.203 54.305 1.00 67.00 385 SER A O 1
ATOM 3113 N N . GLU A 1 386 ? -16.128 8.299 55.558 1.00 66.00 386 GLU A N 1
ATOM 3114 C CA . GLU A 1 386 ? -16.408 9.641 55.021 1.00 66.00 386 GLU A CA 1
ATOM 3115 C C . GLU A 1 386 ? -15.444 10.071 53.894 1.00 66.00 386 GLU A C 1
ATOM 3117 O O . GLU A 1 386 ? -15.553 11.172 53.351 1.00 66.00 386 GLU A O 1
ATOM 3122 N N . THR A 1 387 ? -14.471 9.227 53.541 1.00 71.75 387 THR A N 1
ATOM 3123 C CA . THR A 1 387 ? -13.451 9.512 52.518 1.00 71.75 387 THR A CA 1
ATOM 3124 C C . THR A 1 387 ? -13.652 8.670 51.259 1.00 71.75 387 THR A C 1
ATOM 3126 O O . THR A 1 387 ? -14.499 7.781 51.217 1.00 71.75 387 THR A O 1
ATOM 3129 N N . PHE A 1 388 ? -12.877 8.955 50.205 1.00 72.56 388 PHE A N 1
ATOM 3130 C CA . PHE A 1 388 ? -12.868 8.126 49.000 1.00 72.56 388 PHE A CA 1
ATOM 3131 C C . PHE A 1 388 ? -12.455 6.692 49.339 1.00 72.56 388 PHE A C 1
ATOM 3133 O O . PHE A 1 388 ? -11.340 6.462 49.809 1.00 72.56 388 PHE A O 1
ATOM 3140 N N . VAL A 1 389 ? -13.337 5.738 49.054 1.00 77.19 389 VAL A N 1
ATOM 3141 C CA . VAL A 1 389 ? -13.101 4.315 49.305 1.00 77.19 389 VAL A CA 1
ATOM 3142 C C . VAL A 1 389 ? -12.681 3.652 47.992 1.00 77.19 389 VAL A C 1
ATOM 3144 O O . VAL A 1 389 ? -13.417 3.768 47.007 1.00 77.19 389 VAL A O 1
ATOM 3147 N N . PRO A 1 390 ? -11.504 3.002 47.917 1.00 80.44 390 PRO A N 1
ATOM 3148 C CA . PRO A 1 390 ? -11.160 2.199 46.754 1.00 80.44 390 PRO A CA 1
ATOM 3149 C C . PRO A 1 390 ? -12.130 1.020 46.669 1.00 80.44 390 PRO A C 1
ATOM 3151 O O . PRO A 1 390 ? -12.401 0.367 47.672 1.00 80.44 390 PRO A O 1
ATOM 3154 N N . MET A 1 391 ? -12.656 0.767 45.481 1.00 81.19 391 MET A N 1
ATOM 3155 C CA . MET A 1 391 ? -13.524 -0.365 45.203 1.00 81.19 391 MET A CA 1
ATOM 3156 C C . MET A 1 391 ? -13.073 -1.038 43.920 1.00 81.19 391 MET A C 1
ATOM 3158 O O . MET A 1 391 ? -12.694 -0.360 42.955 1.00 81.19 391 MET A O 1
ATOM 3162 N N . THR A 1 392 ? -13.171 -2.360 43.891 1.00 82.56 392 THR A N 1
ATOM 3163 C CA . THR A 1 392 ? -12.818 -3.121 42.696 1.00 82.56 392 THR A CA 1
ATOM 3164 C C . THR A 1 392 ? -14.039 -3.820 42.126 1.00 82.56 392 THR A C 1
ATOM 3166 O O . THR A 1 392 ? -14.809 -4.477 42.834 1.00 82.56 392 THR A O 1
ATOM 3169 N N . VAL A 1 393 ? -14.254 -3.614 40.827 1.00 83.25 393 VAL A N 1
ATOM 3170 C CA . VAL A 1 393 ? -15.418 -4.126 40.113 1.00 83.25 393 VAL A CA 1
ATOM 3171 C C . VAL A 1 393 ? -14.959 -5.013 38.970 1.00 83.25 393 VAL A C 1
ATOM 3173 O O . VAL A 1 393 ? -14.153 -4.608 38.131 1.00 83.25 393 VAL A O 1
ATOM 3176 N N . GLU A 1 394 ? -15.523 -6.210 38.915 1.00 84.62 394 GLU A N 1
ATOM 3177 C CA . GLU A 1 394 ? -15.218 -7.221 37.918 1.00 84.62 394 GLU A CA 1
ATOM 3178 C C . GLU A 1 394 ? -16.422 -7.443 37.000 1.00 84.62 394 GLU A C 1
ATOM 3180 O O . GLU A 1 394 ? -17.573 -7.526 37.442 1.00 84.62 394 GLU A O 1
ATOM 3185 N N . LEU A 1 395 ? -16.166 -7.537 35.695 1.00 83.75 395 LEU A N 1
ATOM 3186 C CA . LEU A 1 395 ? -17.174 -7.958 34.729 1.00 83.75 395 LEU A CA 1
ATOM 3187 C C . LEU A 1 395 ? -16.968 -9.438 34.420 1.00 83.75 395 LEU A C 1
ATOM 3189 O O . LEU A 1 395 ? -15.906 -9.829 33.948 1.00 83.75 395 LEU A O 1
ATOM 3193 N N . ILE A 1 396 ? -17.999 -10.250 34.621 1.00 85.06 396 ILE A N 1
ATOM 3194 C CA . ILE A 1 396 ? -17.939 -11.703 34.452 1.00 85.06 396 ILE A CA 1
ATOM 3195 C C . ILE A 1 396 ? -18.931 -12.126 33.369 1.00 85.06 396 ILE A C 1
ATOM 3197 O O . ILE A 1 396 ? -20.036 -11.585 33.267 1.00 85.06 396 ILE A O 1
ATOM 3201 N N . ASN A 1 397 ? -18.553 -13.106 32.550 1.00 83.12 397 ASN A N 1
ATOM 3202 C CA . ASN A 1 397 ? -19.483 -13.756 31.634 1.00 83.12 397 ASN A CA 1
ATOM 3203 C C . ASN A 1 397 ? -20.461 -14.643 32.426 1.00 83.12 397 ASN A C 1
ATOM 3205 O O . ASN A 1 397 ? -20.043 -15.558 33.132 1.00 83.12 397 ASN A O 1
ATOM 3209 N N . ALA A 1 398 ? -21.763 -14.395 32.302 1.00 80.88 398 ALA A N 1
ATOM 3210 C CA . ALA A 1 398 ? -22.812 -15.129 33.006 1.00 80.88 398 ALA A CA 1
ATOM 3211 C C . ALA A 1 398 ? -22.813 -16.632 32.680 1.00 80.88 398 ALA A C 1
ATOM 3213 O O . ALA A 1 398 ? -23.108 -17.450 33.552 1.00 80.88 398 ALA A O 1
ATOM 3214 N N . ASP A 1 399 ? -22.467 -16.985 31.439 1.00 80.56 399 ASP A N 1
ATOM 3215 C CA . ASP A 1 399 ? -22.559 -18.352 30.929 1.00 80.56 399 ASP A CA 1
ATOM 3216 C C . ASP A 1 399 ? -21.315 -19.178 31.292 1.00 80.56 399 ASP A C 1
ATOM 3218 O O . ASP A 1 399 ? -21.429 -20.330 31.712 1.00 80.56 399 ASP A O 1
ATOM 3222 N N . THR A 1 400 ? -20.117 -18.591 31.171 1.00 78.12 400 THR A N 1
ATOM 3223 C CA . THR A 1 400 ? -18.842 -19.296 31.416 1.00 78.12 400 THR A CA 1
ATOM 3224 C C . THR A 1 400 ? -18.242 -19.036 32.795 1.00 78.12 400 THR A C 1
ATOM 3226 O O . THR A 1 400 ? -17.349 -19.770 33.215 1.00 78.12 400 THR A O 1
ATOM 3229 N N . LYS A 1 401 ? -18.728 -18.016 33.514 1.00 78.94 401 LYS A N 1
ATOM 3230 C CA . LYS A 1 401 ? -18.133 -17.472 34.749 1.00 78.94 401 LYS A CA 1
ATOM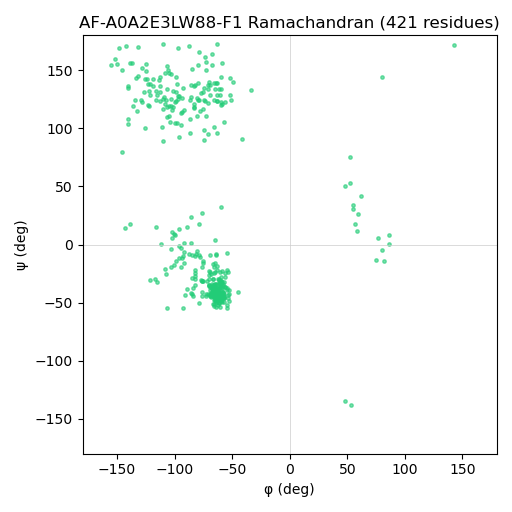 3231 C C . LYS A 1 401 ? -16.683 -17.002 34.598 1.00 78.94 401 LYS A C 1
ATOM 3233 O O . LYS A 1 401 ? -15.983 -16.841 35.593 1.00 78.94 401 LYS A O 1
ATOM 3238 N N . GLU A 1 402 ? -16.222 -16.780 33.371 1.00 80.94 402 GLU A N 1
ATOM 3239 C CA . GLU A 1 402 ? -14.888 -16.241 33.121 1.00 80.94 402 GLU A CA 1
ATOM 3240 C C . GLU A 1 402 ? -14.871 -14.727 33.332 1.00 80.94 402 GLU A C 1
ATOM 3242 O O . GLU A 1 402 ? -15.791 -14.014 32.914 1.00 80.94 402 GLU A O 1
ATOM 3247 N N . SER A 1 403 ? -13.793 -14.245 33.950 1.00 80.25 403 SER A N 1
ATOM 3248 C CA . SER A 1 403 ? -13.505 -12.820 34.070 1.00 80.25 403 SER A CA 1
ATOM 3249 C C . SER A 1 403 ? -13.290 -12.202 32.691 1.00 80.25 403 SER A C 1
ATOM 3251 O O . SER A 1 403 ? -12.427 -12.635 31.923 1.00 80.25 403 SER A O 1
ATOM 3253 N N . LEU A 1 404 ? -14.070 -11.174 32.373 1.00 78.44 404 LEU A N 1
ATOM 3254 C CA . LEU A 1 404 ? -13.914 -10.343 31.179 1.00 78.44 404 LEU A CA 1
ATOM 3255 C C . LEU A 1 404 ? -13.031 -9.114 31.454 1.00 78.44 404 LEU A C 1
ATOM 3257 O O . LEU A 1 404 ? -12.688 -8.387 30.518 1.00 78.44 404 LEU A O 1
ATOM 3261 N N . GLY A 1 405 ? -12.655 -8.894 32.717 1.00 79.69 405 GLY A N 1
ATOM 3262 C CA . GLY A 1 405 ? -11.729 -7.868 33.178 1.00 79.69 405 GLY A CA 1
ATOM 3263 C C . GLY A 1 405 ? -12.140 -7.259 34.520 1.00 79.69 405 GLY A C 1
ATOM 3264 O O . GLY A 1 405 ? -13.259 -7.450 34.997 1.00 79.69 405 GLY A O 1
ATOM 3265 N N . GLU A 1 406 ? -11.249 -6.441 35.064 1.00 83.25 406 GLU A N 1
ATOM 3266 C CA . GLU A 1 406 ? -11.387 -5.797 36.368 1.00 83.25 406 GLU A CA 1
ATOM 3267 C C . GLU A 1 406 ? -11.073 -4.298 36.249 1.00 83.25 406 GLU A C 1
ATOM 3269 O O . GLU A 1 406 ? -10.231 -3.888 35.441 1.00 83.25 406 GLU A O 1
ATOM 3274 N N . GLN A 1 407 ? -11.780 -3.467 37.014 1.00 81.81 407 GLN A N 1
ATOM 3275 C CA . GLN A 1 407 ? -11.559 -2.026 37.078 1.00 81.81 407 GLN A CA 1
ATOM 3276 C C . GLN A 1 407 ? -11.567 -1.553 38.535 1.00 81.81 407 GLN A C 1
ATOM 3278 O O . GLN A 1 407 ? -12.555 -1.724 39.248 1.00 81.81 407 GLN A O 1
ATOM 3283 N N . GLU A 1 408 ? -10.486 -0.887 38.937 1.00 81.81 408 GLU A N 1
ATOM 3284 C CA . GLU A 1 408 ? -10.403 -0.162 40.206 1.00 81.81 408 GLU A CA 1
ATOM 3285 C C . GLU A 1 408 ? -11.021 1.238 40.071 1.00 81.81 408 GLU A C 1
ATOM 3287 O O . GLU A 1 408 ? -10.812 1.954 39.083 1.00 81.81 408 GLU A O 1
ATOM 3292 N N . LEU A 1 409 ? -11.801 1.631 41.074 1.00 78.19 409 LEU A N 1
ATOM 3293 C CA . LEU A 1 409 ? -12.504 2.907 41.164 1.00 78.19 409 LEU A CA 1
ATOM 3294 C C . LEU A 1 409 ? -12.377 3.465 42.585 1.00 78.19 409 LEU A C 1
ATOM 3296 O O . LEU A 1 409 ? -12.212 2.718 43.540 1.00 78.19 409 LEU A O 1
ATOM 3300 N N . TYR A 1 410 ? -12.504 4.781 42.740 1.00 77.12 410 TYR A N 1
ATOM 3301 C CA . TYR A 1 410 ? -12.559 5.430 44.055 1.00 77.12 410 TYR A CA 1
ATOM 3302 C C . TYR A 1 410 ? -13.953 5.976 44.304 1.00 77.12 410 TYR A C 1
ATOM 3304 O O . TYR A 1 410 ? -14.282 7.031 43.770 1.00 77.12 410 TYR A O 1
ATOM 3312 N N . PHE A 1 411 ? -14.763 5.278 45.092 1.00 73.88 411 PHE A N 1
ATOM 3313 C CA . PHE A 1 411 ? -16.134 5.659 45.402 1.00 73.88 411 PHE A CA 1
ATOM 3314 C C . PHE A 1 411 ? -16.184 6.834 46.385 1.00 73.88 411 PHE A C 1
ATOM 3316 O O . PHE A 1 411 ? -15.482 6.828 47.393 1.00 73.88 411 PHE A O 1
ATOM 3323 N N . ASN A 1 412 ? -17.035 7.830 46.114 1.00 75.00 412 ASN A N 1
ATOM 3324 C CA . ASN A 1 412 ? -17.317 8.924 47.047 1.00 75.00 412 ASN A CA 1
ATOM 3325 C C . ASN A 1 412 ? -18.698 8.731 47.706 1.00 75.00 412 ASN A C 1
ATOM 3327 O O . ASN A 1 412 ? -19.706 8.935 47.022 1.00 75.00 412 ASN A O 1
ATOM 3331 N N . PRO A 1 413 ? -18.769 8.424 49.010 1.00 67.88 413 PRO A N 1
ATOM 3332 C CA . PRO A 1 413 ? -20.024 8.230 49.743 1.00 67.88 413 PRO A CA 1
ATOM 3333 C C . PRO A 1 413 ? -21.002 9.411 49.701 1.00 67.88 413 PRO A C 1
ATOM 3335 O O . PRO A 1 413 ? -22.203 9.198 49.804 1.00 67.88 413 PRO A O 1
ATOM 3338 N N . PHE A 1 414 ? -20.528 10.642 49.487 1.00 62.69 414 PHE A N 1
ATOM 3339 C CA . PHE A 1 414 ? -21.368 11.851 49.463 1.00 62.69 414 PHE A CA 1
ATOM 3340 C C . PHE A 1 414 ? -21.726 12.343 48.051 1.00 62.69 414 PHE A C 1
ATOM 3342 O O . PHE A 1 414 ? -22.291 13.425 47.889 1.00 62.69 414 PHE A O 1
ATOM 3349 N N . GLY A 1 415 ? -21.391 11.562 47.020 1.00 57.62 415 GLY A N 1
ATOM 3350 C CA . GLY A 1 415 ? -21.612 11.916 45.621 1.00 57.62 415 GLY A CA 1
ATOM 3351 C C . GLY A 1 415 ? -20.553 12.863 45.053 1.00 57.62 415 GLY A C 1
ATOM 3352 O O . GLY A 1 415 ? -20.015 13.747 45.718 1.00 57.62 415 GLY A O 1
ATOM 3353 N N . THR A 1 416 ? -20.211 12.668 43.780 1.00 53.84 416 THR A N 1
ATOM 3354 C CA . THR A 1 416 ? -19.210 13.469 43.065 1.00 53.84 416 THR A CA 1
ATOM 3355 C C . THR A 1 416 ? -19.871 14.630 42.320 1.00 53.84 416 THR A C 1
ATOM 3357 O O . THR A 1 416 ? -20.604 14.446 41.348 1.00 53.84 416 THR A O 1
ATOM 3360 N N . THR A 1 417 ? -19.575 15.865 42.732 1.00 51.12 417 THR A N 1
ATOM 3361 C CA . THR A 1 417 ? -19.972 17.068 41.978 1.00 51.12 417 THR A CA 1
ATOM 3362 C C . THR A 1 417 ? -19.024 17.322 40.797 1.00 51.12 417 THR A C 1
ATOM 3364 O O . THR A 1 417 ? -17.851 16.952 40.820 1.00 51.12 417 THR A O 1
ATOM 3367 N N . LYS A 1 418 ? -19.504 18.006 39.745 1.00 42.28 418 LYS A N 1
ATOM 3368 C CA . LYS A 1 418 ? -18.741 18.333 38.512 1.00 42.28 418 LYS A CA 1
ATOM 3369 C C . LYS A 1 418 ? -17.404 19.058 38.786 1.00 42.28 418 LYS A C 1
ATOM 3371 O O . LYS A 1 418 ? -16.502 19.009 37.954 1.00 42.28 418 LYS A O 1
ATOM 3376 N N . SER A 1 419 ? -17.283 19.734 39.932 1.00 42.94 419 SER A N 1
ATOM 3377 C CA . SER A 1 419 ? -16.063 20.397 40.415 1.00 42.94 419 SER A CA 1
ATOM 3378 C C . SER A 1 419 ? -15.022 19.435 40.992 1.00 42.94 419 SER A C 1
ATOM 3380 O O . SER A 1 419 ? -13.836 19.717 40.874 1.00 42.94 419 SER A O 1
ATOM 3382 N N . GLN A 1 420 ? -15.444 18.309 41.573 1.00 47.25 420 GLN A N 1
ATOM 3383 C CA . GLN A 1 420 ? -14.560 17.322 42.206 1.00 47.25 420 GLN A CA 1
ATOM 3384 C C . GLN A 1 420 ? -13.926 16.346 41.204 1.00 47.25 420 GLN A C 1
ATOM 3386 O O . GLN A 1 420 ? -12.867 15.818 41.488 1.00 47.25 420 GLN A O 1
ATOM 3391 N N . MET A 1 421 ? -14.510 16.149 40.013 1.00 44.31 421 MET A N 1
ATOM 3392 C CA . MET A 1 421 ? -13.911 15.307 38.955 1.00 44.31 421 MET A CA 1
ATOM 3393 C C . MET A 1 421 ? -12.775 15.989 38.161 1.00 44.31 421 MET A C 1
ATOM 3395 O O . MET A 1 421 ? -12.170 15.354 37.301 1.00 44.31 421 MET A O 1
ATOM 3399 N N . ARG A 1 422 ? -12.546 17.300 38.343 1.00 38.12 422 ARG A N 1
ATOM 3400 C CA . ARG A 1 422 ? -11.506 18.067 37.617 1.00 38.12 422 ARG A CA 1
ATOM 3401 C C . ARG A 1 422 ? -10.167 18.153 38.358 1.00 38.12 422 ARG A C 1
ATOM 3403 O O . ARG A 1 422 ? -9.207 18.639 37.761 1.00 38.12 422 ARG A O 1
ATOM 3410 N N . GLN A 1 423 ? -10.137 17.758 39.627 1.00 31.81 423 GLN A N 1
ATOM 3411 C CA . GLN A 1 423 ? -8.927 17.577 40.430 1.00 31.81 423 GLN A CA 1
ATOM 3412 C C . GLN A 1 423 ? -8.567 16.098 40.422 1.00 31.81 423 GLN A C 1
ATOM 3414 O O . GLN A 1 423 ? -7.349 15.822 40.434 1.00 31.81 423 GLN A O 1
#

Solvent-accessible surface area (backbone atoms only — not comparable to full-atom values): 23749 Å² total; per-residue (Å²): 139,83,83,86,52,88,96,57,86,82,40,50,63,57,55,36,51,52,45,36,53,48,53,55,47,47,61,56,40,40,42,62,37,72,59,70,84,90,40,99,56,29,48,40,30,34,34,58,76,78,47,30,36,37,49,76,90,42,75,38,42,70,92,45,44,65,57,57,50,51,51,51,51,48,50,54,48,47,55,55,55,48,21,38,52,48,26,37,34,55,55,40,46,65,35,67,71,42,43,54,49,55,51,48,52,53,49,53,54,50,43,42,70,75,34,66,69,48,64,74,31,66,68,55,47,52,53,51,45,44,52,51,17,50,50,51,11,47,50,51,20,58,46,54,50,58,30,49,40,80,58,51,69,84,56,50,52,57,52,30,50,52,43,22,52,50,43,22,45,39,59,57,71,45,48,72,52,39,60,74,75,67,37,65,65,54,54,54,45,47,76,51,47,51,74,68,12,46,38,53,38,66,61,87,58,92,90,64,76,58,86,80,61,56,56,34,37,76,46,33,92,82,68,51,59,57,85,85,44,52,76,56,83,82,54,39,64,53,43,50,35,35,45,38,32,32,60,59,27,46,75,71,76,40,76,45,48,43,45,81,44,47,62,94,55,72,95,49,98,60,77,88,64,96,73,72,65,67,70,61,63,58,48,52,56,50,47,52,50,48,52,48,51,50,51,52,51,48,54,63,71,69,48,68,58,36,52,72,46,80,41,81,43,58,68,89,77,46,51,77,67,52,52,54,38,17,77,74,55,25,35,43,52,27,35,38,37,42,29,35,61,36,90,57,70,43,41,38,37,80,44,60,82,44,92,52,48,47,72,65,72,87,68,70,47,76,37,49,48,62,31,75,48,76,45,81,41,43,40,34,48,74,67,87,66,93,54,74,41,80,44,47,39,35,38,28,30,67,87,78,67,46,77,55,49,75,47,80,45,71,46,53,48,77,56,82,52,86,74,64,79,76,112

Foldseek 3Di:
DCPPDPDDRCALVNLLLVLLVVLVCCLQVQQVPDDDDPDPGGQFAAEPVQRWTRHRNDIQGPLRVVLVVLVVVLVLLLVLLVCLAAPLQCLQRPDNLNSLVVVLVVVLVVCVVPPVVSVPDPPNNLVVQLVSQQVVLQVSLVSVLSRYPPDDPVPSVVSSVVSSVVSSCCSRPCRCVCLVPPDVSLVSSLVSYDLQHWFKAFADDPPDPVVPDCQLQVQDPVSDDCPPPVDDSPDNPSCSSVSSQCVVVVVVVHHGRIDTDGDPPDVDPDDPPPDDDDVVSVCVSVVVSVVSVVVSVCCVVPPQQKDKDKAFDACVPPDPVQLVCLQPFLKGKIKIKIFGAAQAKFFKDKDWPDPQKDKPPPGTDIAHHRGIDIDIIMIGGNDDDQFFDKTKMWIAGPPPRDTSDIDIDTRHSNDDDPVNVVD

Secondary structure (DSSP, 8-state):
-----TTS---HHHHHHHHHHHHHHHHHHTTTS---SS-SS-SEEEETTTTEEEETTEEEEGGGHHHHHHHHHHHHHHHHHHHHHHTTHHHHHT-HHHHHHHHHHHHHHHHHHH-HHHHH-HHHHHHHHHHHHHHHHHHHHHHHHTTEES--HHHHHHHHHHHHHHHHHIIIIITTHIIIII-HHHHHHHHH--TTSSEEEEPP-TT-GGGG--TTGGG-TT---TTT-S--TT-----HHHHHHHHHHHTTT---SEEEE-GGGSSS-----S--S-HHHHHHHHHHHHHHHHHHHHHHHT--SEEEEEEEPPGGGS-HHHHHHHHHH-EEEEEEEEEE-SSS-EEEEEEESSTTEEE---S-EEE-TT-EEEEEEEEEE-S---SPEEEEEEEEETTT--EEEEEEEEE-TT---TTGGG-